Protein AF-A0A812IIJ3-F1 (afdb_monomer_lite)

Structure (mmCIF, N/CA/C/O backbone):
data_AF-A0A812IIJ3-F1
#
_entry.id   AF-A0A812IIJ3-F1
#
loop_
_atom_site.group_PDB
_atom_site.id
_atom_site.type_symbol
_atom_site.label_atom_id
_atom_site.label_alt_id
_atom_site.label_comp_id
_atom_site.label_asym_id
_atom_site.label_entity_id
_atom_site.label_seq_id
_atom_site.pdbx_PDB_ins_code
_atom_site.Cartn_x
_atom_site.Cartn_y
_atom_site.Cartn_z
_atom_site.occupancy
_atom_site.B_iso_or_equiv
_atom_site.auth_seq_id
_atom_site.auth_comp_id
_atom_site.auth_asym_id
_atom_site.auth_atom_id
_atom_site.pdbx_PDB_model_num
ATOM 1 N N . MET A 1 1 ? -26.449 11.293 58.046 1.00 55.56 1 MET A N 1
ATOM 2 C CA . MET A 1 1 ? -27.338 10.400 57.282 1.00 55.56 1 MET A CA 1
ATOM 3 C C . MET A 1 1 ? -28.733 10.752 57.715 1.00 55.56 1 MET A C 1
ATOM 5 O O . MET A 1 1 ? -28.974 10.765 58.915 1.00 55.56 1 MET A O 1
ATOM 9 N N . ASP A 1 2 ? -29.574 11.158 56.777 1.00 73.25 2 ASP A N 1
ATOM 10 C CA . ASP A 1 2 ? -30.956 11.476 57.089 1.00 73.25 2 ASP A CA 1
ATOM 11 C C . ASP A 1 2 ? -31.697 10.158 57.371 1.00 73.25 2 ASP A C 1
ATOM 13 O O . ASP A 1 2 ? -31.849 9.315 56.486 1.00 73.25 2 ASP A O 1
ATOM 17 N N . LEU A 1 3 ? -32.045 9.919 58.638 1.00 84.50 3 LEU A N 1
ATOM 18 C CA . LEU A 1 3 ? -32.708 8.684 59.072 1.00 84.50 3 LEU A CA 1
ATOM 19 C C . LEU A 1 3 ? -34.197 8.674 58.695 1.00 84.50 3 LEU A C 1
ATOM 21 O O . LEU A 1 3 ? -34.842 7.633 58.801 1.00 84.50 3 LEU A O 1
ATOM 25 N N . THR A 1 4 ? -34.725 9.800 58.207 1.00 88.94 4 THR A N 1
ATOM 26 C CA . THR A 1 4 ? -36.156 10.019 57.949 1.00 88.94 4 THR A CA 1
ATOM 27 C C . THR A 1 4 ? -36.730 9.067 56.890 1.00 88.94 4 THR A C 1
ATOM 29 O O . THR A 1 4 ? -37.907 8.702 56.939 1.00 88.94 4 THR A O 1
ATOM 32 N N . CYS A 1 5 ? -35.899 8.603 55.953 1.00 93.62 5 CYS A N 1
ATOM 33 C CA . CYS A 1 5 ? -36.291 7.607 54.953 1.00 93.62 5 CYS A CA 1
ATOM 34 C C . CYS A 1 5 ? -35.908 6.166 55.320 1.00 93.62 5 CYS A C 1
ATOM 36 O O . CYS A 1 5 ? -36.337 5.240 54.638 1.00 93.62 5 CYS A O 1
ATOM 38 N N . MET A 1 6 ? -35.073 5.964 56.343 1.00 95.75 6 MET A N 1
ATOM 39 C CA . MET A 1 6 ? -34.499 4.652 56.652 1.00 95.75 6 MET A CA 1
ATOM 40 C C . MET A 1 6 ? -35.370 3.834 57.601 1.00 95.75 6 MET A C 1
ATOM 42 O O . MET A 1 6 ? -35.453 2.615 57.461 1.00 95.75 6 MET A O 1
ATOM 46 N N . MET A 1 7 ? -36.008 4.489 58.569 1.00 94.62 7 MET A N 1
ATOM 47 C CA . MET A 1 7 ? -36.733 3.820 59.646 1.00 94.62 7 MET A CA 1
ATOM 48 C C . MET A 1 7 ? -38.106 4.444 59.856 1.00 94.62 7 MET A C 1
ATOM 50 O O . MET A 1 7 ? -38.318 5.632 59.613 1.00 94.62 7 MET A O 1
ATOM 54 N N . GLU A 1 8 ? -39.030 3.617 60.316 1.00 94.94 8 GLU A N 1
ATOM 55 C CA . GLU A 1 8 ? -40.367 3.991 60.744 1.00 94.94 8 GLU A CA 1
ATOM 56 C C . GLU A 1 8 ? -40.592 3.422 62.146 1.00 94.94 8 GLU A C 1
ATOM 58 O O . GLU A 1 8 ? -39.950 2.451 62.557 1.00 94.94 8 GLU A O 1
ATOM 63 N N . THR A 1 9 ? -41.443 4.077 62.927 1.00 94.69 9 THR A N 1
ATOM 64 C CA . THR A 1 9 ? -41.630 3.742 64.334 1.00 94.69 9 THR A CA 1
ATOM 65 C C . THR A 1 9 ? -43.101 3.720 64.705 1.00 94.69 9 THR A C 1
ATOM 67 O O . THR A 1 9 ? -43.886 4.519 64.198 1.00 94.69 9 THR A O 1
ATOM 70 N N . THR A 1 10 ? -43.473 2.809 65.605 1.00 95.38 10 THR A N 1
ATOM 71 C CA . THR A 1 10 ? -44.819 2.758 66.189 1.00 95.38 10 THR A CA 1
ATOM 72 C C . THR A 1 10 ? -44.983 3.662 67.413 1.00 95.38 10 THR A C 1
ATOM 74 O O . THR A 1 10 ? -46.077 3.714 67.969 1.00 95.38 10 THR A O 1
ATOM 77 N N . CYS A 1 11 ? -43.939 4.390 67.841 1.00 91.56 11 CYS A N 1
ATOM 78 C CA . CYS A 1 11 ? -44.044 5.332 68.957 1.00 91.56 11 CYS A CA 1
ATOM 79 C C . CYS A 1 11 ? -44.948 6.511 68.553 1.00 91.56 11 CYS A C 1
ATOM 81 O O . CYS A 1 11 ? -44.547 7.389 67.781 1.00 91.56 11 CYS A O 1
ATOM 83 N N . GLU A 1 12 ? -46.179 6.537 69.060 1.00 87.88 12 GLU A N 1
ATOM 84 C CA . GLU A 1 12 ? -47.159 7.573 68.737 1.00 87.88 12 GLU A CA 1
ATOM 85 C C . GLU A 1 12 ? -46.628 8.958 69.154 1.00 87.88 12 GLU A C 1
ATOM 87 O O . GLU A 1 12 ? -46.230 9.186 70.296 1.00 87.88 12 GLU A O 1
ATOM 92 N N . GLY A 1 13 ? -46.530 9.884 68.195 1.00 86.75 13 GLY A N 1
ATOM 93 C CA . GLY A 1 13 ? -45.969 11.219 68.434 1.00 86.75 13 GLY A CA 1
ATOM 94 C C . GLY A 1 13 ? -44.477 11.247 68.798 1.00 86.75 13 GLY A C 1
ATOM 95 O O . GLY A 1 13 ? -43.999 12.274 69.274 1.00 86.75 13 GLY A O 1
ATOM 96 N N . GLY A 1 14 ? -43.738 10.149 68.591 1.00 85.44 14 GLY A N 1
ATOM 97 C CA . GLY A 1 14 ? -42.327 10.039 68.976 1.00 85.44 14 GLY A CA 1
ATOM 98 C C . GLY A 1 14 ? -42.102 9.923 70.487 1.00 85.44 14 GLY A C 1
ATOM 99 O O . GLY A 1 14 ? -40.985 10.146 70.952 1.00 85.44 14 GLY A O 1
ATOM 100 N N . LEU A 1 15 ? -43.146 9.596 71.256 1.00 89.56 15 LEU A N 1
ATOM 101 C CA . LEU A 1 15 ? -43.089 9.463 72.709 1.00 89.56 15 LEU A CA 1
ATOM 102 C C . LEU A 1 15 ? -43.213 7.996 73.127 1.00 89.56 15 LEU A C 1
ATOM 104 O O . LEU A 1 15 ? -43.949 7.215 72.527 1.00 89.56 15 LEU A O 1
ATOM 108 N N . VAL A 1 16 ? -42.494 7.635 74.189 1.00 93.25 16 VAL A N 1
ATOM 109 C CA . VAL A 1 16 ? -42.552 6.314 74.823 1.00 93.25 16 VAL A CA 1
ATOM 110 C C . VAL A 1 16 ? -42.826 6.533 76.302 1.00 93.25 16 VAL A C 1
ATOM 112 O O . VAL A 1 16 ? -42.033 7.185 76.986 1.00 93.25 16 VAL A O 1
ATOM 115 N N . GLU A 1 17 ? -43.955 6.028 76.798 1.00 93.81 17 GLU A N 1
ATOM 116 C CA . GLU A 1 17 ? -44.309 6.174 78.212 1.00 93.81 17 GLU A CA 1
ATOM 117 C C . GLU A 1 17 ? -43.262 5.506 79.122 1.00 93.81 17 GLU A C 1
ATOM 119 O O . GLU A 1 17 ? -42.616 4.542 78.703 1.00 93.81 17 GLU A O 1
ATOM 124 N N . PRO A 1 18 ? -43.071 5.976 80.370 1.00 94.81 18 PRO A N 1
ATOM 125 C CA . PRO A 1 18 ? -42.159 5.338 81.315 1.00 94.81 18 PRO A CA 1
ATOM 126 C C . PRO A 1 18 ? -42.456 3.842 81.481 1.00 94.81 18 PRO A C 1
ATOM 128 O O . PRO A 1 18 ? -43.550 3.449 81.879 1.00 94.81 18 PRO A O 1
ATOM 131 N N . GLY A 1 19 ? -41.468 2.995 81.183 1.00 93.81 19 GLY A N 1
ATOM 132 C CA . GLY A 1 19 ? -41.596 1.533 81.228 1.00 93.81 19 GLY A CA 1
ATOM 133 C C . GLY A 1 19 ? -42.224 0.923 79.975 1.00 93.81 19 GLY A C 1
ATOM 134 O O . GLY A 1 19 ? -42.300 -0.300 79.872 1.00 93.81 19 GLY A O 1
ATOM 135 N N . GLY A 1 20 ? -42.656 1.759 79.033 1.00 95.25 20 GLY A N 1
ATOM 136 C CA . GLY A 1 20 ? -43.154 1.361 77.731 1.00 95.25 20 GLY A CA 1
ATOM 137 C C . GLY A 1 20 ? -42.037 1.028 76.746 1.00 95.25 20 GLY A C 1
ATOM 138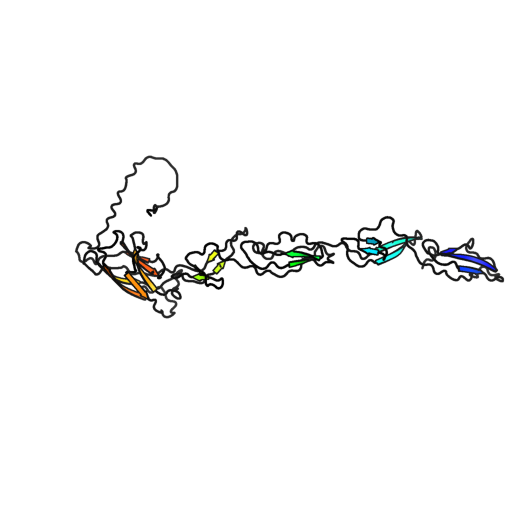 O O . GLY A 1 20 ? -40.860 1.366 76.926 1.00 95.25 20 GLY A O 1
ATOM 139 N N . SER A 1 21 ? -42.448 0.376 75.666 1.00 95.88 21 SER A N 1
ATOM 140 C CA . SER A 1 21 ? -41.615 0.095 74.507 1.00 95.88 21 SER A CA 1
ATOM 141 C C . SER A 1 21 ? -42.420 0.251 73.226 1.00 95.88 21 SER A C 1
ATOM 143 O O . SER A 1 21 ? -43.619 -0.021 73.214 1.00 95.88 21 SER A O 1
ATOM 145 N N . CYS A 1 22 ? -41.754 0.632 72.146 1.00 95.88 22 CYS A N 1
ATOM 146 C CA . CYS A 1 22 ? -42.320 0.663 70.801 1.00 95.88 22 CYS A CA 1
ATOM 147 C C . CYS A 1 22 ? -41.322 0.075 69.809 1.00 95.88 22 CYS A C 1
ATOM 149 O O . CYS A 1 22 ? -40.116 0.043 70.052 1.00 95.88 22 CYS A O 1
ATOM 151 N N . GLU A 1 23 ? -41.849 -0.382 68.684 1.00 96.75 23 GLU A N 1
ATOM 152 C CA . GLU A 1 23 ? -41.069 -1.014 67.632 1.00 96.75 23 GLU A CA 1
ATOM 153 C C . GLU A 1 23 ? -40.516 0.054 66.683 1.00 96.75 23 GLU A C 1
ATOM 155 O O . GLU A 1 23 ? -41.210 0.998 66.282 1.00 96.75 23 GLU A O 1
ATOM 160 N N . VAL A 1 24 ? -39.252 -0.110 66.310 1.00 95.81 24 VAL A N 1
ATOM 161 C CA . VAL A 1 24 ? -38.588 0.623 65.236 1.00 95.81 24 VAL A CA 1
ATOM 162 C C . VAL A 1 24 ? -38.187 -0.392 64.179 1.00 95.81 24 VAL A C 1
ATOM 164 O O . VAL A 1 24 ? -37.446 -1.337 64.446 1.00 95.81 24 VAL A O 1
ATOM 167 N N . TYR A 1 25 ? -38.694 -0.211 62.967 1.00 96.38 25 TYR A N 1
ATOM 168 C CA . TYR A 1 25 ? -38.451 -1.112 61.848 1.00 96.38 25 TYR A CA 1
ATOM 169 C C . TYR A 1 25 ? -37.958 -0.334 60.633 1.00 96.38 25 TYR A C 1
ATOM 171 O O . TYR A 1 25 ? -38.131 0.882 60.517 1.00 96.38 25 TYR A O 1
ATOM 179 N N . CYS A 1 26 ? -37.302 -1.039 59.717 1.00 97.19 26 CYS A N 1
ATOM 180 C CA . CYS A 1 26 ? -36.837 -0.438 58.478 1.00 97.19 26 CYS A CA 1
ATOM 181 C C . CYS A 1 26 ? -38.027 0.004 57.627 1.00 97.19 26 CYS A C 1
ATOM 183 O O . CYS A 1 26 ? -38.927 -0.783 57.330 1.00 97.19 26 CYS A O 1
ATOM 185 N N . ARG A 1 27 ? -38.021 1.271 57.223 1.00 95.56 27 ARG A N 1
ATOM 186 C CA . ARG A 1 27 ? -39.046 1.828 56.348 1.00 95.56 27 ARG A CA 1
ATOM 187 C C . ARG A 1 27 ? -38.776 1.373 54.922 1.00 95.56 27 ARG A C 1
ATOM 189 O O . ARG A 1 27 ? -37.638 1.468 54.462 1.00 95.56 27 ARG A O 1
ATOM 196 N N . SER A 1 28 ? -39.808 0.936 54.197 1.00 94.06 28 SER A N 1
ATOM 197 C CA . SER A 1 28 ? -39.674 0.642 52.764 1.00 94.06 28 SER A CA 1
ATOM 198 C C . SER A 1 28 ? -39.044 1.847 52.054 1.00 94.06 28 SER A C 1
ATOM 200 O O . SER A 1 28 ? -39.542 2.962 52.232 1.00 94.06 28 SER A O 1
ATOM 202 N N . PRO A 1 29 ? -37.970 1.659 51.267 1.00 95.50 29 PRO A N 1
ATOM 203 C CA . PRO A 1 29 ? -37.511 0.404 50.651 1.00 95.50 29 PRO A CA 1
ATOM 204 C C . PRO A 1 29 ? -36.331 -0.288 51.367 1.00 95.50 29 PRO A C 1
ATOM 206 O O . PRO A 1 29 ? -35.663 -1.154 50.797 1.00 95.50 29 PRO A O 1
ATOM 209 N N . TYR A 1 30 ? -36.022 0.099 52.601 1.00 96.44 30 TYR A N 1
ATOM 210 C CA . TYR A 1 30 ? -35.061 -0.626 53.421 1.00 96.44 30 TYR A CA 1
ATOM 211 C C . TYR A 1 30 ? -35.674 -1.913 53.965 1.00 96.44 30 TYR A C 1
ATOM 213 O O . TYR A 1 30 ? -36.834 -1.947 54.369 1.00 96.44 30 TYR A O 1
ATOM 221 N N . VAL A 1 31 ? -34.862 -2.965 54.021 1.00 95.94 31 VAL A N 1
ATOM 222 C CA . VAL A 1 31 ? -35.237 -4.256 54.598 1.00 95.94 31 VAL A CA 1
ATOM 223 C C . VAL A 1 31 ? -34.234 -4.614 55.683 1.00 95.94 31 VAL A C 1
ATOM 225 O O . VAL A 1 31 ? -33.024 -4.442 55.515 1.00 95.94 31 VAL A O 1
ATOM 228 N N . GLY A 1 32 ? -34.741 -5.091 56.812 1.00 95.44 32 GLY A N 1
ATOM 229 C CA . GLY A 1 32 ? -33.942 -5.430 57.980 1.00 95.44 32 GLY A CA 1
ATOM 230 C C . GLY A 1 32 ? -34.809 -5.993 59.098 1.00 95.44 32 GLY A C 1
ATOM 231 O O . GLY A 1 32 ? -35.970 -6.338 58.878 1.00 95.44 32 GLY A O 1
ATOM 232 N N . GLY A 1 33 ? -34.215 -6.114 60.281 1.00 94.69 33 GLY A N 1
ATOM 233 C CA . GLY A 1 33 ? -34.930 -6.515 61.489 1.00 94.69 33 GLY A CA 1
ATOM 234 C C . GLY A 1 33 ? -35.798 -5.397 62.072 1.00 94.69 33 GLY A C 1
ATOM 235 O O . GLY A 1 33 ? -35.802 -4.263 61.587 1.00 94.69 33 GLY A O 1
ATOM 236 N N . THR A 1 34 ? -36.496 -5.743 63.146 1.00 96.00 34 THR A N 1
ATOM 237 C CA . THR A 1 34 ? -37.223 -4.812 64.012 1.00 96.00 34 THR A CA 1
ATOM 238 C C . THR A 1 34 ? -36.521 -4.794 65.360 1.00 96.00 34 THR A C 1
ATOM 240 O O . THR A 1 34 ? -36.203 -5.857 65.890 1.00 96.00 34 THR A O 1
ATOM 243 N N . GLU A 1 35 ? -36.293 -3.606 65.901 1.00 97.12 35 GLU A N 1
ATOM 244 C CA . GLU A 1 35 ? -35.718 -3.400 67.231 1.00 97.12 35 GLU A CA 1
ATOM 245 C C . GLU A 1 35 ? -36.696 -2.608 68.102 1.00 97.12 35 GLU A C 1
ATOM 247 O O . GLU A 1 35 ? -37.655 -2.017 67.602 1.00 97.12 35 GLU A O 1
ATOM 252 N N . ASN A 1 36 ? -36.464 -2.585 69.414 1.00 96.19 36 ASN A N 1
ATOM 253 C CA . ASN A 1 36 ? -37.337 -1.886 70.354 1.00 96.19 36 ASN A CA 1
ATOM 254 C C . ASN A 1 36 ? -36.682 -0.610 70.888 1.00 96.19 36 ASN A C 1
ATOM 256 O O . ASN A 1 36 ? -35.568 -0.640 71.410 1.00 96.19 36 ASN A O 1
ATOM 260 N N . ALA A 1 37 ? -37.420 0.499 70.848 1.00 95.44 37 ALA A N 1
ATOM 261 C CA . ALA A 1 37 ? -37.139 1.663 71.677 1.00 95.44 37 ALA A CA 1
ATOM 262 C C . ALA A 1 37 ? -37.773 1.443 73.056 1.00 95.44 37 ALA A C 1
ATOM 264 O O . ALA A 1 37 ? -38.965 1.150 73.147 1.00 95.44 37 ALA A O 1
ATOM 265 N N . THR A 1 38 ? -37.000 1.592 74.131 1.00 96.50 38 THR A N 1
ATOM 266 C CA . THR A 1 38 ? -37.473 1.379 75.509 1.00 96.50 38 THR A CA 1
ATOM 267 C C . THR A 1 38 ? -37.252 2.614 76.376 1.00 96.50 38 THR A C 1
ATOM 269 O O . THR A 1 38 ? -36.224 3.289 76.284 1.00 96.50 38 THR A O 1
ATOM 272 N N . CYS A 1 39 ? -38.223 2.925 77.237 1.00 96.19 39 CYS A N 1
ATOM 273 C CA . CYS A 1 39 ? -38.121 4.009 78.214 1.00 96.19 39 CYS A CA 1
ATOM 274 C C . CYS A 1 39 ? -38.021 3.427 79.634 1.00 96.19 39 CYS A C 1
ATOM 276 O O . CYS A 1 39 ? -38.829 2.566 79.990 1.00 96.19 39 CYS A O 1
ATOM 278 N N . PRO A 1 40 ? -37.071 3.865 80.482 1.00 96.06 40 PRO A N 1
ATOM 279 C CA . PRO A 1 40 ? -36.970 3.372 81.854 1.00 96.06 40 PRO A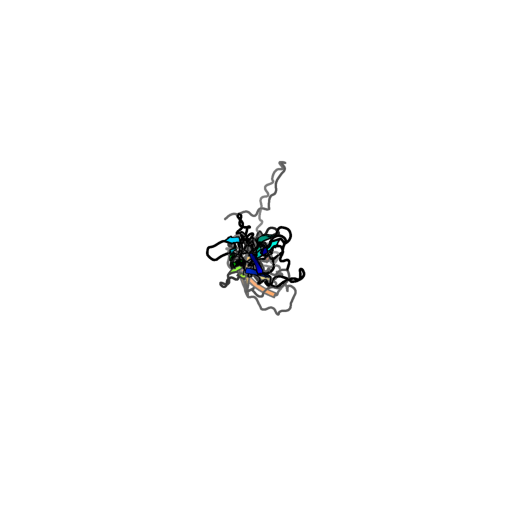 CA 1
ATOM 280 C C . PRO A 1 40 ? -38.268 3.586 82.650 1.00 96.06 40 PRO A C 1
ATOM 282 O O . PRO A 1 40 ? -38.842 4.673 82.638 1.00 96.06 40 PRO A O 1
ATOM 285 N N . SER A 1 41 ? -38.709 2.580 83.412 1.00 95.19 41 SER A N 1
ATOM 286 C CA . SER A 1 41 ? -39.974 2.618 84.175 1.00 95.19 41 SER A CA 1
ATOM 287 C C . SER A 1 41 ? -40.042 3.681 85.276 1.00 95.19 41 SER A C 1
ATOM 289 O O . SER A 1 41 ? -41.126 4.005 85.746 1.00 95.19 41 SER A O 1
ATOM 291 N N . GLY A 1 42 ? -38.897 4.222 85.697 1.00 93.69 42 GLY A N 1
ATOM 292 C CA . GLY A 1 42 ? -38.798 5.298 86.687 1.00 93.69 42 GLY A CA 1
ATOM 293 C C . GLY A 1 42 ? -38.584 6.687 86.084 1.00 93.69 42 GLY A C 1
ATOM 294 O O . GLY A 1 42 ? -38.209 7.599 86.817 1.00 93.69 42 GLY A O 1
ATOM 295 N N . ASN A 1 43 ? -38.738 6.850 84.767 1.00 93.81 43 ASN A N 1
ATOM 296 C CA . ASN A 1 43 ? -38.467 8.126 84.126 1.00 93.81 43 ASN A CA 1
ATOM 297 C C . ASN A 1 43 ? -39.550 9.169 84.461 1.00 93.81 43 ASN A C 1
ATOM 299 O O . ASN A 1 43 ? -40.705 9.019 84.074 1.00 93.81 43 ASN A O 1
ATOM 303 N N . THR A 1 44 ? -39.170 10.246 85.150 1.00 91.69 44 THR A N 1
ATOM 304 C CA . THR A 1 44 ? -40.027 11.419 85.409 1.00 91.69 44 THR A CA 1
ATOM 305 C C . THR A 1 44 ? -39.601 12.652 84.608 1.00 91.69 44 THR A C 1
ATOM 307 O O . THR A 1 44 ? -40.198 13.715 84.767 1.00 91.69 44 THR A O 1
ATOM 310 N N . ASP A 1 45 ? -38.552 12.539 83.791 1.00 92.25 45 ASP A N 1
ATOM 311 C CA . ASP A 1 45 ? -38.003 13.631 82.993 1.00 92.25 45 ASP A CA 1
ATOM 312 C C . ASP A 1 45 ? -38.400 13.465 81.517 1.00 92.25 45 ASP A C 1
ATOM 314 O O . ASP A 1 45 ? -38.048 12.492 80.847 1.00 92.25 45 ASP A O 1
ATOM 318 N N . ALA A 1 46 ? -39.145 14.445 81.003 1.00 88.06 46 ALA A N 1
ATOM 319 C CA . ALA A 1 46 ? -39.609 14.474 79.618 1.00 88.06 46 ALA A CA 1
ATOM 320 C C . ALA A 1 46 ? -38.467 14.652 78.596 1.00 88.06 46 ALA A C 1
ATOM 322 O O . ALA A 1 46 ? -38.681 14.425 77.409 1.00 88.06 46 ALA A O 1
ATOM 323 N N . GLY A 1 47 ? -37.268 15.059 79.034 1.00 91.38 47 GLY A N 1
ATOM 324 C CA . GLY A 1 47 ? -36.084 15.188 78.182 1.00 91.38 47 GLY A CA 1
ATOM 325 C C . GLY A 1 47 ? -35.283 13.894 78.000 1.00 91.38 47 GLY A C 1
ATOM 326 O O . GLY A 1 47 ? -34.348 13.868 77.197 1.00 91.38 47 GLY A O 1
ATOM 327 N N . VAL A 1 48 ? -35.614 12.821 78.726 1.00 92.44 48 VAL A N 1
ATOM 328 C CA . VAL A 1 48 ? -34.883 11.551 78.629 1.00 92.44 48 VAL A CA 1
ATOM 329 C C . VAL A 1 48 ? -35.213 10.862 77.308 1.00 92.44 48 VAL A C 1
ATOM 331 O O . VAL A 1 48 ? -36.359 10.530 77.019 1.00 92.44 48 VAL A O 1
ATOM 334 N N . THR A 1 49 ? -34.179 10.636 76.499 1.00 93.06 49 THR A N 1
ATOM 335 C CA . THR A 1 49 ? -34.292 9.925 75.222 1.00 93.06 49 THR A CA 1
ATOM 336 C C . THR A 1 49 ? -34.474 8.431 75.475 1.00 93.06 49 THR A C 1
ATOM 338 O O . THR A 1 49 ? -33.747 7.844 76.279 1.00 93.06 49 THR A O 1
ATOM 341 N N . ALA A 1 50 ? -35.433 7.810 74.786 1.00 91.81 50 ALA A N 1
ATOM 342 C CA . ALA A 1 50 ? -35.608 6.362 74.829 1.00 91.81 50 ALA A CA 1
ATOM 343 C C . ALA A 1 50 ? -34.317 5.647 74.388 1.00 91.81 50 ALA A C 1
ATOM 345 O O . ALA A 1 50 ? -33.617 6.102 73.481 1.00 91.81 50 ALA A O 1
ATOM 346 N N . THR A 1 51 ? -34.003 4.522 75.029 1.00 95.25 51 THR A N 1
ATOM 347 C CA . THR A 1 51 ? -32.887 3.669 74.609 1.00 95.25 51 THR A CA 1
ATOM 348 C C . THR A 1 51 ? -33.329 2.915 73.364 1.00 95.25 51 THR A C 1
ATOM 350 O O . THR A 1 51 ? -34.282 2.140 73.433 1.00 95.25 51 THR A O 1
ATOM 353 N N . LEU A 1 52 ? -32.676 3.184 72.236 1.00 93.75 52 LEU A N 1
ATOM 354 C CA . LEU A 1 52 ? -32.981 2.588 70.940 1.00 93.75 52 LEU A CA 1
ATOM 355 C C . LEU A 1 52 ? -31.739 1.889 70.390 1.00 93.75 52 LEU A C 1
ATOM 357 O O . LEU A 1 52 ? -30.728 2.544 70.129 1.00 93.75 52 LEU A O 1
ATOM 361 N N . ASP A 1 53 ? -31.863 0.589 70.146 1.00 91.31 53 ASP A N 1
ATOM 362 C CA . ASP A 1 53 ? -30.931 -0.156 69.308 1.00 91.31 53 ASP A CA 1
ATOM 363 C C . ASP A 1 53 ? -31.368 -0.024 67.841 1.00 91.31 53 ASP A C 1
ATOM 365 O O . ASP A 1 53 ? -32.533 -0.224 67.503 1.00 91.31 53 ASP A O 1
ATOM 369 N N . LEU A 1 54 ? -30.457 0.401 66.959 1.00 92.88 54 LEU A N 1
ATOM 370 C CA . LEU A 1 54 ? -30.796 0.660 65.557 1.00 92.88 54 LEU A CA 1
ATOM 371 C C . LEU A 1 54 ? -30.896 -0.654 64.769 1.00 92.88 54 LEU A C 1
ATOM 373 O O . LEU A 1 54 ? -29.912 -1.401 64.733 1.00 92.88 54 LEU A O 1
ATOM 377 N N . PRO A 1 55 ? -32.015 -0.914 64.064 1.00 94.69 55 PRO A N 1
ATOM 378 C CA . PRO A 1 55 ? -32.109 -2.078 63.198 1.00 94.69 55 PRO A CA 1
ATOM 379 C C . PRO A 1 55 ? -31.093 -1.994 62.050 1.00 94.69 55 PRO A C 1
ATOM 381 O O . PRO A 1 55 ? -30.815 -0.929 61.492 1.00 94.69 55 PRO A O 1
ATOM 384 N N . MET A 1 56 ? -30.556 -3.147 61.649 1.00 96.00 56 MET A N 1
ATOM 385 C CA . MET A 1 56 ? -29.667 -3.279 60.488 1.00 96.00 56 MET A CA 1
ATOM 386 C C . MET A 1 56 ? -30.466 -3.148 59.182 1.00 96.00 56 MET A C 1
ATOM 388 O O . MET A 1 56 ? -30.857 -4.144 58.571 1.00 96.00 56 MET A O 1
ATOM 392 N N . CYS A 1 57 ? -30.718 -1.912 58.757 1.00 95.75 57 CYS A N 1
ATOM 393 C CA . CYS A 1 57 ? -31.467 -1.612 57.541 1.00 95.75 57 CYS A CA 1
ATOM 394 C C . CYS A 1 57 ? -30.573 -1.634 56.295 1.00 95.75 57 CYS A C 1
ATOM 396 O O . CYS A 1 57 ? -29.690 -0.793 56.127 1.00 95.75 57 CYS A O 1
ATOM 398 N N . THR A 1 58 ? -30.835 -2.570 55.379 1.00 96.75 58 THR A N 1
ATOM 399 C CA . THR A 1 58 ? -30.174 -2.638 54.068 1.00 96.75 58 THR A CA 1
ATOM 400 C C . THR A 1 58 ? -31.111 -2.107 52.997 1.00 96.75 58 THR A C 1
ATOM 402 O O . THR A 1 58 ? -32.244 -2.566 52.870 1.00 96.75 58 THR A O 1
ATOM 405 N N . LEU A 1 59 ? -30.643 -1.137 52.215 1.00 96.06 59 LEU A N 1
ATOM 406 C CA . LEU A 1 59 ? -31.431 -0.579 51.124 1.00 96.06 59 LEU A CA 1
ATOM 407 C C . LEU A 1 59 ? -31.655 -1.651 50.048 1.00 96.06 59 LEU A C 1
ATOM 409 O O . LEU A 1 59 ? -30.685 -2.166 49.486 1.00 96.06 59 LEU A O 1
ATOM 413 N N . GLN A 1 60 ? -32.915 -1.967 49.749 1.00 96.31 60 GLN A N 1
ATOM 414 C CA . GLN A 1 60 ? -33.270 -2.825 48.625 1.00 96.31 60 GLN A CA 1
ATOM 415 C C . GLN A 1 60 ? -33.837 -1.991 47.477 1.00 96.31 60 GLN A C 1
ATOM 417 O O . GLN A 1 60 ? -34.507 -0.976 47.666 1.00 96.31 60 GLN A O 1
ATOM 422 N N . CYS A 1 61 ? -33.529 -2.421 46.261 1.00 96.38 61 CYS A N 1
ATOM 423 C CA . CYS A 1 61 ? -34.072 -1.842 45.045 1.00 96.38 61 CYS A CA 1
ATOM 424 C C . CYS A 1 61 ? -34.872 -2.907 44.315 1.00 96.38 61 CYS A C 1
ATOM 426 O O . CYS A 1 61 ? -34.390 -4.026 44.128 1.00 96.38 61 CYS A O 1
ATOM 428 N N . GLU A 1 62 ? -36.062 -2.533 43.862 1.00 95.50 62 GLU A N 1
ATOM 429 C CA . GLU A 1 62 ? -36.826 -3.361 42.942 1.00 95.50 62 GLU A CA 1
ATOM 430 C C . GLU A 1 62 ? -36.116 -3.429 41.584 1.00 95.50 62 GLU A C 1
ATOM 432 O O . GLU A 1 62 ? -35.454 -2.481 41.145 1.00 95.50 62 GLU A O 1
ATOM 437 N N . VAL A 1 63 ? -36.243 -4.574 40.913 1.00 96.44 63 VAL A N 1
ATOM 438 C CA . VAL A 1 63 ? -35.791 -4.712 39.527 1.00 96.44 63 VAL A CA 1
ATOM 439 C C . VAL A 1 63 ? -36.729 -3.875 38.653 1.00 96.44 63 VAL A C 1
ATOM 441 O O . VAL A 1 63 ? -37.941 -4.089 38.716 1.00 96.44 63 VAL A O 1
ATOM 444 N N . PRO A 1 64 ? -36.209 -2.942 37.833 1.00 95.12 64 PRO A N 1
ATOM 445 C CA . PRO A 1 64 ? -37.045 -2.159 36.932 1.00 95.12 64 PRO A CA 1
ATOM 446 C C . PRO A 1 64 ? -37.892 -3.062 36.030 1.00 95.12 64 PRO A C 1
ATOM 448 O O . PRO A 1 64 ? -37.386 -4.046 35.487 1.00 95.12 64 PRO A O 1
ATOM 451 N N . SER A 1 65 ? -39.166 -2.712 35.831 1.00 95.56 65 SER A N 1
ATOM 452 C CA . SER A 1 65 ? -40.064 -3.453 34.930 1.00 95.56 65 SER A CA 1
ATOM 453 C C . SER A 1 65 ? -39.577 -3.439 33.480 1.00 95.56 65 SER A C 1
ATOM 455 O O . SER A 1 65 ? -39.805 -4.389 32.735 1.00 95.56 65 SER A O 1
ATOM 457 N N . GLU A 1 66 ? -38.881 -2.370 33.093 1.00 96.88 66 GLU A N 1
ATOM 458 C CA . GLU A 1 66 ? -38.191 -2.236 31.816 1.00 96.88 66 GLU A CA 1
ATOM 459 C C . GLU A 1 66 ? -36.685 -2.171 32.071 1.00 96.88 66 GLU A C 1
ATOM 461 O O . GLU A 1 66 ? -36.180 -1.236 32.694 1.00 96.88 66 GLU A O 1
ATOM 466 N N . ILE A 1 67 ? -35.957 -3.184 31.600 1.00 97.25 67 ILE A N 1
ATOM 467 C CA . ILE A 1 67 ? -34.501 -3.224 31.741 1.00 97.25 67 ILE A CA 1
ATOM 468 C C . ILE A 1 67 ? -33.883 -2.169 30.806 1.00 97.25 67 ILE A C 1
ATOM 470 O O . ILE A 1 67 ? -34.155 -2.203 29.602 1.00 97.25 67 ILE A O 1
ATOM 474 N N . PRO A 1 68 ? -33.026 -1.259 31.314 1.00 97.50 68 PRO A N 1
ATOM 475 C CA . PRO A 1 68 ? -32.383 -0.253 30.479 1.00 97.50 68 PRO A CA 1
ATOM 476 C C . PRO A 1 68 ? -31.553 -0.874 29.339 1.00 97.50 68 PRO A C 1
ATOM 478 O O . PRO A 1 68 ? -30.910 -1.912 29.540 1.00 97.50 68 PRO A O 1
ATOM 481 N N . PRO A 1 69 ? -31.492 -0.238 28.153 1.00 97.81 69 PRO A N 1
ATOM 482 C CA . PRO A 1 69 ? -30.687 -0.729 27.040 1.00 97.81 69 PRO A CA 1
ATOM 483 C C . PRO A 1 69 ? -29.224 -0.950 27.430 1.00 97.81 69 PRO A C 1
ATOM 485 O O . PRO A 1 69 ? -28.596 -0.096 28.053 1.00 97.81 69 PRO A O 1
ATOM 488 N N . GLY A 1 70 ? -28.670 -2.085 27.011 1.00 97.50 70 GLY A N 1
ATOM 489 C CA . GLY A 1 70 ? -27.280 -2.449 27.287 1.00 97.50 70 GLY A CA 1
ATOM 490 C C . GLY A 1 70 ? -27.074 -3.342 28.500 1.00 97.50 70 GLY A C 1
ATOM 491 O O . GLY A 1 70 ? -25.963 -3.833 28.690 1.00 97.50 70 GLY A O 1
ATOM 492 N N . TYR A 1 71 ? -28.131 -3.630 29.255 1.00 98.50 71 TYR A N 1
ATOM 493 C CA . TYR A 1 71 ? -28.095 -4.529 30.400 1.00 98.50 71 TYR A CA 1
ATOM 494 C C . TYR A 1 71 ? -29.047 -5.704 30.196 1.00 98.50 71 TYR A C 1
ATOM 496 O O . TYR A 1 71 ? -30.047 -5.608 29.489 1.00 98.50 71 TYR A O 1
ATOM 504 N N . GLN A 1 72 ? -28.728 -6.828 30.823 1.00 98.38 72 GLN A N 1
ATOM 505 C CA . GLN A 1 72 ? -29.610 -7.984 30.916 1.00 98.38 72 GLN A CA 1
ATOM 506 C C . GLN A 1 72 ? -29.427 -8.643 32.285 1.00 98.38 72 GLN A C 1
ATOM 508 O O . GLN A 1 72 ? -28.301 -8.783 32.775 1.00 98.38 72 GLN A O 1
ATOM 513 N N . LEU A 1 73 ? -30.537 -9.034 32.905 1.00 97.81 73 LEU A N 1
ATOM 514 C CA . LEU A 1 73 ? -30.534 -9.785 34.154 1.00 97.81 73 LEU A CA 1
ATOM 515 C C . LEU A 1 73 ? -30.508 -11.284 33.835 1.00 97.81 73 LEU A C 1
ATOM 517 O O . LEU A 1 73 ? -31.306 -11.765 33.035 1.00 97.81 73 LEU A O 1
ATOM 521 N N . THR A 1 74 ? -29.584 -12.015 34.448 1.00 97.62 74 THR A N 1
ATOM 522 C CA . THR A 1 74 ? -29.471 -13.479 34.343 1.00 97.62 74 THR A CA 1
ATOM 523 C C . THR A 1 74 ? -29.617 -14.130 35.713 1.00 97.62 74 THR A C 1
ATOM 525 O O . THR A 1 74 ? -29.657 -13.433 36.725 1.00 97.62 74 THR A O 1
ATOM 528 N N . GLU A 1 75 ? -29.627 -15.464 35.769 1.00 97.31 75 GLU A N 1
ATOM 529 C CA . GLU A 1 75 ? -29.593 -16.209 37.038 1.00 97.31 75 GLU A CA 1
ATOM 530 C C . GLU A 1 75 ? -28.356 -15.887 37.900 1.00 97.31 75 GLU A C 1
ATOM 532 O O . GLU A 1 75 ? -28.408 -15.998 39.121 1.00 97.31 75 GLU A O 1
ATOM 537 N N . TYR A 1 76 ? -27.267 -15.423 37.277 1.00 97.31 76 TYR A N 1
ATOM 538 C CA . TYR A 1 76 ? -26.017 -15.045 37.945 1.00 97.31 76 TYR A CA 1
ATOM 539 C C . TYR A 1 76 ? -25.901 -13.537 38.224 1.00 97.31 76 TYR A C 1
ATOM 541 O O . TYR A 1 76 ? -24.836 -13.058 38.609 1.00 97.31 76 TYR A O 1
ATOM 549 N N . GLY A 1 77 ? -26.979 -12.776 38.019 1.00 96.81 77 GLY A N 1
ATOM 550 C CA . GLY A 1 77 ? -27.009 -11.326 38.198 1.00 96.81 77 GLY A CA 1
ATOM 551 C C . GLY A 1 77 ? -26.913 -10.543 36.888 1.00 96.81 77 GLY A C 1
ATOM 552 O O . GLY A 1 77 ? -27.209 -11.053 35.801 1.00 96.81 77 GLY A O 1
ATOM 553 N N . TRP A 1 78 ? -26.561 -9.262 37.002 1.00 98.06 78 TRP A N 1
ATOM 554 C CA . TRP A 1 78 ? -26.534 -8.329 35.877 1.00 98.06 78 TRP A CA 1
ATOM 555 C C . TRP A 1 78 ? -25.292 -8.513 35.000 1.00 98.06 78 TRP A C 1
ATOM 557 O O . TRP A 1 78 ? -24.167 -8.545 35.496 1.00 98.06 78 TRP A O 1
ATOM 567 N N . ARG A 1 79 ? -25.487 -8.550 33.678 1.00 98.44 79 ARG A N 1
ATOM 568 C CA . ARG A 1 79 ? -24.409 -8.511 32.675 1.00 98.44 79 ARG A CA 1
ATOM 569 C C . ARG A 1 79 ? -24.758 -7.549 31.538 1.00 98.44 79 ARG A C 1
ATOM 571 O O . ARG A 1 79 ? -25.912 -7.142 31.398 1.00 98.44 79 ARG A O 1
ATOM 578 N N . CYS A 1 80 ? -23.776 -7.207 30.708 1.00 98.56 80 CYS A N 1
ATOM 579 C CA . CYS A 1 80 ? -24.041 -6.422 29.506 1.00 98.56 80 CYS A CA 1
ATOM 580 C C . CYS A 1 80 ? -24.880 -7.219 28.505 1.00 98.56 80 CYS A C 1
ATOM 582 O O . CYS A 1 80 ? -24.676 -8.424 28.343 1.00 98.56 80 CYS A O 1
ATOM 584 N N . ALA A 1 81 ? -25.837 -6.552 27.864 1.00 98.50 81 ALA A N 1
ATOM 585 C CA . ALA A 1 81 ? -26.638 -7.107 26.777 1.00 98.50 81 ALA A CA 1
ATOM 586 C C . ALA A 1 81 ? -25.791 -7.340 25.513 1.00 98.50 81 ALA A C 1
ATOM 588 O O . ALA A 1 81 ? -24.686 -6.808 25.381 1.00 98.50 81 ALA A O 1
ATOM 589 N N . ASP A 1 82 ? -26.321 -8.105 24.560 1.00 97.44 82 ASP A N 1
ATOM 590 C CA . ASP A 1 82 ? -25.652 -8.330 23.277 1.00 97.44 82 ASP A CA 1
ATOM 591 C C . ASP A 1 82 ? -25.417 -6.998 22.543 1.00 97.44 82 ASP A C 1
ATOM 593 O O . ASP A 1 82 ? -26.283 -6.123 22.490 1.00 97.44 82 ASP A O 1
ATOM 597 N N . GLY A 1 83 ? -24.212 -6.821 21.994 1.00 97.56 83 GLY A N 1
ATOM 598 C CA . GLY A 1 83 ? -23.785 -5.545 21.409 1.00 97.56 83 GLY A CA 1
ATOM 599 C C . GLY A 1 83 ? -23.249 -4.528 22.425 1.00 97.56 83 GLY A C 1
ATOM 600 O O . GLY A 1 83 ? -22.978 -3.389 22.047 1.00 97.56 83 GLY A O 1
ATOM 601 N N . TYR A 1 84 ? -23.069 -4.917 23.689 1.00 98.50 84 TYR A N 1
ATOM 602 C CA . TYR A 1 84 ? -22.439 -4.111 24.734 1.00 98.50 84 TYR A CA 1
ATOM 603 C C . TYR A 1 84 ? -21.299 -4.892 25.396 1.00 98.50 84 TYR A C 1
ATOM 605 O O . TYR A 1 84 ? -21.279 -6.120 25.400 1.00 98.50 84 TYR A O 1
ATOM 613 N N . THR A 1 85 ? -20.332 -4.176 25.959 1.00 98.31 85 THR A N 1
ATOM 614 C CA . THR A 1 85 ? -19.198 -4.751 26.692 1.00 98.31 85 THR A CA 1
ATOM 615 C C . THR A 1 85 ? -18.886 -3.912 27.927 1.00 98.31 85 THR A C 1
ATOM 617 O O . THR A 1 85 ? -19.264 -2.742 27.997 1.00 98.31 85 THR A O 1
ATOM 620 N N . GLY A 1 86 ? -18.177 -4.495 28.890 1.00 97.56 86 GLY A N 1
ATOM 621 C CA . GLY A 1 86 ? -17.793 -3.843 30.140 1.00 97.56 86 GLY A CA 1
ATOM 622 C C . GLY A 1 86 ? -18.145 -4.680 31.365 1.00 97.56 86 GLY A C 1
ATOM 623 O O . GLY A 1 86 ? -18.548 -5.838 31.251 1.00 97.56 86 GLY A O 1
ATOM 624 N N . GLY A 1 87 ? -17.959 -4.091 32.544 1.00 97.56 87 GLY A N 1
ATOM 625 C CA . GLY A 1 87 ? -18.411 -4.663 33.810 1.00 97.56 87 GLY A CA 1
ATOM 626 C C . GLY A 1 87 ? -19.665 -3.939 34.274 1.00 97.56 87 GLY A C 1
ATOM 627 O O . GLY A 1 87 ? -19.673 -2.711 34.285 1.00 97.56 87 GLY A O 1
ATOM 628 N N . VAL A 1 88 ? -20.709 -4.678 34.658 1.00 98.31 88 VAL A N 1
ATOM 629 C CA . VAL A 1 88 ? -21.906 -4.053 35.230 1.00 98.31 88 VAL A CA 1
ATOM 630 C C . VAL A 1 88 ? -21.637 -3.656 36.669 1.00 98.31 88 VAL A C 1
ATOM 632 O O . VAL A 1 88 ? -21.241 -4.481 37.491 1.00 98.31 88 VAL A O 1
ATOM 635 N N . LEU A 1 89 ? -21.929 -2.402 36.979 1.00 98.00 89 LEU A N 1
ATOM 636 C CA . LEU A 1 89 ? -21.993 -1.890 38.332 1.00 98.00 89 LEU A CA 1
ATOM 637 C C . LEU A 1 89 ? -23.449 -1.573 38.662 1.00 98.00 89 LEU A C 1
ATOM 639 O O . LEU A 1 89 ? -24.018 -0.625 38.130 1.00 98.00 89 LEU A O 1
ATOM 643 N N . ALA A 1 90 ? -24.047 -2.386 39.530 1.00 97.38 90 ALA A N 1
ATOM 644 C CA . ALA A 1 90 ? -25.399 -2.179 40.028 1.00 97.38 90 ALA A CA 1
ATOM 645 C C . ALA A 1 90 ? -25.342 -1.518 41.407 1.00 97.38 90 ALA A C 1
ATOM 647 O O . ALA A 1 90 ? -24.732 -2.054 42.335 1.00 97.38 90 ALA A O 1
ATOM 648 N N . ARG A 1 91 ? -25.960 -0.344 41.543 1.00 97.00 91 ARG A N 1
ATOM 649 C CA . ARG A 1 91 ? -26.031 0.411 42.798 1.00 97.00 91 ARG A CA 1
ATOM 650 C C . ARG A 1 91 ? -27.471 0.776 43.097 1.00 97.00 91 ARG A C 1
ATOM 652 O O . ARG A 1 91 ? -28.195 1.227 42.219 1.00 97.00 91 ARG A O 1
ATOM 659 N N . CYS A 1 92 ? -27.871 0.601 44.346 1.00 97.31 92 CYS A N 1
ATOM 660 C CA . CYS A 1 92 ? -29.168 1.061 44.805 1.00 97.31 92 CYS A CA 1
ATOM 661 C C . CYS A 1 92 ? -29.031 2.502 45.304 1.00 97.31 92 CYS A C 1
ATOM 663 O O . CYS A 1 92 ? -28.194 2.778 46.165 1.00 97.31 92 CYS A O 1
ATOM 665 N N . VAL A 1 93 ? -29.800 3.419 44.723 1.00 96.88 93 VAL A N 1
ATOM 666 C CA . VAL A 1 93 ? -29.762 4.849 45.046 1.00 96.88 93 VAL A CA 1
ATOM 667 C C . VAL A 1 93 ? -31.102 5.245 45.647 1.00 96.88 93 VAL A C 1
ATOM 669 O O . VAL A 1 93 ? -32.149 4.898 45.104 1.00 96.88 93 VAL A O 1
ATOM 672 N N . LEU A 1 94 ? -31.067 5.954 46.773 1.00 96.25 94 LEU A N 1
ATOM 673 C CA . LEU A 1 94 ? -32.255 6.482 47.437 1.00 96.25 94 LEU A CA 1
ATOM 674 C C . LEU A 1 94 ? -32.443 7.955 47.071 1.00 96.25 94 LEU A C 1
ATOM 676 O O . LEU A 1 94 ? -31.538 8.764 47.284 1.00 96.25 94 LEU A O 1
ATOM 680 N N . ASP A 1 95 ? -33.629 8.296 46.581 1.00 95.50 95 ASP A N 1
ATOM 681 C CA . ASP A 1 95 ? -34.095 9.675 46.499 1.00 95.50 95 ASP A CA 1
ATOM 682 C C . ASP A 1 95 ? -34.506 10.150 47.902 1.00 95.50 95 ASP A C 1
ATOM 684 O O . ASP A 1 95 ? -35.444 9.620 48.501 1.00 95.50 95 ASP A O 1
ATOM 688 N N . GLN A 1 96 ? -33.772 11.129 48.436 1.00 93.81 96 GLN A N 1
ATOM 689 C CA . GLN A 1 96 ? -33.963 11.656 49.792 1.00 93.81 96 GLN A CA 1
ATOM 690 C C . GLN A 1 96 ? -35.274 12.439 49.946 1.00 93.81 96 GLN A C 1
ATOM 692 O O . GLN A 1 96 ? -35.777 12.555 51.057 1.00 93.81 96 GLN A O 1
ATOM 697 N N . GLU A 1 97 ? -35.841 12.967 48.859 1.00 93.88 97 GLU A N 1
ATOM 698 C CA . GLU A 1 97 ? -37.069 13.765 48.928 1.00 93.88 97 GLU A CA 1
ATOM 699 C C . GLU A 1 97 ? -38.314 12.875 48.935 1.00 93.88 97 GLU A C 1
ATOM 701 O O . GLU A 1 97 ? -39.280 13.140 49.651 1.00 93.88 97 GLU A O 1
ATOM 706 N N . THR A 1 98 ? -38.293 11.797 48.148 1.00 94.81 98 THR A N 1
ATOM 707 C CA . THR A 1 98 ? -39.444 10.892 47.998 1.00 94.81 98 THR A CA 1
ATOM 708 C C . THR A 1 98 ? -39.324 9.609 48.817 1.00 94.81 98 THR A C 1
ATOM 710 O O . THR A 1 98 ? -40.278 8.828 48.872 1.00 94.81 98 THR A O 1
ATOM 713 N N . CYS A 1 99 ? -38.164 9.378 49.438 1.00 94.75 99 CYS A N 1
ATOM 714 C CA . CYS A 1 99 ? -37.785 8.122 50.080 1.00 94.75 99 CYS A CA 1
ATOM 715 C C . CYS A 1 99 ? -37.972 6.896 49.166 1.00 94.75 99 CYS A C 1
ATOM 717 O O . CYS A 1 99 ? -38.235 5.797 49.649 1.00 94.75 99 CYS A O 1
ATOM 719 N N . ARG A 1 100 ? -37.860 7.059 47.841 1.00 96.06 100 ARG A N 1
ATOM 720 C CA . ARG A 1 100 ? -37.955 5.954 46.875 1.00 96.06 100 ARG A CA 1
ATOM 721 C C . ARG A 1 100 ? -36.568 5.488 46.470 1.00 96.06 100 ARG A C 1
ATOM 723 O O . ARG A 1 100 ? -35.679 6.302 46.227 1.00 96.06 100 ARG A O 1
ATOM 730 N N . SER A 1 101 ? -36.378 4.176 46.379 1.00 96.12 101 SER A N 1
ATOM 731 C CA . SER A 1 101 ? -35.143 3.606 45.851 1.00 96.12 101 SER A CA 1
ATOM 732 C C . SER A 1 101 ? -35.252 3.369 44.351 1.00 96.12 101 SER A C 1
ATOM 734 O O . SER A 1 101 ? -36.329 3.123 43.808 1.00 96.12 101 SER A O 1
ATOM 736 N N . SER A 1 102 ? -34.117 3.460 43.669 1.00 96.75 102 SER A N 1
ATOM 737 C CA . SER A 1 102 ? -33.989 3.152 42.250 1.00 96.75 102 SER A CA 1
ATOM 738 C C . SER A 1 102 ? -32.680 2.418 41.984 1.00 96.75 102 SER A C 1
ATOM 740 O O . SER A 1 102 ? -31.636 2.722 42.573 1.00 96.75 102 SER A O 1
ATOM 742 N N . LEU A 1 103 ? -32.743 1.411 41.113 1.00 97.44 103 LEU A N 1
ATOM 743 C CA . LEU A 1 103 ? -31.568 0.659 40.697 1.00 97.44 103 LEU A CA 1
ATOM 744 C C . LEU A 1 103 ? -30.831 1.426 39.595 1.00 97.44 103 LEU A C 1
ATOM 746 O O . LEU A 1 103 ? -31.332 1.557 38.480 1.00 97.44 103 LEU A O 1
ATOM 750 N N . LEU A 1 104 ? -29.622 1.892 39.897 1.00 97.56 104 LEU A N 1
ATOM 751 C CA . LEU A 1 104 ? -28.716 2.512 38.939 1.00 97.56 104 LEU A CA 1
ATOM 752 C C . LEU A 1 104 ? -27.757 1.455 38.379 1.00 97.56 104 LEU A C 1
ATOM 754 O O . LEU A 1 104 ? -27.041 0.793 39.134 1.00 97.56 104 LEU A O 1
ATOM 758 N N . LEU A 1 105 ? -27.743 1.308 37.054 1.00 98.06 105 LEU A N 1
ATOM 759 C CA . LEU A 1 105 ? -26.849 0.405 36.331 1.00 98.06 105 LEU A CA 1
ATOM 760 C C . LEU A 1 105 ? -25.835 1.212 35.517 1.00 98.06 105 LEU A C 1
ATOM 762 O O . LEU A 1 105 ? -26.211 2.059 34.706 1.00 98.06 105 LEU A O 1
ATOM 766 N N . GLU A 1 106 ? -24.552 0.919 35.711 1.00 98.19 106 GLU A N 1
ATOM 767 C CA . GLU A 1 106 ? -23.439 1.572 35.019 1.00 98.19 106 GLU A CA 1
ATOM 768 C C . GLU A 1 106 ? -22.463 0.544 34.426 1.00 98.19 106 GLU A C 1
ATOM 770 O O . GLU A 1 106 ? -22.448 -0.629 34.804 1.00 98.19 106 GLU A O 1
ATOM 775 N N . GLY A 1 107 ? -21.612 0.999 33.504 1.00 97.62 107 GLY A N 1
ATOM 776 C CA . GLY A 1 107 ? -20.431 0.261 33.045 1.00 97.62 107 GLY A CA 1
ATOM 777 C C . GLY A 1 107 ? -20.589 -0.567 31.766 1.00 97.62 107 GLY A C 1
ATOM 778 O O . GLY A 1 107 ? -19.572 -0.955 31.189 1.00 97.62 107 GLY A O 1
ATOM 779 N N . CYS A 1 108 ? -21.807 -0.769 31.252 1.00 98.50 108 CYS A N 1
ATOM 780 C CA . CYS A 1 108 ? -21.995 -1.359 29.924 1.00 98.50 108 CYS A CA 1
ATOM 781 C C . CYS A 1 108 ? -21.962 -0.297 28.831 1.00 98.50 108 CYS A C 1
ATOM 783 O O . CYS A 1 108 ? -22.807 0.593 28.763 1.00 98.50 108 CYS A O 1
ATOM 785 N N . LEU A 1 109 ? -20.991 -0.428 27.936 1.00 98.44 109 LEU A N 1
ATOM 786 C CA . LEU A 1 109 ? -20.781 0.473 26.814 1.00 98.44 109 LEU A CA 1
ATOM 787 C C . LEU A 1 109 ? -21.124 -0.242 25.511 1.00 98.44 109 LEU A C 1
ATOM 789 O O . LEU A 1 109 ? -20.749 -1.397 25.303 1.00 98.44 109 LEU A O 1
ATOM 793 N N . ARG A 1 110 ? -21.830 0.455 24.619 1.00 98.44 110 ARG A N 1
ATOM 794 C CA . ARG A 1 110 ? -22.206 -0.086 23.311 1.00 98.44 110 ARG A CA 1
ATOM 795 C C . ARG A 1 110 ? -20.953 -0.348 22.476 1.00 98.44 110 ARG A C 1
ATOM 797 O O . ARG A 1 110 ? -20.118 0.541 22.314 1.00 98.44 110 ARG A O 1
ATOM 804 N N . LEU A 1 111 ? -20.856 -1.548 21.920 1.00 98.44 111 LEU A N 1
ATOM 805 C CA . LEU A 1 111 ? -19.834 -1.929 20.957 1.00 98.44 111 LEU A CA 1
ATOM 806 C C . LEU A 1 111 ? -19.978 -1.084 19.682 1.00 98.44 111 LEU A C 1
ATOM 808 O O . LEU A 1 111 ? -21.079 -0.917 19.154 1.00 98.44 111 LEU A O 1
ATOM 812 N N . GLN A 1 112 ? -18.865 -0.536 19.200 1.00 98.38 112 GLN A N 1
ATOM 813 C CA . GLN A 1 112 ? -18.806 0.339 18.031 1.00 98.38 112 GLN A CA 1
ATOM 814 C C . GLN A 1 112 ? -17.968 -0.304 16.923 1.00 98.38 112 GLN A C 1
ATOM 816 O O . GLN A 1 112 ? -16.884 -0.819 17.208 1.00 98.38 112 GLN A O 1
ATOM 821 N N . PRO A 1 113 ? -18.414 -0.265 15.655 1.00 98.19 113 PRO A N 1
ATOM 822 C CA . PRO A 1 113 ? -17.593 -0.727 14.544 1.00 98.19 113 PRO A CA 1
ATOM 823 C C . PRO A 1 113 ? -16.325 0.127 14.418 1.00 98.19 113 PRO A C 1
ATOM 825 O O . PRO A 1 113 ? -16.329 1.313 14.744 1.00 98.19 113 PRO A O 1
ATOM 828 N N . CYS A 1 114 ? -15.242 -0.475 13.934 1.00 98.38 114 CYS A N 1
ATOM 829 C CA . CYS A 1 114 ? -14.002 0.251 13.681 1.00 98.38 114 CYS A CA 1
ATOM 830 C C . CYS A 1 114 ? -14.036 0.969 12.326 1.00 98.38 114 CYS A C 1
ATOM 832 O O . CYS A 1 114 ? -14.650 0.486 11.370 1.00 98.38 114 CYS A O 1
ATOM 834 N N . LYS A 1 115 ? -13.313 2.089 12.234 1.00 96.94 115 LYS A N 1
ATOM 835 C CA . LYS A 1 115 ? -13.075 2.816 10.983 1.00 96.94 115 LYS A CA 1
ATOM 836 C C . LYS A 1 115 ? -11.903 2.202 10.206 1.00 96.94 115 LYS A C 1
ATOM 838 O O . LYS A 1 115 ? -10.927 1.756 10.827 1.00 96.94 115 LYS A O 1
ATOM 843 N N . PRO A 1 116 ? -11.955 2.192 8.863 1.00 95.25 116 PRO A N 1
ATOM 844 C CA . PRO A 1 116 ? -10.787 1.868 8.056 1.00 95.25 116 PRO A CA 1
ATOM 845 C C . PRO A 1 116 ? -9.688 2.931 8.237 1.00 95.25 116 PRO A C 1
ATOM 847 O O . PRO A 1 116 ? -9.994 4.088 8.548 1.00 95.25 116 PRO A O 1
ATOM 850 N N . PRO A 1 117 ? -8.407 2.563 8.071 1.00 92.94 117 PRO A N 1
ATOM 851 C CA . PRO A 1 117 ? -7.325 3.540 8.027 1.00 92.94 117 PRO A CA 1
ATOM 852 C C . PRO A 1 117 ? -7.461 4.457 6.800 1.00 92.94 117 PRO A C 1
ATOM 854 O O . PRO A 1 117 ? -8.032 4.036 5.791 1.00 92.94 117 PRO A O 1
ATOM 857 N N . PRO A 1 118 ? -6.918 5.690 6.849 1.00 92.56 118 PRO A N 1
ATOM 858 C CA . PRO A 1 118 ? -6.743 6.500 5.647 1.00 92.56 118 PRO A CA 1
ATOM 859 C C . PRO A 1 118 ? -5.954 5.697 4.612 1.00 92.56 118 PRO A C 1
ATOM 861 O O . PRO A 1 118 ? -4.942 5.090 4.963 1.00 92.56 118 PRO A O 1
ATOM 864 N N . ASN A 1 119 ? -6.417 5.665 3.362 1.00 86.69 119 ASN A N 1
ATOM 865 C CA . ASN A 1 119 ? -5.734 4.911 2.319 1.00 86.69 119 ASN A CA 1
ATOM 866 C C . ASN A 1 119 ? -4.438 5.644 1.929 1.00 86.69 119 ASN A C 1
ATOM 868 O O . ASN A 1 119 ? -4.528 6.754 1.404 1.00 86.69 119 ASN A O 1
ATOM 872 N N . PRO A 1 120 ? -3.241 5.081 2.183 1.00 81.38 120 PRO A N 1
ATOM 873 C CA . PRO A 1 120 ? -1.994 5.762 1.842 1.00 81.38 120 PRO A CA 1
ATOM 874 C C . PRO A 1 120 ? -1.764 5.843 0.325 1.00 81.38 120 PRO A C 1
ATOM 876 O O . PRO A 1 120 ? -1.039 6.723 -0.127 1.00 81.38 120 PRO A O 1
ATOM 879 N N . ASP A 1 121 ? -2.372 4.939 -0.453 1.00 90.12 121 ASP A N 1
ATOM 880 C CA . ASP A 1 121 ? -2.273 4.891 -1.913 1.00 90.12 121 ASP A CA 1
ATOM 881 C C . ASP A 1 121 ? -3.562 4.265 -2.480 1.00 90.12 121 ASP A C 1
ATOM 883 O O . ASP A 1 121 ? -3.688 3.042 -2.599 1.00 90.12 121 ASP A O 1
ATOM 887 N N . GLU A 1 122 ? -4.537 5.119 -2.817 1.00 90.88 122 GLU A N 1
ATOM 888 C CA . GLU A 1 122 ? -5.848 4.722 -3.364 1.00 90.88 122 GLU A CA 1
ATOM 889 C C . GLU A 1 122 ? -5.766 3.919 -4.668 1.00 90.88 122 GLU A C 1
ATOM 891 O O . GLU A 1 122 ? -6.703 3.193 -5.027 1.00 90.88 122 GLU A O 1
ATOM 896 N N . CYS A 1 123 ? -4.644 4.027 -5.379 1.00 91.12 123 CYS A N 1
ATOM 897 C CA . CYS A 1 123 ? -4.420 3.286 -6.606 1.00 91.12 123 CYS A CA 1
ATOM 898 C C . CYS A 1 123 ? -3.772 1.923 -6.355 1.00 91.12 123 CYS A C 1
ATOM 900 O O . CYS A 1 123 ? -3.968 1.014 -7.159 1.00 91.12 123 CYS A O 1
ATOM 902 N N . ARG A 1 124 ? -3.051 1.742 -5.247 1.00 92.50 124 ARG A N 1
ATOM 903 C CA . ARG A 1 124 ? -2.377 0.477 -4.920 1.00 92.50 124 ARG A CA 1
ATOM 904 C C . ARG A 1 124 ? -3.192 -0.438 -4.027 1.00 92.50 124 ARG A C 1
ATOM 906 O O . ARG A 1 124 ? -3.086 -1.657 -4.155 1.00 92.50 124 ARG A O 1
ATOM 913 N N . HIS A 1 125 ? -3.998 0.123 -3.134 1.00 93.56 125 HIS A N 1
ATOM 914 C CA . HIS A 1 125 ? -4.707 -0.647 -2.123 1.00 93.56 125 HIS A CA 1
ATOM 915 C C . HIS A 1 125 ? -6.219 -0.560 -2.283 1.00 93.56 125 HIS A C 1
ATOM 917 O O . HIS A 1 125 ? -6.790 0.515 -2.463 1.00 93.56 125 HIS A O 1
ATOM 923 N N . ASP A 1 126 ? -6.863 -1.713 -2.146 1.00 93.88 126 ASP A N 1
ATOM 924 C CA . ASP A 1 126 ? -8.306 -1.865 -2.124 1.00 93.88 126 ASP A CA 1
ATOM 925 C C . ASP A 1 126 ? -8.784 -2.182 -0.697 1.00 93.88 126 ASP A C 1
ATOM 927 O O . ASP A 1 126 ? -8.427 -3.206 -0.099 1.00 93.88 126 ASP A O 1
ATOM 931 N N . LEU A 1 127 ? -9.591 -1.264 -0.161 1.00 94.25 127 LEU A N 1
ATOM 932 C CA . LEU A 1 127 ? -10.231 -1.332 1.155 1.00 94.25 127 LEU A CA 1
ATOM 933 C C . LEU A 1 127 ? -11.700 -1.784 1.066 1.00 94.25 127 LEU A C 1
ATOM 935 O O . LEU A 1 127 ? -12.445 -1.646 2.038 1.00 94.25 127 LEU A O 1
ATOM 939 N N . PHE A 1 128 ? -12.143 -2.313 -0.078 1.00 93.44 128 PHE A N 1
ATOM 940 C CA . PHE A 1 128 ? -13.530 -2.718 -0.268 1.00 93.44 128 PHE A CA 1
ATOM 941 C C . PHE A 1 128 ? -14.001 -3.705 0.813 1.00 93.44 128 PHE A C 1
ATOM 943 O O . PHE A 1 128 ? -13.393 -4.751 1.058 1.00 93.44 128 PHE A O 1
ATOM 950 N N . GLY A 1 129 ? -15.117 -3.368 1.467 1.00 92.81 129 GLY A N 1
ATOM 951 C CA . GLY A 1 129 ? -15.702 -4.166 2.548 1.00 92.81 129 GLY A CA 1
ATOM 952 C C . GLY A 1 129 ? -15.126 -3.894 3.944 1.00 92.81 129 GLY A C 1
ATOM 953 O O . GLY A 1 129 ? -15.436 -4.636 4.875 1.00 92.81 129 GLY A O 1
ATOM 954 N N . CYS A 1 130 ? -14.317 -2.844 4.117 1.00 95.81 130 CYS A N 1
ATOM 955 C CA . CYS A 1 130 ? -13.711 -2.475 5.403 1.00 95.81 130 CYS A CA 1
ATOM 956 C C . CYS A 1 130 ? -14.349 -1.262 6.097 1.00 95.81 130 CYS A C 1
ATOM 958 O O . CYS A 1 130 ? -13.853 -0.822 7.132 1.00 95.81 130 CYS A O 1
ATOM 960 N N . ASP A 1 131 ? -15.464 -0.746 5.579 1.00 94.75 131 ASP A N 1
ATOM 961 C CA . ASP A 1 131 ? -16.060 0.512 6.050 1.00 94.75 131 ASP A CA 1
ATOM 962 C C . ASP A 1 131 ? -16.735 0.403 7.428 1.00 94.75 131 ASP A C 1
ATOM 964 O O . ASP A 1 131 ? -16.917 1.411 8.111 1.00 94.75 131 ASP A O 1
ATOM 968 N N . ARG A 1 132 ? -17.146 -0.810 7.838 1.00 93.25 132 ARG A N 1
ATOM 969 C CA . ARG A 1 132 ? -17.880 -1.071 9.096 1.00 93.25 132 ARG A CA 1
ATOM 970 C C . ARG A 1 132 ? -17.566 -2.444 9.693 1.00 93.25 132 ARG A C 1
ATOM 972 O O . ARG A 1 132 ? -18.446 -3.298 9.825 1.00 93.25 132 ARG A O 1
ATOM 979 N N . VAL A 1 133 ? -16.308 -2.671 10.056 1.00 97.56 133 VAL A N 1
ATOM 980 C CA . VAL A 1 133 ? -15.889 -3.941 10.670 1.00 97.56 133 VAL A CA 1
ATOM 981 C C . VAL A 1 133 ? -16.377 -4.008 12.118 1.00 97.56 133 VAL A C 1
ATOM 983 O O . VAL A 1 133 ? -16.061 -3.135 12.926 1.00 97.56 133 VAL A O 1
ATOM 986 N N . GLN A 1 134 ? -17.156 -5.044 12.442 1.00 98.12 134 GLN A N 1
ATOM 987 C CA . GLN A 1 134 ? -17.692 -5.254 13.790 1.00 98.12 134 GLN A CA 1
ATOM 988 C C . GLN A 1 134 ? -16.575 -5.565 14.802 1.00 98.12 134 GLN A C 1
ATOM 990 O O . GLN A 1 134 ? -15.558 -6.159 14.427 1.00 98.12 134 GLN A O 1
ATOM 995 N N . PRO A 1 135 ? -16.751 -5.229 16.090 1.00 98.06 135 PRO A N 1
ATOM 996 C CA . PRO A 1 135 ? -15.797 -5.590 17.136 1.00 98.06 135 PRO A CA 1
ATOM 997 C C . PRO A 1 135 ? -15.467 -7.081 17.151 1.00 98.06 135 PRO A C 1
ATOM 999 O O . PRO A 1 135 ? -16.342 -7.936 17.035 1.00 98.06 135 PRO A O 1
ATOM 1002 N N . GLY A 1 136 ? -14.174 -7.394 17.237 1.00 97.56 136 GLY A N 1
ATOM 1003 C CA . GLY A 1 136 ? -13.651 -8.764 17.238 1.00 97.56 136 GLY A CA 1
ATOM 1004 C C . GLY A 1 136 ? -13.547 -9.386 15.847 1.00 97.56 136 GLY A C 1
ATOM 1005 O O . GLY A 1 136 ? -12.984 -10.470 15.699 1.00 97.56 136 GLY A O 1
ATOM 1006 N N . SER A 1 137 ? -14.051 -8.700 14.822 1.00 97.81 137 SER A N 1
ATOM 1007 C CA . SER A 1 137 ? -13.934 -9.117 13.429 1.00 97.81 137 SER A CA 1
ATOM 1008 C C . SER A 1 137 ? -12.692 -8.518 12.766 1.00 97.81 137 SER A C 1
ATOM 1010 O O . SER A 1 137 ? -11.964 -7.694 13.328 1.00 97.81 137 SER A O 1
ATOM 1012 N N . PHE A 1 138 ? -12.440 -8.948 11.534 1.00 97.44 138 PHE A N 1
ATOM 1013 C CA . PHE A 1 138 ? -11.388 -8.401 10.691 1.00 97.44 138 PHE A CA 1
ATOM 1014 C C . PHE A 1 138 ? -11.883 -8.277 9.252 1.00 97.44 138 PHE A C 1
ATOM 1016 O O . PHE A 1 138 ? -12.777 -9.010 8.830 1.00 97.44 138 PHE A O 1
ATOM 1023 N N . CYS A 1 139 ? -11.252 -7.400 8.483 1.00 96.94 139 CYS A N 1
ATOM 1024 C CA . CYS A 1 139 ? -11.335 -7.421 7.026 1.00 96.94 139 CYS A CA 1
ATOM 1025 C C . CYS A 1 139 ? -9.927 -7.607 6.435 1.00 96.94 139 CYS A C 1
ATOM 1027 O O . CYS A 1 139 ? -8.939 -7.688 7.171 1.00 96.94 139 CYS A O 1
ATOM 1029 N N . ARG A 1 140 ? -9.816 -7.763 5.114 1.00 95.62 140 ARG A N 1
ATOM 1030 C CA . ARG A 1 140 ? -8.524 -7.958 4.441 1.00 95.62 140 ARG A CA 1
ATOM 1031 C C . ARG A 1 140 ? -8.242 -6.773 3.541 1.00 95.62 140 ARG A C 1
ATOM 1033 O O . ARG A 1 140 ? -9.058 -6.473 2.680 1.00 95.62 140 ARG A O 1
ATOM 1040 N N . LEU A 1 141 ? -7.072 -6.177 3.720 1.00 95.25 141 LEU A N 1
ATOM 1041 C CA . LEU A 1 141 ? -6.531 -5.229 2.761 1.00 95.25 141 LEU A CA 1
ATOM 1042 C C . LEU A 1 141 ? -6.052 -6.006 1.538 1.00 95.25 141 LEU A C 1
ATOM 1044 O O . LEU A 1 141 ? -5.356 -7.010 1.699 1.00 95.25 141 LEU A O 1
ATOM 1048 N N . ARG A 1 142 ? -6.445 -5.583 0.340 1.00 94.62 142 ARG A N 1
ATOM 1049 C CA . ARG A 1 142 ? -6.034 -6.224 -0.912 1.00 94.62 142 ARG A CA 1
ATOM 1050 C C . ARG A 1 142 ? -5.196 -5.259 -1.734 1.00 94.62 142 ARG A C 1
ATOM 1052 O O . ARG A 1 142 ? -5.371 -4.048 -1.644 1.00 94.62 142 ARG A O 1
ATOM 1059 N N . CYS A 1 143 ? -4.307 -5.801 -2.554 1.00 94.88 143 CYS A N 1
ATOM 1060 C CA . CYS A 1 143 ? -3.710 -5.026 -3.630 1.00 94.88 143 CYS A CA 1
ATOM 1061 C C . CYS A 1 143 ? -4.777 -4.798 -4.706 1.00 94.88 143 CYS A C 1
ATOM 1063 O O . CYS A 1 143 ? -5.517 -5.720 -5.060 1.00 94.88 143 CYS A O 1
ATOM 1065 N N . ARG A 1 144 ? -4.887 -3.565 -5.190 1.00 92.88 144 ARG A N 1
ATOM 1066 C CA . ARG A 1 144 ? -5.781 -3.219 -6.291 1.00 92.88 144 ARG A CA 1
ATOM 1067 C C . ARG A 1 144 ? -5.165 -3.730 -7.599 1.00 92.88 144 ARG A C 1
ATOM 1069 O O . ARG A 1 144 ? -3.965 -3.536 -7.792 1.00 92.88 144 ARG A O 1
ATOM 1076 N N . PRO A 1 145 ? -5.935 -4.353 -8.509 1.00 91.19 145 PRO A N 1
ATOM 1077 C CA . PRO A 1 145 ? -5.405 -4.752 -9.809 1.00 91.19 145 PRO A CA 1
ATOM 1078 C C . PRO A 1 145 ? -4.747 -3.565 -10.536 1.00 91.19 145 PRO A C 1
ATOM 1080 O O . PRO A 1 145 ? -5.279 -2.454 -10.466 1.00 91.19 145 PRO A O 1
ATOM 1083 N N . PRO A 1 146 ? -3.609 -3.774 -11.219 1.00 91.69 146 PRO A N 1
ATOM 1084 C CA . PRO A 1 146 ? -2.964 -5.050 -11.520 1.00 91.69 146 PRO A CA 1
ATOM 1085 C C . PRO A 1 146 ? -2.016 -5.530 -10.416 1.00 91.69 146 PRO A C 1
ATOM 1087 O O . PRO A 1 146 ? -1.453 -6.607 -10.553 1.00 91.69 146 PRO A O 1
ATOM 1090 N N . PHE A 1 147 ? -1.810 -4.770 -9.337 1.00 93.50 147 PHE A N 1
ATOM 1091 C CA . PHE A 1 147 ? -0.868 -5.164 -8.296 1.00 93.50 147 PHE A CA 1
ATOM 1092 C C . PHE A 1 147 ? -1.246 -6.508 -7.673 1.00 93.50 147 PHE A C 1
ATOM 1094 O O . PHE A 1 147 ? -2.405 -6.779 -7.350 1.00 93.50 147 PHE A O 1
ATOM 1101 N N . THR A 1 148 ? -0.230 -7.324 -7.432 1.00 93.31 148 THR A N 1
ATOM 1102 C CA . THR A 1 148 ? -0.342 -8.613 -6.753 1.00 93.31 148 THR A CA 1
ATOM 1103 C C . THR A 1 148 ? 0.459 -8.581 -5.464 1.00 93.31 148 THR A C 1
ATOM 1105 O O . THR A 1 148 ? 1.446 -7.856 -5.359 1.00 93.31 148 THR A O 1
ATOM 1108 N N . GLY A 1 149 ? 0.046 -9.338 -4.450 1.00 94.31 149 GLY A N 1
ATOM 1109 C CA . GLY A 1 149 ? 0.736 -9.275 -3.171 1.00 94.31 149 GLY A CA 1
ATOM 1110 C C . GLY A 1 149 ? 0.009 -9.918 -2.005 1.00 94.31 149 GLY A C 1
ATOM 1111 O O . GLY A 1 149 ? -0.964 -10.659 -2.162 1.00 94.31 149 GLY A O 1
ATOM 1112 N N . GLY A 1 150 ? 0.513 -9.621 -0.809 1.00 93.56 150 GLY A N 1
ATOM 1113 C CA . GLY A 1 150 ? -0.083 -10.081 0.440 1.00 93.56 150 GLY A CA 1
ATOM 1114 C C . GLY A 1 150 ? -1.466 -9.472 0.691 1.00 93.56 150 GLY A C 1
ATOM 1115 O O . GLY A 1 150 ? -1.792 -8.391 0.211 1.00 93.56 150 GLY A O 1
ATOM 1116 N N . SER A 1 151 ? -2.287 -10.160 1.489 1.00 94.19 151 SER A N 1
ATOM 1117 C CA . SER A 1 151 ? -3.590 -9.647 1.945 1.00 94.19 151 SER A CA 1
ATOM 1118 C C . SER A 1 151 ? -3.692 -9.665 3.476 1.00 94.19 151 SER A C 1
ATOM 1120 O O . SER A 1 151 ? -4.351 -10.560 4.039 1.00 94.19 151 SER A O 1
ATOM 1122 N N . PRO A 1 152 ? -2.987 -8.745 4.168 1.00 95.31 152 PRO A N 1
ATOM 1123 C CA . PRO A 1 152 ? -2.939 -8.691 5.620 1.00 95.31 152 PRO A CA 1
ATOM 1124 C C . PRO A 1 152 ? -4.325 -8.399 6.199 1.00 95.31 152 PRO A C 1
ATOM 1126 O O . PRO A 1 152 ? -5.194 -7.789 5.569 1.00 95.31 152 PRO A O 1
ATOM 1129 N N . LYS A 1 153 ? -4.542 -8.879 7.424 1.00 96.56 153 LYS A N 1
ATOM 1130 C CA . LYS A 1 153 ? -5.786 -8.643 8.156 1.00 96.56 153 LYS A CA 1
ATOM 1131 C C . LYS A 1 153 ? -5.744 -7.268 8.815 1.00 96.56 153 LYS A C 1
ATOM 1133 O O . LYS A 1 153 ? -4.763 -6.932 9.472 1.00 96.56 153 LYS A O 1
ATOM 1138 N N . MET A 1 154 ? -6.839 -6.531 8.696 1.00 96.19 154 MET A N 1
ATOM 1139 C CA . MET A 1 154 ? -7.115 -5.330 9.479 1.00 96.19 154 MET A CA 1
ATOM 1140 C C . MET A 1 154 ? -8.077 -5.708 10.594 1.00 96.19 154 MET A C 1
ATOM 1142 O O . MET A 1 154 ? -9.153 -6.241 10.320 1.00 96.19 154 MET A O 1
ATOM 1146 N N . ILE A 1 155 ? -7.661 -5.517 11.842 1.00 97.69 155 ILE A N 1
ATOM 1147 C CA . ILE A 1 155 ? -8.324 -6.122 13.002 1.00 97.69 155 ILE A CA 1
ATOM 1148 C C . ILE A 1 155 ? -9.033 -5.042 13.820 1.00 97.69 155 ILE A C 1
ATOM 1150 O O . ILE A 1 155 ? -8.428 -4.030 14.185 1.00 97.69 155 ILE A O 1
ATOM 1154 N N . CYS A 1 156 ? -10.302 -5.299 14.150 1.00 98.38 156 CYS A N 1
ATOM 1155 C CA . CYS A 1 156 ? -11.081 -4.507 15.094 1.00 98.38 156 CYS A CA 1
ATOM 1156 C C . CYS A 1 156 ? -11.107 -5.213 16.464 1.00 98.38 156 CYS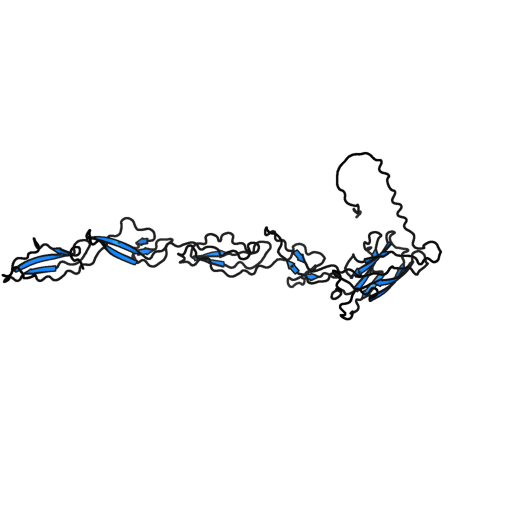 A C 1
ATOM 1158 O O . CYS A 1 156 ? -11.515 -6.375 16.536 1.00 98.38 156 CYS A O 1
ATOM 1160 N N . PRO A 1 157 ? -10.683 -4.572 17.568 1.00 98.19 157 PRO A N 1
ATOM 1161 C CA . PRO A 1 157 ? -10.712 -5.193 18.894 1.00 98.19 157 PRO A CA 1
ATOM 1162 C C . PRO A 1 157 ? -12.123 -5.634 19.313 1.00 98.19 157 PRO A C 1
ATOM 1164 O O . PRO A 1 157 ? -13.091 -4.922 19.061 1.00 98.19 157 PRO A O 1
ATOM 1167 N N . ALA A 1 158 ? -12.242 -6.776 20.002 1.00 97.94 158 ALA A N 1
ATOM 1168 C CA . ALA A 1 158 ? -13.529 -7.322 20.467 1.00 97.94 158 ALA A CA 1
ATOM 1169 C C . ALA A 1 158 ? -14.300 -6.385 21.408 1.00 97.94 158 ALA A C 1
ATOM 1171 O O . ALA A 1 158 ? -15.523 -6.355 21.377 1.00 97.94 158 ALA A O 1
ATOM 1172 N N . GLY A 1 159 ? -13.585 -5.595 22.209 1.00 97.25 159 GLY A N 1
ATOM 1173 C CA . GLY A 1 159 ? -14.169 -4.638 23.147 1.00 97.25 159 GLY A CA 1
ATOM 1174 C C . GLY A 1 159 ? -14.205 -3.199 22.639 1.00 97.25 159 GLY A C 1
ATOM 1175 O O . GLY A 1 159 ? -14.164 -2.291 23.464 1.00 97.25 159 GLY A O 1
ATOM 1176 N N . ASN A 1 160 ? -14.186 -2.954 21.322 1.00 98.38 160 ASN A N 1
ATOM 1177 C CA . ASN A 1 160 ? -14.172 -1.578 20.829 1.00 98.38 160 ASN A CA 1
ATOM 1178 C C . ASN A 1 160 ? -15.488 -0.857 21.154 1.00 98.38 160 ASN A C 1
ATOM 1180 O O . ASN A 1 160 ? -16.544 -1.219 20.643 1.00 98.38 160 ASN A O 1
ATOM 1184 N N . THR A 1 161 ? -15.406 0.191 21.968 1.00 98.31 161 THR A N 1
ATOM 1185 C CA . THR A 1 161 ? -16.518 1.091 22.319 1.00 98.31 161 THR A CA 1
ATOM 1186 C C . THR A 1 161 ? -16.301 2.506 21.779 1.00 98.31 161 THR A C 1
ATOM 1188 O O . THR A 1 161 ? -17.175 3.359 21.914 1.00 98.31 161 THR A O 1
ATOM 1191 N N . ASN A 1 162 ? -15.148 2.765 21.150 1.00 98.25 162 ASN A N 1
ATOM 1192 C CA . ASN A 1 162 ? -14.805 4.055 20.567 1.00 98.25 162 ASN A CA 1
ATOM 1193 C C . ASN A 1 162 ? -15.219 4.089 19.078 1.00 98.25 162 ASN A C 1
ATOM 1195 O O . ASN A 1 162 ? -14.669 3.316 18.286 1.00 98.25 162 ASN A O 1
ATOM 1199 N N . PRO A 1 163 ? -16.141 4.982 18.667 1.00 97.25 163 PRO A N 1
ATOM 1200 C CA . PRO A 1 163 ? -16.576 5.094 17.271 1.00 97.25 163 PRO A CA 1
ATOM 1201 C C . PRO A 1 163 ? -15.485 5.618 16.323 1.00 97.25 163 PRO A C 1
ATOM 1203 O O . PRO A 1 163 ? -15.607 5.475 15.108 1.00 97.25 163 PRO A O 1
ATOM 1206 N N . ASP A 1 164 ? -14.414 6.209 16.856 1.00 97.62 164 ASP A N 1
ATOM 1207 C CA . ASP A 1 164 ? -13.291 6.751 16.088 1.00 97.62 164 ASP A CA 1
ATOM 1208 C C . ASP A 1 164 ? -12.075 5.819 16.050 1.00 97.62 164 ASP A C 1
ATOM 1210 O O . ASP A 1 164 ? -11.021 6.190 15.533 1.00 97.62 164 ASP A O 1
ATOM 1214 N N . TYR A 1 165 ? -12.194 4.597 16.579 1.00 97.81 165 TYR A N 1
ATOM 1215 C CA . TYR A 1 165 ? -11.090 3.646 16.552 1.00 97.81 165 TYR A CA 1
ATOM 1216 C C . TYR A 1 165 ? -10.748 3.241 15.114 1.00 97.81 165 TYR A C 1
ATOM 1218 O O . TYR A 1 165 ? -11.542 2.597 14.424 1.00 97.81 165 TYR A O 1
ATOM 1226 N N . VAL A 1 166 ? -9.534 3.578 14.681 1.00 97.38 166 VAL A N 1
ATOM 1227 C CA . VAL A 1 166 ? -8.976 3.151 13.395 1.00 97.38 166 VAL A CA 1
ATOM 1228 C C . VAL A 1 166 ? -8.377 1.755 13.544 1.00 97.38 166 VAL A C 1
ATOM 1230 O O . VAL A 1 166 ? -7.586 1.505 14.455 1.00 97.38 166 VAL A O 1
ATOM 1233 N N . MET A 1 167 ? -8.750 0.836 12.651 1.00 96.56 167 MET A N 1
ATOM 1234 C CA . MET A 1 167 ? -8.245 -0.539 12.680 1.00 96.56 167 MET A CA 1
ATOM 1235 C C . MET A 1 167 ? -6.718 -0.599 12.635 1.00 96.56 167 MET A C 1
ATOM 1237 O O . MET A 1 167 ? -6.064 0.131 11.889 1.00 96.56 167 MET A O 1
ATOM 1241 N N . LYS A 1 168 ? -6.149 -1.541 13.393 1.00 95.44 168 LYS A N 1
ATOM 1242 C CA . LYS A 1 168 ? -4.721 -1.860 13.307 1.00 95.44 168 LYS A CA 1
ATOM 1243 C C . LYS A 1 168 ? -4.470 -2.769 12.114 1.00 95.44 168 LYS A C 1
ATOM 1245 O O . LYS A 1 168 ? -5.214 -3.728 11.891 1.00 95.44 168 LYS A O 1
ATOM 1250 N N . TRP A 1 169 ? -3.404 -2.480 11.381 1.00 94.69 169 TRP A N 1
ATOM 1251 C CA . TRP A 1 169 ? -3.025 -3.199 10.173 1.00 94.69 169 TRP A CA 1
ATOM 1252 C C . TRP A 1 169 ? -1.511 -3.139 9.959 1.00 94.69 169 TRP A C 1
ATOM 1254 O O . TRP A 1 169 ? -0.815 -2.359 10.608 1.00 94.69 169 TRP A O 1
ATOM 1264 N N . ALA A 1 170 ? -1.019 -3.996 9.070 1.00 92.75 170 ALA A N 1
ATOM 1265 C CA . ALA A 1 170 ? 0.350 -3.972 8.575 1.00 92.75 170 ALA A CA 1
ATOM 1266 C C . ALA A 1 170 ? 0.310 -3.713 7.070 1.00 92.75 170 ALA A C 1
ATOM 1268 O O . ALA A 1 170 ? -0.571 -4.248 6.388 1.00 92.75 170 ALA A O 1
ATOM 1269 N N . GLU A 1 171 ? 1.245 -2.909 6.572 1.00 89.19 171 GLU A N 1
ATOM 1270 C CA . GLU A 1 171 ? 1.300 -2.565 5.155 1.00 89.19 171 GLU A CA 1
ATOM 1271 C C . GLU A 1 171 ? 1.514 -3.816 4.290 1.00 89.19 171 GLU A C 1
ATOM 1273 O O . GLU A 1 171 ? 2.414 -4.612 4.579 1.00 89.19 171 GLU A O 1
ATOM 1278 N N . PRO A 1 172 ? 0.665 -4.059 3.272 1.00 89.94 172 PRO A N 1
ATOM 1279 C CA . PRO A 1 172 ? 0.838 -5.185 2.383 1.00 89.94 172 PRO A CA 1
ATOM 1280 C C . PRO A 1 172 ? 2.013 -4.910 1.458 1.00 89.94 172 PRO A C 1
ATOM 1282 O O . PRO A 1 172 ? 2.194 -3.812 0.940 1.00 89.94 172 PRO A O 1
ATOM 1285 N N . TYR A 1 173 ? 2.767 -5.960 1.169 1.00 92.75 173 TYR A N 1
ATOM 1286 C CA . TYR A 1 173 ? 3.695 -5.919 0.058 1.00 92.75 173 TYR A CA 1
ATOM 1287 C C . TYR A 1 173 ? 2.912 -6.131 -1.243 1.00 92.75 173 TYR A C 1
ATOM 1289 O O . TYR A 1 173 ? 2.508 -7.261 -1.529 1.00 92.75 173 TYR A O 1
ATOM 1297 N N . CYS A 1 174 ? 2.654 -5.046 -1.978 1.00 93.75 174 CYS A N 1
ATOM 1298 C CA . CYS A 1 174 ? 2.046 -5.058 -3.309 1.00 93.75 174 CYS A CA 1
ATOM 1299 C C . CYS A 1 174 ? 3.120 -4.783 -4.366 1.00 93.75 174 CYS A C 1
ATOM 1301 O O . CYS A 1 174 ? 3.773 -3.740 -4.326 1.00 93.75 174 CYS A O 1
ATOM 1303 N N . PHE A 1 175 ? 3.286 -5.702 -5.314 1.00 92.56 175 PHE A N 1
ATOM 1304 C CA . PHE A 1 175 ? 4.230 -5.591 -6.422 1.00 92.56 175 PHE A CA 1
ATOM 1305 C C . PHE A 1 175 ? 3.501 -5.589 -7.767 1.00 92.56 175 PHE A C 1
ATOM 1307 O O . PHE A 1 175 ? 2.388 -6.101 -7.905 1.00 92.56 175 PHE A O 1
ATOM 1314 N N . CYS A 1 176 ? 4.128 -4.955 -8.751 1.00 92.12 176 CYS A N 1
ATOM 1315 C CA . CYS A 1 176 ? 3.643 -4.905 -10.122 1.00 92.12 176 CYS A CA 1
ATOM 1316 C C . CYS A 1 176 ? 3.919 -6.260 -10.791 1.00 92.12 176 CYS A C 1
ATOM 1318 O O . CYS A 1 176 ? 5.074 -6.690 -10.765 1.00 92.12 176 CYS A O 1
ATOM 1320 N N . PRO A 1 177 ? 2.918 -6.963 -11.346 1.00 93.69 177 PRO A N 1
ATOM 1321 C CA . PRO A 1 177 ? 3.184 -8.166 -12.120 1.00 93.69 177 PRO A CA 1
ATOM 1322 C C . PRO A 1 177 ? 3.837 -7.811 -13.461 1.00 93.69 177 PRO A C 1
ATOM 1324 O O . PRO A 1 177 ? 3.726 -6.683 -13.947 1.00 93.69 177 PRO A O 1
ATOM 1327 N N . ALA A 1 178 ? 4.480 -8.800 -14.079 1.00 92.06 178 ALA A N 1
ATOM 1328 C CA . ALA A 1 178 ? 4.918 -8.710 -15.467 1.00 92.06 178 ALA A CA 1
ATOM 1329 C C . ALA A 1 178 ? 3.732 -8.374 -16.397 1.00 92.06 178 ALA A C 1
ATOM 1331 O O . ALA A 1 178 ? 2.623 -8.867 -16.154 1.00 92.06 178 ALA A O 1
ATOM 1332 N N . PRO A 1 179 ? 3.934 -7.565 -17.454 1.00 92.69 179 PRO A N 1
ATOM 1333 C CA . PRO A 1 179 ? 2.917 -7.394 -18.483 1.00 92.69 179 PRO A CA 1
ATOM 1334 C C . PRO A 1 179 ? 2.627 -8.729 -19.178 1.00 92.69 179 PRO A C 1
ATOM 1336 O O . PRO A 1 179 ? 3.510 -9.576 -19.301 1.00 92.69 179 PRO A O 1
ATOM 1339 N N . GLU A 1 180 ? 1.380 -8.911 -19.623 1.00 91.94 180 GLU A N 1
ATOM 1340 C CA . GLU A 1 180 ? 0.952 -10.120 -20.344 1.00 91.94 180 GLU A CA 1
ATOM 1341 C C . GLU A 1 180 ? 1.746 -10.303 -21.643 1.00 91.94 180 GLU A C 1
ATOM 1343 O O . GLU A 1 180 ? 2.190 -11.406 -21.956 1.00 91.94 180 GLU A O 1
ATOM 1348 N N . GLU A 1 181 ? 2.001 -9.197 -22.344 1.00 93.88 181 GLU A N 1
ATOM 1349 C CA . GLU A 1 181 ? 2.889 -9.138 -23.498 1.00 93.88 181 GLU A CA 1
ATOM 1350 C C . GLU A 1 181 ? 4.174 -8.401 -23.114 1.00 93.88 181 GLU A C 1
ATOM 1352 O O . GLU A 1 181 ? 4.166 -7.208 -22.797 1.00 93.88 181 GLU A O 1
ATOM 1357 N N . VAL A 1 182 ? 5.298 -9.118 -23.135 1.00 94.94 182 VAL A N 1
ATOM 1358 C CA . VAL A 1 182 ? 6.622 -8.524 -22.927 1.00 94.94 182 VAL A CA 1
ATOM 1359 C C . VAL A 1 182 ? 7.060 -7.868 -24.242 1.00 94.94 182 VAL A C 1
ATOM 1361 O O . VAL A 1 182 ? 7.155 -8.569 -25.253 1.00 94.94 182 VAL A O 1
ATOM 1364 N N . PRO A 1 183 ? 7.324 -6.546 -24.281 1.00 95.81 183 PRO A N 1
ATOM 1365 C CA . PRO A 1 183 ? 7.777 -5.892 -25.503 1.00 95.81 183 PRO A CA 1
ATOM 1366 C C . PRO A 1 183 ? 9.119 -6.465 -25.974 1.00 95.81 183 PRO A C 1
ATOM 1368 O O . PRO A 1 183 ? 9.963 -6.815 -25.153 1.00 95.81 183 PRO A O 1
ATOM 1371 N N . ALA A 1 184 ? 9.358 -6.475 -27.289 1.00 95.25 184 ALA A N 1
ATOM 1372 C CA . ALA A 1 184 ? 10.549 -7.082 -27.903 1.00 95.25 184 ALA A CA 1
ATOM 1373 C C . ALA A 1 184 ? 11.900 -6.529 -27.398 1.00 95.25 184 ALA A C 1
ATOM 1375 O O . ALA A 1 184 ? 12.922 -7.188 -27.544 1.00 95.25 184 ALA A O 1
ATOM 1376 N N . ALA A 1 185 ? 11.904 -5.338 -26.790 1.00 96.12 185 ALA A N 1
ATOM 1377 C CA . ALA A 1 185 ? 13.082 -4.716 -26.185 1.00 96.12 185 ALA A CA 1
ATOM 1378 C C . ALA A 1 185 ? 13.526 -5.352 -24.853 1.00 96.12 185 ALA A C 1
ATOM 1380 O O . ALA A 1 185 ? 14.545 -4.942 -24.297 1.00 96.12 185 ALA A O 1
ATOM 1381 N N . TYR A 1 186 ? 12.769 -6.316 -24.323 1.00 97.12 186 TYR A N 1
ATOM 1382 C CA . TYR A 1 186 ? 12.975 -6.906 -23.003 1.00 97.12 186 TYR A CA 1
ATOM 1383 C C . TYR A 1 186 ? 13.004 -8.430 -23.068 1.00 97.12 186 TYR A C 1
ATOM 1385 O O . TYR A 1 186 ? 12.288 -9.051 -23.851 1.00 97.12 186 TYR A O 1
ATOM 1393 N N . VAL A 1 187 ? 13.783 -9.033 -22.176 1.00 96.12 187 VAL A N 1
ATOM 1394 C CA . VAL A 1 187 ? 13.810 -10.478 -21.926 1.00 96.12 187 VAL A CA 1
ATOM 1395 C C . VAL A 1 187 ? 13.688 -10.731 -20.425 1.00 96.12 187 VAL A C 1
ATOM 1397 O O . VAL A 1 187 ? 14.176 -9.947 -19.619 1.00 96.12 187 VAL A O 1
ATOM 1400 N N . ALA A 1 188 ? 12.990 -11.793 -20.025 1.00 95.19 188 ALA A N 1
ATOM 1401 C CA . ALA A 1 188 ? 12.864 -12.146 -18.610 1.00 95.19 188 ALA A CA 1
ATOM 1402 C C . ALA A 1 188 ? 14.168 -12.775 -18.092 1.00 95.19 188 ALA A C 1
ATOM 1404 O O . ALA A 1 188 ? 14.719 -13.665 -18.741 1.00 95.19 188 ALA A O 1
ATOM 1405 N N . ASP A 1 189 ? 14.613 -12.374 -16.901 1.00 94.69 189 ASP A N 1
ATOM 1406 C CA . ASP A 1 189 ? 15.863 -12.857 -16.281 1.00 94.69 189 ASP A CA 1
ATOM 1407 C C . ASP A 1 189 ? 15.716 -14.218 -15.555 1.00 94.69 189 ASP A C 1
ATOM 1409 O O . ASP A 1 189 ? 16.684 -14.800 -15.063 1.00 94.69 189 ASP A O 1
ATOM 1413 N N . GLY A 1 190 ? 14.485 -14.734 -15.454 1.00 90.81 190 GLY A N 1
ATOM 1414 C CA . GLY A 1 190 ? 14.145 -15.962 -14.725 1.00 90.81 190 GLY A CA 1
ATOM 1415 C C . GLY A 1 190 ? 14.021 -15.811 -13.199 1.00 90.81 190 GLY A C 1
ATOM 1416 O O . GLY A 1 190 ? 13.609 -16.761 -12.534 1.00 90.81 190 GLY A O 1
ATOM 1417 N N . GLN A 1 191 ? 14.320 -14.639 -12.637 1.00 91.69 191 GLN A N 1
ATOM 1418 C CA . GLN A 1 191 ? 14.178 -14.288 -11.214 1.00 91.69 191 GLN A CA 1
ATOM 1419 C C . GLN A 1 191 ? 12.992 -13.347 -10.945 1.00 91.69 191 GLN A C 1
ATOM 1421 O O . GLN A 1 191 ? 12.748 -12.959 -9.802 1.00 91.69 191 GLN A O 1
ATOM 1426 N N . GLY A 1 192 ? 12.223 -13.018 -11.985 1.00 86.50 192 GLY A N 1
ATOM 1427 C CA . GLY A 1 192 ? 11.082 -12.105 -11.914 1.00 86.50 192 GLY A CA 1
ATOM 1428 C C . GLY A 1 192 ? 11.441 -10.656 -12.246 1.00 86.50 192 GLY A C 1
ATOM 1429 O O . GLY A 1 192 ? 10.579 -9.785 -12.127 1.00 86.50 192 GLY A O 1
ATOM 1430 N N . GLY A 1 193 ? 12.683 -10.403 -12.661 1.00 93.62 193 GLY A N 1
ATOM 1431 C CA . GLY A 1 193 ? 13.113 -9.164 -13.283 1.00 93.62 193 GLY A CA 1
ATOM 1432 C C . GLY A 1 193 ? 13.130 -9.264 -14.809 1.00 93.62 193 GLY A C 1
ATOM 1433 O O . GLY A 1 193 ? 12.656 -10.227 -15.423 1.00 93.62 193 GLY A O 1
ATOM 1434 N N . PHE A 1 194 ? 13.665 -8.217 -15.421 1.00 96.44 194 PHE A N 1
ATOM 1435 C CA . PHE A 1 194 ? 13.820 -8.099 -16.862 1.00 96.44 194 PHE A CA 1
ATOM 1436 C C . PHE A 1 194 ? 15.226 -7.604 -17.152 1.00 96.44 194 PHE A C 1
ATOM 1438 O O . PHE A 1 194 ? 15.735 -6.784 -16.396 1.00 96.44 194 PHE A O 1
ATOM 1445 N N . ASP A 1 195 ? 15.787 -8.056 -18.265 1.00 95.75 195 ASP A N 1
ATOM 1446 C CA . ASP A 1 195 ? 16.986 -7.521 -18.897 1.00 95.75 195 ASP A CA 1
ATOM 1447 C C . ASP A 1 195 ? 16.604 -6.901 -20.249 1.00 95.75 195 ASP A C 1
ATOM 1449 O O . ASP A 1 195 ? 15.539 -7.190 -20.811 1.00 95.75 195 ASP A O 1
ATOM 1453 N N . CYS A 1 196 ? 17.461 -6.035 -20.790 1.00 95.56 196 CYS A N 1
ATOM 1454 C CA . CYS A 1 196 ? 17.280 -5.572 -22.162 1.00 95.56 196 CYS A CA 1
ATOM 1455 C C . CYS A 1 196 ? 17.565 -6.716 -23.140 1.00 95.56 196 CYS A C 1
ATOM 1457 O O . CYS A 1 196 ? 18.535 -7.457 -22.981 1.00 95.56 196 CYS A O 1
ATOM 1459 N N . ALA A 1 197 ? 16.705 -6.863 -24.148 1.00 94.88 197 ALA A N 1
ATOM 1460 C CA . ALA A 1 197 ? 16.897 -7.844 -25.208 1.00 94.88 197 ALA A CA 1
ATOM 1461 C C . ALA A 1 197 ? 18.199 -7.567 -25.988 1.00 94.88 197 ALA A C 1
ATOM 1463 O O . ALA A 1 197 ? 18.664 -6.423 -26.000 1.00 94.88 197 ALA A O 1
ATOM 1464 N N . PRO A 1 198 ? 18.780 -8.572 -26.672 1.00 91.75 198 PRO A N 1
ATOM 1465 C CA . PRO A 1 198 ? 19.966 -8.372 -27.500 1.00 91.75 198 PRO A CA 1
ATOM 1466 C C . PRO A 1 198 ? 19.814 -7.179 -28.453 1.00 91.75 198 PRO A C 1
ATOM 1468 O O . PRO A 1 198 ? 18.799 -7.037 -29.133 1.00 91.75 198 PRO A O 1
ATOM 1471 N N . GLY A 1 199 ? 20.817 -6.303 -28.452 1.00 89.69 199 GLY A N 1
ATOM 1472 C CA . GLY A 1 199 ? 20.836 -5.069 -29.236 1.00 89.69 199 GLY A CA 1
ATOM 1473 C C . GLY A 1 199 ? 20.194 -3.853 -28.560 1.00 89.69 199 GLY A C 1
ATOM 1474 O O . GLY A 1 199 ? 20.452 -2.728 -28.977 1.00 89.69 199 GLY A O 1
ATOM 1475 N N . TYR A 1 200 ? 19.426 -4.029 -27.484 1.00 94.50 200 TYR A N 1
ATOM 1476 C CA . TYR A 1 200 ? 18.902 -2.928 -26.673 1.00 94.50 200 TYR A CA 1
ATOM 1477 C C . TYR A 1 200 ? 19.846 -2.602 -25.515 1.00 94.50 200 TYR A C 1
ATOM 1479 O O . TYR A 1 200 ? 20.567 -3.457 -25.004 1.00 94.50 200 TYR A O 1
ATOM 1487 N N . VAL A 1 201 ? 19.826 -1.349 -25.065 1.00 92.25 201 VAL A N 1
ATOM 1488 C CA . VAL A 1 201 ? 20.656 -0.879 -23.950 1.00 92.25 201 VAL A CA 1
ATOM 1489 C C . VAL A 1 201 ? 19.807 -0.140 -22.921 1.00 92.25 201 VAL A C 1
ATOM 1491 O O . VAL A 1 201 ? 18.754 0.402 -23.250 1.00 92.25 201 VAL A O 1
ATOM 1494 N N . GLY A 1 202 ? 20.277 -0.090 -21.674 1.00 92.31 202 GLY A N 1
ATOM 1495 C CA . GLY A 1 202 ? 19.660 0.692 -20.603 1.00 92.31 202 GLY A CA 1
ATOM 1496 C C . GLY A 1 202 ? 19.471 -0.102 -19.316 1.00 92.31 202 GLY A C 1
ATOM 1497 O O . GLY A 1 202 ? 20.111 -1.132 -19.117 1.00 92.31 202 GLY A O 1
ATOM 1498 N N . LEU A 1 203 ? 18.622 0.418 -18.428 1.00 93.62 203 LEU A N 1
ATOM 1499 C CA . LEU A 1 203 ? 18.235 -0.246 -17.184 1.00 93.62 203 LEU A CA 1
ATOM 1500 C C . LEU A 1 203 ? 16.726 -0.497 -17.222 1.00 93.62 203 LEU A C 1
ATOM 1502 O O . LEU A 1 203 ? 15.960 0.467 -17.126 1.00 93.62 203 LEU A O 1
ATOM 1506 N N . PRO A 1 204 ? 16.283 -1.751 -17.388 1.00 95.69 204 PRO A N 1
ATOM 1507 C CA . PRO A 1 204 ? 14.867 -2.072 -17.434 1.00 95.69 204 PRO A CA 1
ATOM 1508 C C . PRO A 1 204 ? 14.189 -1.720 -16.110 1.00 95.69 204 PRO A C 1
ATOM 1510 O O . PRO A 1 204 ? 14.686 -2.020 -15.025 1.00 95.69 204 PRO A O 1
ATOM 1513 N N . ALA A 1 205 ? 13.021 -1.097 -16.206 1.00 94.12 205 ALA A N 1
ATOM 1514 C CA . ALA A 1 205 ? 12.194 -0.754 -15.062 1.00 94.12 205 ALA A CA 1
ATOM 1515 C C . ALA A 1 205 ? 10.741 -1.142 -15.336 1.00 94.12 205 ALA A C 1
ATOM 1517 O O . ALA A 1 205 ? 10.133 -0.679 -16.306 1.00 94.12 205 ALA A O 1
ATOM 1518 N N . LEU A 1 206 ? 10.189 -1.981 -14.459 1.00 92.56 206 LEU A N 1
ATOM 1519 C CA . LEU A 1 206 ? 8.773 -2.323 -14.442 1.00 92.56 206 LEU A CA 1
ATOM 1520 C C . LEU A 1 206 ? 8.006 -1.271 -13.642 1.00 92.56 206 LEU A C 1
ATOM 1522 O O . LEU A 1 206 ? 8.280 -1.034 -12.464 1.00 92.56 206 LEU A O 1
ATOM 1526 N N . PHE A 1 207 ? 7.025 -0.654 -14.283 1.00 89.19 207 PHE A N 1
ATOM 1527 C CA . PHE A 1 207 ? 6.216 0.402 -13.707 1.00 89.19 207 PHE A CA 1
ATOM 1528 C C . PHE A 1 207 ? 4.736 0.025 -13.754 1.00 89.19 207 PHE A C 1
ATOM 1530 O O . PHE A 1 207 ? 4.189 -0.272 -14.810 1.00 89.19 207 PHE A O 1
ATOM 1537 N N . CYS A 1 208 ? 4.078 0.077 -12.596 1.00 86.62 208 CYS A N 1
ATOM 1538 C CA . CYS A 1 208 ? 2.622 0.054 -12.482 1.00 86.62 208 CYS A CA 1
ATOM 1539 C C . CYS A 1 208 ? 2.189 1.430 -11.983 1.00 86.62 208 CYS A C 1
ATOM 1541 O O . CYS A 1 208 ? 2.089 1.669 -10.780 1.00 86.62 208 CYS A O 1
ATOM 1543 N N . GLY A 1 209 ? 1.984 2.363 -12.903 1.00 75.06 209 GLY A N 1
ATOM 1544 C CA . GLY A 1 209 ? 1.577 3.721 -12.579 1.00 75.06 209 GLY A CA 1
ATOM 1545 C C . GLY A 1 209 ? 1.117 4.453 -13.830 1.00 75.06 209 GLY A C 1
ATOM 1546 O O . GLY A 1 209 ? 1.485 4.083 -14.938 1.00 75.06 209 GLY A O 1
ATOM 1547 N N . GLY A 1 210 ? 0.324 5.506 -13.657 1.00 59.81 210 GLY A N 1
ATOM 1548 C CA . GLY A 1 210 ? 0.061 6.445 -14.748 1.00 59.81 210 GLY A CA 1
ATOM 1549 C C . GLY A 1 210 ? -1.405 6.634 -15.096 1.00 59.81 210 GLY A C 1
ATOM 1550 O O . GLY A 1 210 ? -1.820 6.312 -16.196 1.00 59.81 210 GLY A O 1
ATOM 1551 N N . ALA A 1 211 ? -2.170 7.233 -14.184 1.00 56.22 211 ALA A N 1
ATOM 1552 C CA . ALA A 1 211 ? -3.236 8.180 -14.518 1.00 56.22 211 ALA A CA 1
ATOM 1553 C C . ALA A 1 211 ? -3.827 8.766 -13.224 1.00 56.22 211 ALA A C 1
ATOM 1555 O O . ALA A 1 211 ? -3.869 8.063 -12.213 1.00 56.22 211 ALA A O 1
ATOM 1556 N N . PRO A 1 212 ? -4.417 9.976 -13.260 1.00 70.56 212 PRO A N 1
ATOM 1557 C CA . PRO A 1 212 ? -5.276 10.493 -12.185 1.00 70.56 212 PRO A CA 1
ATOM 1558 C C . PRO A 1 212 ? -6.524 9.624 -11.894 1.00 70.56 212 PRO A C 1
ATOM 1560 O O . PRO A 1 212 ? -7.343 9.997 -11.065 1.00 70.56 212 PRO A O 1
ATOM 1563 N N . GLN A 1 213 ? -6.690 8.478 -12.569 1.00 74.94 213 GLN A N 1
ATOM 1564 C CA . GLN A 1 213 ? -7.847 7.582 -12.457 1.00 74.94 213 GLN A CA 1
ATOM 1565 C C . GLN A 1 213 ? -7.494 6.138 -12.056 1.00 74.94 213 GLN A C 1
ATOM 1567 O O . GLN A 1 213 ? -8.318 5.243 -12.230 1.00 74.94 213 GLN A O 1
ATOM 1572 N N . CYS A 1 214 ? -6.280 5.877 -11.553 1.00 81.06 214 CYS A N 1
ATOM 1573 C CA . CYS A 1 214 ? -5.830 4.526 -11.185 1.00 81.06 214 CYS A CA 1
ATOM 1574 C C . CYS A 1 214 ? -6.012 3.474 -12.304 1.00 81.06 214 CYS A C 1
ATOM 1576 O O . CYS A 1 214 ? -6.219 2.293 -12.025 1.00 81.06 214 CYS A O 1
ATOM 1578 N N . GLN A 1 215 ? -5.951 3.890 -13.575 1.00 80.06 215 GLN A N 1
ATOM 1579 C CA . GLN A 1 215 ? -5.836 2.970 -14.704 1.00 80.06 215 GLN A CA 1
ATOM 1580 C C . GLN A 1 215 ? -4.384 2.532 -14.782 1.00 80.06 215 GLN A C 1
ATOM 1582 O O . GLN A 1 215 ? -3.525 3.226 -15.314 1.00 80.06 215 GLN A O 1
ATOM 1587 N N . LEU A 1 216 ? -4.109 1.414 -14.131 1.00 79.62 216 LEU A N 1
ATOM 1588 C CA . LEU A 1 216 ? -2.771 0.892 -13.973 1.00 79.62 216 LEU A CA 1
ATOM 1589 C C . LEU A 1 216 ? -2.618 -0.274 -14.940 1.00 79.62 216 LEU A C 1
ATOM 1591 O O . LEU A 1 216 ? -3.273 -1.303 -14.791 1.00 79.62 216 LEU A O 1
ATOM 1595 N N . GLN A 1 217 ? -1.767 -0.101 -15.941 1.00 87.06 217 GLN A N 1
ATOM 1596 C CA . GLN A 1 217 ? -1.269 -1.202 -16.751 1.00 87.06 217 GLN A CA 1
ATOM 1597 C C . GLN A 1 217 ? 0.218 -1.372 -16.438 1.00 87.06 217 GLN A C 1
ATOM 1599 O O . GLN A 1 217 ? 0.922 -0.364 -16.329 1.00 87.06 217 GLN A O 1
ATOM 1604 N N . PRO A 1 218 ? 0.697 -2.610 -16.235 1.00 90.69 218 PRO A N 1
ATOM 1605 C CA . PRO A 1 218 ? 2.124 -2.857 -16.115 1.00 90.69 218 PRO A CA 1
ATOM 1606 C C . PRO A 1 218 ? 2.803 -2.442 -17.422 1.00 90.69 218 PRO A C 1
ATOM 1608 O O . PRO A 1 218 ? 2.405 -2.871 -18.503 1.00 90.69 218 PRO A O 1
ATOM 1611 N N . ALA A 1 219 ? 3.818 -1.594 -17.321 1.00 92.00 219 ALA A N 1
ATOM 1612 C CA . ALA A 1 219 ? 4.600 -1.124 -18.450 1.00 92.00 219 ALA A CA 1
ATOM 1613 C C . ALA A 1 219 ? 6.088 -1.296 -18.151 1.00 92.00 219 ALA A C 1
ATOM 1615 O O . ALA A 1 219 ? 6.556 -0.995 -17.051 1.00 92.00 219 ALA A O 1
ATOM 1616 N N . LEU A 1 220 ? 6.833 -1.771 -19.144 1.00 94.62 220 LEU A N 1
ATOM 1617 C CA . LEU A 1 220 ? 8.287 -1.829 -19.088 1.00 94.62 220 LEU A CA 1
ATOM 1618 C C . LEU A 1 220 ? 8.869 -0.572 -19.732 1.00 94.62 220 LEU A C 1
ATOM 1620 O O . LEU A 1 220 ? 8.411 -0.116 -20.778 1.00 94.62 220 LEU A O 1
ATOM 1624 N N . THR A 1 221 ? 9.866 0.001 -19.070 1.00 94.56 221 THR A N 1
ATOM 1625 C CA . THR A 1 221 ? 10.576 1.212 -19.502 1.00 94.56 221 THR A CA 1
ATOM 1626 C C . THR A 1 221 ? 12.082 1.022 -19.349 1.00 94.56 221 THR A C 1
ATOM 1628 O O . THR A 1 221 ? 12.526 0.002 -18.825 1.00 94.56 221 THR A O 1
ATOM 1631 N N . GLY A 1 222 ? 12.884 1.930 -19.901 1.00 94.25 222 GLY A N 1
ATOM 1632 C CA . GLY A 1 222 ? 14.332 1.963 -19.677 1.00 94.25 222 GLY A CA 1
ATOM 1633 C C . GLY A 1 222 ? 15.211 1.170 -20.649 1.00 94.25 222 GLY A C 1
ATOM 1634 O O . GLY A 1 222 ? 16.379 1.523 -20.761 1.00 94.25 222 GLY A O 1
ATOM 1635 N N . CYS A 1 223 ? 14.686 0.193 -21.399 1.00 96.06 223 CYS A N 1
ATOM 1636 C CA . CYS A 1 223 ? 15.418 -0.403 -22.520 1.00 96.06 223 CYS A CA 1
ATOM 1637 C C . CYS A 1 223 ? 15.116 0.378 -23.792 1.00 96.06 223 CYS A C 1
ATOM 1639 O O . CYS A 1 223 ? 13.960 0.583 -24.164 1.00 96.06 223 CYS A O 1
ATOM 1641 N N . VAL A 1 224 ? 16.172 0.833 -24.447 1.00 95.44 224 VAL A N 1
ATOM 1642 C CA . VAL A 1 224 ? 16.102 1.676 -25.633 1.00 95.44 224 VAL A CA 1
ATOM 1643 C C . VAL A 1 224 ? 16.978 1.088 -26.720 1.00 95.44 224 VAL A C 1
ATOM 1645 O O . VAL A 1 224 ? 18.011 0.478 -26.447 1.00 95.44 224 VAL A O 1
ATOM 1648 N N . SER A 1 225 ? 16.548 1.264 -27.964 1.00 94.75 225 SER A N 1
ATOM 1649 C CA . SER A 1 225 ? 17.405 0.965 -29.100 1.00 94.75 225 SER A CA 1
ATOM 1650 C C . SER A 1 225 ? 18.485 2.037 -29.177 1.00 94.75 225 SER A C 1
ATOM 1652 O O . SER A 1 225 ? 18.132 3.201 -29.396 1.00 94.75 225 SER A O 1
ATOM 1654 N N . PRO A 1 226 ? 19.769 1.692 -29.030 1.00 94.38 226 PRO A N 1
ATOM 1655 C CA . PRO A 1 226 ? 20.824 2.621 -29.380 1.00 94.38 226 PRO A CA 1
ATOM 1656 C C . PRO A 1 226 ? 20.859 2.817 -30.905 1.00 94.38 226 PRO A C 1
ATOM 1658 O O . PRO A 1 226 ? 20.415 1.951 -31.662 1.00 94.38 226 PRO A O 1
ATOM 1661 N N . ASP A 1 227 ? 21.380 3.952 -31.353 1.00 94.69 227 ASP A N 1
ATOM 1662 C CA . ASP A 1 227 ? 21.655 4.233 -32.767 1.00 94.69 227 ASP A CA 1
ATOM 1663 C C . ASP A 1 227 ? 23.139 4.572 -32.921 1.00 94.69 227 ASP A C 1
ATOM 1665 O O . ASP A 1 227 ? 23.755 5.049 -31.972 1.00 94.69 227 ASP A O 1
ATOM 1669 N N . VAL A 1 228 ? 23.751 4.338 -34.081 1.00 95.12 228 VAL A N 1
ATOM 1670 C CA . VAL A 1 228 ? 25.143 4.777 -34.275 1.00 95.12 228 VAL A CA 1
ATOM 1671 C C . VAL A 1 228 ? 25.171 6.294 -34.440 1.00 95.12 228 VAL A C 1
ATOM 1673 O O . VAL A 1 228 ? 24.413 6.871 -35.221 1.00 95.12 228 VAL A O 1
ATOM 1676 N N . CYS A 1 229 ? 26.034 6.964 -33.682 1.00 94.12 229 CYS A N 1
ATOM 1677 C CA . CYS A 1 229 ? 25.976 8.420 -33.551 1.00 94.12 229 CYS A CA 1
ATOM 1678 C C . CYS A 1 229 ? 26.352 9.166 -34.847 1.00 94.12 229 CYS A C 1
ATOM 1680 O O . CYS A 1 229 ? 25.889 10.279 -35.105 1.00 94.12 229 CYS A O 1
ATOM 1682 N N . HIS A 1 230 ? 27.169 8.544 -35.700 1.00 95.19 230 HIS A N 1
ATOM 1683 C CA . HIS A 1 230 ? 27.556 9.079 -37.000 1.00 95.19 230 HIS A CA 1
ATOM 1684 C C . HIS A 1 230 ? 27.919 7.959 -37.968 1.00 95.19 230 HIS A C 1
ATOM 1686 O O . HIS A 1 230 ? 28.455 6.933 -37.554 1.00 95.19 230 HIS A O 1
ATOM 1692 N N . VAL A 1 231 ? 27.691 8.192 -39.259 1.00 95.50 231 VAL A N 1
ATOM 1693 C CA . VAL A 1 231 ? 28.158 7.316 -40.333 1.00 95.50 231 VAL A CA 1
ATOM 1694 C C . VAL A 1 231 ? 28.668 8.164 -41.488 1.00 95.50 231 VAL A C 1
ATOM 1696 O O . VAL A 1 231 ? 28.019 9.138 -41.876 1.00 95.50 231 VAL A O 1
ATOM 1699 N N . GLU A 1 232 ? 29.834 7.805 -42.018 1.00 95.62 232 GLU A N 1
ATOM 1700 C CA . GLU A 1 232 ? 30.394 8.473 -43.190 1.00 95.62 232 GLU A CA 1
ATOM 1701 C C . GLU A 1 232 ? 29.730 7.974 -44.485 1.00 95.62 232 GLU A C 1
ATOM 1703 O O . GLU A 1 232 ? 29.269 6.831 -44.541 1.00 95.62 232 GLU A O 1
ATOM 1708 N N . PRO A 1 233 ? 29.680 8.802 -45.547 1.00 94.69 233 PRO A N 1
ATOM 1709 C CA . PRO A 1 233 ? 29.229 8.353 -46.860 1.00 94.69 233 PRO A CA 1
ATOM 1710 C C . PRO A 1 233 ? 30.009 7.122 -47.335 1.00 94.69 233 PRO A C 1
ATOM 1712 O O . PRO A 1 233 ? 31.228 7.061 -47.181 1.00 94.69 233 PRO A O 1
ATOM 1715 N N . PHE A 1 234 ? 29.299 6.162 -47.928 1.00 94.56 234 PHE A N 1
ATOM 1716 C CA . PHE A 1 234 ? 29.891 4.948 -48.475 1.00 94.56 234 PHE A CA 1
ATOM 1717 C C . PHE A 1 234 ? 30.108 5.104 -49.980 1.00 94.56 234 PHE A C 1
ATOM 1719 O O . PHE A 1 234 ? 29.181 5.426 -50.734 1.00 94.56 234 PHE A O 1
ATOM 1726 N N . THR A 1 235 ? 31.341 4.845 -50.398 1.00 94.44 235 THR A N 1
ATOM 1727 C CA . THR A 1 235 ? 31.766 4.931 -51.789 1.00 94.44 235 THR A CA 1
ATOM 1728 C C . THR A 1 235 ? 32.209 3.552 -52.269 1.00 94.44 235 THR A C 1
ATOM 1730 O O . THR A 1 235 ? 33.045 2.921 -51.624 1.00 94.44 235 THR A O 1
ATOM 1733 N N . ASP A 1 236 ? 31.636 3.094 -53.378 1.00 92.81 236 ASP A N 1
ATOM 1734 C CA . ASP A 1 236 ? 31.973 1.843 -54.047 1.00 92.81 236 ASP A CA 1
ATOM 1735 C C . ASP A 1 236 ? 33.250 2.014 -54.873 1.00 92.81 236 ASP A C 1
ATOM 1737 O O . ASP A 1 236 ? 33.277 2.731 -55.869 1.00 92.81 236 ASP A O 1
ATOM 1741 N N . GLU A 1 237 ? 34.324 1.395 -54.403 1.00 94.25 237 GLU A N 1
ATOM 1742 C CA . GLU A 1 237 ? 35.655 1.394 -55.000 1.00 94.25 237 GLU A CA 1
ATOM 1743 C C . GLU A 1 237 ? 35.810 0.324 -56.097 1.00 94.25 237 GLU A C 1
ATOM 1745 O O . GLU A 1 237 ? 36.864 0.273 -56.737 1.00 94.25 237 GLU A O 1
ATOM 1750 N N . ASP A 1 238 ? 34.809 -0.543 -56.304 1.00 90.00 238 ASP A N 1
ATOM 1751 C CA . ASP A 1 238 ? 34.806 -1.543 -57.374 1.00 90.00 238 ASP A CA 1
ATOM 1752 C C . ASP A 1 238 ? 34.069 -1.021 -58.611 1.00 90.00 238 ASP A C 1
ATOM 1754 O O . ASP A 1 238 ? 32.920 -0.605 -58.542 1.00 90.00 238 ASP A O 1
ATOM 1758 N N . ASP A 1 239 ? 34.717 -1.069 -59.773 1.00 88.94 239 ASP A N 1
ATOM 1759 C CA . ASP A 1 239 ? 34.125 -0.643 -61.044 1.00 88.94 239 ASP A CA 1
ATOM 1760 C C . ASP A 1 239 ? 33.379 -1.781 -61.768 1.00 88.94 239 ASP A C 1
ATOM 1762 O O . ASP A 1 239 ? 32.826 -1.592 -62.859 1.00 88.94 239 ASP A O 1
ATOM 1766 N N . ARG A 1 240 ? 33.366 -2.995 -61.202 1.00 87.38 240 ARG A N 1
ATOM 1767 C CA . ARG A 1 240 ? 32.716 -4.152 -61.824 1.00 87.38 240 ARG A CA 1
ATOM 1768 C C . ARG A 1 240 ? 31.204 -4.117 -61.572 1.00 87.38 240 ARG A C 1
ATOM 1770 O O . ARG A 1 240 ? 30.768 -4.086 -60.424 1.00 87.38 240 ARG A O 1
ATOM 1777 N N . PRO A 1 241 ? 30.364 -4.233 -62.621 1.00 84.25 241 PRO A N 1
ATOM 1778 C CA . PRO A 1 241 ? 28.915 -4.213 -62.459 1.00 84.25 241 PRO A CA 1
ATOM 1779 C C . PRO A 1 241 ? 28.412 -5.306 -61.515 1.00 84.25 241 PRO A C 1
ATOM 178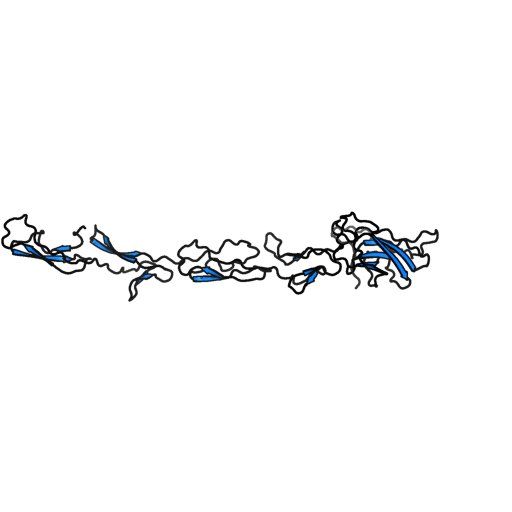1 O O . PRO A 1 241 ? 28.637 -6.493 -61.753 1.00 84.25 241 PRO A O 1
ATOM 1784 N N . GLY A 1 242 ? 27.657 -4.894 -60.499 1.00 83.44 242 GLY A N 1
ATOM 1785 C CA . GLY A 1 242 ? 27.041 -5.812 -59.548 1.00 83.44 242 GLY A CA 1
ATOM 1786 C C . GLY A 1 242 ? 27.972 -6.288 -58.441 1.00 83.44 242 GLY A C 1
ATOM 1787 O O . GLY A 1 242 ? 27.520 -7.080 -57.635 1.00 83.44 242 GLY A O 1
ATOM 1788 N N . LEU A 1 243 ? 29.213 -5.813 -58.347 1.00 89.75 243 LEU A N 1
ATOM 1789 C CA . LEU A 1 243 ? 30.019 -5.976 -57.141 1.00 89.75 243 LEU A CA 1
ATOM 1790 C C . LEU A 1 243 ? 30.068 -4.642 -56.414 1.00 89.75 243 LEU A C 1
ATOM 1792 O O . LEU A 1 243 ? 30.139 -3.607 -57.058 1.00 89.75 243 LEU A O 1
ATOM 1796 N N . VAL A 1 244 ? 30.013 -4.686 -55.086 1.00 90.94 244 VAL A N 1
ATOM 1797 C CA . VAL A 1 244 ? 30.224 -3.505 -54.251 1.00 90.94 244 VAL A CA 1
ATOM 1798 C C . VAL A 1 244 ? 31.370 -3.782 -53.301 1.00 90.94 244 VAL A C 1
ATOM 1800 O O . VAL A 1 244 ? 31.335 -4.759 -52.544 1.00 90.94 244 VAL A O 1
ATOM 1803 N N . ARG A 1 245 ? 32.373 -2.906 -53.313 1.00 95.06 245 ARG A N 1
ATOM 1804 C CA . ARG A 1 245 ? 33.514 -2.967 -52.403 1.00 95.06 245 ARG A CA 1
ATOM 1805 C C . ARG A 1 245 ? 33.827 -1.589 -51.856 1.00 95.06 245 ARG A C 1
ATOM 1807 O O . ARG A 1 245 ? 34.000 -0.645 -52.604 1.00 95.06 245 ARG A O 1
ATOM 1814 N N . GLY A 1 246 ? 33.985 -1.471 -50.547 1.00 95.44 246 GLY A N 1
ATOM 1815 C CA . GLY A 1 246 ? 34.392 -0.201 -49.956 1.00 95.44 246 GLY A CA 1
ATOM 1816 C C . GLY A 1 246 ? 34.608 -0.302 -48.459 1.00 95.44 246 GLY A C 1
ATOM 1817 O O . GLY A 1 246 ? 34.500 -1.379 -47.866 1.00 95.44 246 GLY A O 1
ATOM 1818 N N . VAL A 1 247 ? 34.909 0.831 -47.832 1.00 96.62 247 VAL A N 1
ATOM 1819 C CA . VAL A 1 247 ? 35.092 0.921 -46.380 1.00 96.62 247 VAL A CA 1
ATOM 1820 C C . VAL A 1 247 ? 33.895 1.622 -45.754 1.00 96.62 247 VAL A C 1
ATOM 1822 O O . VAL A 1 247 ? 33.597 2.769 -46.074 1.00 96.62 247 VAL A O 1
ATOM 1825 N N . VAL A 1 248 ? 33.230 0.946 -44.819 1.00 96.56 248 VAL A N 1
ATOM 1826 C CA . VAL A 1 248 ? 32.180 1.542 -43.987 1.00 96.56 248 VAL A CA 1
ATOM 1827 C C . VAL A 1 248 ? 32.828 2.088 -42.716 1.00 96.56 248 VAL A C 1
ATOM 1829 O O . VAL A 1 248 ? 33.423 1.321 -41.956 1.00 96.56 248 VAL A O 1
ATOM 1832 N N . SER A 1 249 ? 32.708 3.400 -42.490 1.00 96.19 249 SER A N 1
ATOM 1833 C CA . SER A 1 249 ? 33.206 4.093 -41.292 1.00 96.19 249 SER A CA 1
ATOM 1834 C C . SER A 1 249 ? 32.047 4.665 -40.479 1.00 96.19 249 SER A C 1
ATOM 1836 O O . SER A 1 249 ? 31.199 5.374 -41.022 1.00 96.19 249 SER A O 1
ATOM 1838 N N . PHE A 1 250 ? 32.012 4.378 -39.178 1.00 96.19 250 PHE A N 1
ATOM 1839 C CA . PHE A 1 250 ? 30.943 4.838 -38.291 1.00 96.19 250 PHE A CA 1
ATOM 1840 C C . PHE A 1 250 ? 31.423 5.073 -36.854 1.00 96.19 250 PHE A C 1
ATOM 1842 O O . PHE A 1 250 ? 32.485 4.602 -36.430 1.00 96.19 250 PHE A O 1
ATOM 1849 N N . GLY A 1 251 ? 30.633 5.852 -36.117 1.00 94.94 251 GLY A N 1
ATOM 1850 C CA . GLY A 1 251 ? 30.823 6.140 -34.700 1.00 94.94 251 GLY A CA 1
ATOM 1851 C C . GLY A 1 251 ? 30.130 5.126 -33.782 1.00 94.94 251 GLY A C 1
ATOM 1852 O O . GLY A 1 251 ? 29.355 4.291 -34.245 1.00 94.94 251 GLY A O 1
ATOM 1853 N N . PRO A 1 252 ? 30.402 5.180 -32.472 1.00 94.75 252 PRO A N 1
ATOM 1854 C CA . PRO A 1 252 ? 29.825 4.261 -31.497 1.00 94.75 252 PRO A CA 1
ATOM 1855 C C . PRO A 1 252 ? 28.308 4.419 -31.335 1.00 94.75 252 PRO A C 1
ATOM 1857 O O . PRO A 1 252 ? 27.708 5.416 -31.746 1.00 94.75 252 PRO A O 1
ATOM 1860 N N . ALA A 1 253 ? 27.691 3.425 -30.698 1.00 94.56 253 ALA A N 1
ATOM 1861 C CA . ALA A 1 253 ? 26.278 3.444 -30.360 1.00 94.56 253 ALA A CA 1
ATOM 1862 C C . ALA A 1 253 ? 25.975 4.511 -29.291 1.00 94.56 253 ALA A C 1
ATOM 1864 O O . ALA A 1 253 ? 26.628 4.574 -28.244 1.00 94.56 253 ALA A O 1
ATOM 1865 N N . GLU A 1 254 ? 24.956 5.328 -29.534 1.00 93.50 254 GLU A N 1
ATOM 1866 C CA . GLU A 1 254 ? 24.475 6.373 -28.643 1.00 93.50 254 GLU A CA 1
ATOM 1867 C C . GLU A 1 254 ? 22.997 6.214 -28.291 1.00 93.50 254 GLU A C 1
ATOM 1869 O O . GLU A 1 254 ? 22.183 5.667 -29.037 1.00 93.50 254 GLU A O 1
ATOM 1874 N N . VAL A 1 255 ? 22.649 6.766 -27.135 1.00 92.62 255 VAL A N 1
ATOM 1875 C CA . VAL A 1 255 ? 21.281 6.973 -26.679 1.00 92.62 255 VAL A CA 1
ATOM 1876 C C . VAL A 1 255 ? 21.169 8.427 -26.257 1.00 92.62 255 VAL A C 1
ATOM 1878 O O . VAL A 1 255 ? 21.850 8.860 -25.331 1.00 92.62 255 VAL A O 1
ATOM 1881 N N . GLN A 1 256 ? 20.299 9.187 -26.927 1.00 91.19 256 GLN A N 1
ATOM 1882 C CA . GLN A 1 256 ? 20.029 10.592 -26.589 1.00 91.19 256 GLN A CA 1
ATOM 1883 C C . GLN A 1 256 ? 21.308 11.456 -26.505 1.00 91.19 256 GLN A C 1
ATOM 1885 O O . GLN A 1 256 ? 21.438 12.306 -25.626 1.00 91.19 256 GLN A O 1
ATOM 1890 N N . GLY A 1 257 ? 22.258 11.230 -27.421 1.00 89.19 257 GLY A N 1
ATOM 1891 C CA . GLY A 1 257 ? 23.526 11.966 -27.495 1.00 89.19 257 GLY A CA 1
ATOM 1892 C C . GLY A 1 257 ? 24.598 11.523 -26.494 1.00 89.19 257 GLY A C 1
ATOM 1893 O O . GLY A 1 257 ? 25.623 12.191 -26.365 1.00 89.19 257 GLY A O 1
ATOM 1894 N N . VAL A 1 258 ? 24.375 10.426 -25.765 1.00 89.88 258 VAL A N 1
ATOM 1895 C CA . VAL A 1 258 ? 25.352 9.834 -24.842 1.00 89.88 258 VAL A CA 1
ATOM 1896 C C . VAL A 1 258 ? 25.779 8.472 -25.370 1.00 89.88 258 VAL A C 1
ATOM 1898 O O . VAL A 1 258 ? 24.935 7.623 -25.653 1.00 89.88 258 VAL A O 1
ATOM 1901 N N . ILE A 1 259 ? 27.090 8.243 -25.472 1.00 90.88 259 ILE A N 1
ATOM 1902 C CA . ILE A 1 259 ? 27.638 6.953 -25.903 1.00 90.88 259 ILE A CA 1
ATOM 1903 C C . ILE A 1 259 ? 27.267 5.866 -24.887 1.00 90.88 259 ILE A C 1
ATOM 1905 O O . ILE A 1 259 ? 27.581 5.975 -23.701 1.00 90.88 259 ILE A O 1
ATOM 1909 N N . ALA A 1 260 ? 26.593 4.818 -25.359 1.00 90.88 260 ALA A N 1
ATOM 1910 C CA . ALA A 1 260 ? 25.954 3.796 -24.532 1.00 90.88 260 ALA A CA 1
ATOM 1911 C C . ALA A 1 260 ? 26.276 2.379 -25.036 1.00 90.88 260 ALA A C 1
ATOM 1913 O O . ALA A 1 260 ? 25.395 1.553 -25.245 1.00 90.88 260 ALA A O 1
ATOM 1914 N N . GLU A 1 261 ? 27.562 2.074 -25.213 1.00 89.94 261 GLU A N 1
ATOM 1915 C CA . GLU A 1 261 ? 28.009 0.799 -25.792 1.00 89.94 261 GLU A CA 1
ATOM 1916 C C . GLU A 1 261 ? 28.170 -0.348 -24.786 1.00 89.94 261 GLU A C 1
ATOM 1918 O O . GLU A 1 261 ? 28.578 -1.438 -25.178 1.00 89.94 261 GLU A O 1
ATOM 1923 N N . LEU A 1 262 ? 27.894 -0.148 -23.491 1.00 88.12 262 LEU A N 1
ATOM 1924 C CA . LEU A 1 262 ? 28.210 -1.139 -22.447 1.00 88.12 262 LEU A CA 1
ATOM 1925 C C . LEU A 1 262 ? 27.609 -2.529 -22.727 1.00 88.12 262 LEU A C 1
ATOM 1927 O O . LEU A 1 262 ? 28.271 -3.535 -22.470 1.00 88.12 262 LEU A O 1
ATOM 1931 N N . HIS A 1 263 ? 26.410 -2.568 -23.309 1.00 88.12 263 HIS A N 1
ATOM 1932 C CA . HIS A 1 263 ? 25.690 -3.798 -23.659 1.00 88.12 263 HIS A CA 1
ATOM 1933 C C . HIS A 1 263 ? 25.693 -4.095 -25.169 1.00 88.12 263 HIS A C 1
ATOM 1935 O O . HIS A 1 263 ? 25.002 -4.998 -25.623 1.00 88.12 263 HIS A O 1
ATOM 1941 N N . VAL A 1 264 ? 26.465 -3.340 -25.956 1.00 92.12 264 VAL A N 1
ATOM 1942 C CA . VAL A 1 264 ? 26.656 -3.606 -27.385 1.00 92.12 264 VAL A CA 1
ATOM 1943 C C . VAL A 1 264 ? 27.770 -4.637 -27.547 1.00 92.12 264 VAL A C 1
ATOM 1945 O O . VAL A 1 264 ? 28.898 -4.409 -27.114 1.00 92.12 264 VAL A O 1
ATOM 1948 N N . GLU A 1 265 ? 27.469 -5.776 -28.164 1.00 93.62 265 GLU A N 1
ATOM 1949 C CA . GLU A 1 265 ? 28.467 -6.819 -28.445 1.00 93.62 265 GLU A CA 1
ATOM 1950 C C . GLU A 1 265 ? 29.156 -6.581 -29.794 1.00 93.62 265 GLU A C 1
ATOM 1952 O O . GLU A 1 265 ? 30.387 -6.564 -29.889 1.00 93.62 265 GLU A O 1
ATOM 1957 N N . SER A 1 266 ? 28.360 -6.327 -30.831 1.00 96.50 266 SER A N 1
ATOM 1958 C CA . SER A 1 266 ? 28.822 -6.086 -32.195 1.00 96.50 266 SER A CA 1
ATOM 1959 C C . SER A 1 266 ? 27.843 -5.224 -32.990 1.00 96.50 266 SER A C 1
ATOM 1961 O O . SER A 1 266 ? 26.722 -4.951 -32.557 1.00 96.50 266 SER A O 1
ATOM 1963 N N . TYR A 1 267 ? 28.283 -4.816 -34.175 1.00 97.75 267 TYR A N 1
ATOM 1964 C CA . TYR A 1 267 ? 27.493 -4.129 -35.186 1.00 97.75 267 TYR A CA 1
ATOM 1965 C C . TYR A 1 267 ? 27.362 -5.007 -36.422 1.00 97.75 267 TYR A C 1
ATOM 1967 O O . TYR A 1 267 ? 28.352 -5.598 -36.859 1.00 97.75 267 TYR A O 1
ATOM 1975 N N . ASP A 1 268 ? 26.170 -5.029 -37.001 1.00 97.88 268 ASP A N 1
ATOM 1976 C CA . ASP A 1 268 ? 25.884 -5.724 -38.247 1.00 97.88 268 ASP A CA 1
ATOM 1977 C C . ASP A 1 268 ? 25.828 -4.702 -39.386 1.00 97.88 268 ASP A C 1
ATOM 1979 O O . ASP A 1 268 ? 25.109 -3.700 -39.318 1.00 97.88 268 ASP A O 1
ATOM 1983 N N . ILE A 1 269 ? 26.610 -4.954 -40.437 1.00 97.69 269 ILE A N 1
ATOM 1984 C CA . ILE A 1 269 ? 26.553 -4.188 -41.682 1.00 97.69 269 ILE A CA 1
ATOM 1985 C C . ILE A 1 269 ? 25.634 -4.941 -42.631 1.00 97.69 269 ILE A C 1
ATOM 1987 O O . ILE A 1 269 ? 25.987 -6.004 -43.139 1.00 97.69 269 ILE A O 1
ATOM 1991 N N . LEU A 1 270 ? 24.437 -4.413 -42.831 1.00 96.44 270 LEU A N 1
ATOM 1992 C CA . LEU A 1 270 ? 23.359 -5.059 -43.568 1.00 96.44 270 LEU A CA 1
ATOM 1993 C C . LEU A 1 270 ? 23.132 -4.345 -44.901 1.00 96.44 270 LEU A C 1
ATOM 1995 O O . LEU A 1 270 ? 23.409 -3.155 -45.046 1.00 96.44 270 LEU A O 1
ATOM 1999 N N . LEU A 1 271 ? 22.570 -5.061 -45.870 1.00 95.06 271 LEU A N 1
ATOM 2000 C CA . LEU A 1 271 ? 21.952 -4.423 -47.028 1.00 95.06 271 LEU A CA 1
ATOM 2001 C C . LEU A 1 271 ? 20.527 -4.020 -46.673 1.00 95.06 271 LEU A C 1
ATOM 2003 O O . LEU A 1 271 ? 19.799 -4.797 -46.051 1.00 95.06 271 LEU A O 1
ATOM 2007 N N . ALA A 1 272 ? 20.126 -2.834 -47.107 1.00 95.12 272 ALA A N 1
ATOM 2008 C CA . ALA A 1 272 ? 18.781 -2.330 -46.916 1.00 95.12 272 ALA A CA 1
ATOM 2009 C C . ALA A 1 272 ? 18.161 -1.867 -48.235 1.00 95.12 272 ALA A C 1
ATOM 2011 O O . ALA A 1 272 ? 18.846 -1.603 -49.236 1.00 95.12 272 ALA A O 1
ATOM 2012 N N . ASP A 1 273 ? 16.834 -1.826 -48.244 1.00 93.50 273 ASP A N 1
ATOM 2013 C CA . ASP A 1 273 ? 16.091 -1.293 -49.372 1.00 93.50 273 ASP A CA 1
ATOM 2014 C C . ASP A 1 273 ? 16.137 0.242 -49.446 1.00 93.50 273 ASP A C 1
ATOM 2016 O O . ASP A 1 273 ? 16.819 0.921 -48.672 1.00 93.50 273 ASP A O 1
ATOM 2020 N N . ASP A 1 274 ? 15.437 0.809 -50.425 1.00 90.75 274 ASP A N 1
ATOM 2021 C CA . ASP A 1 274 ? 15.292 2.256 -50.601 1.00 90.75 274 ASP A CA 1
ATOM 2022 C C . ASP A 1 274 ? 14.471 2.923 -49.483 1.00 90.75 274 ASP A C 1
ATOM 2024 O O . ASP A 1 274 ? 14.503 4.146 -49.336 1.00 90.75 274 ASP A O 1
ATOM 2028 N N . CYS A 1 275 ? 13.781 2.128 -48.660 1.00 93.00 275 CYS A N 1
ATOM 2029 C CA . CYS A 1 275 ? 13.071 2.566 -47.464 1.00 93.00 275 CYS A CA 1
ATOM 2030 C C . CYS A 1 275 ? 13.926 2.444 -46.188 1.00 93.00 275 CYS A C 1
ATOM 2032 O O . CYS A 1 275 ? 13.448 2.787 -45.104 1.00 93.00 275 CYS A O 1
ATOM 2034 N N . GLY A 1 276 ? 15.173 1.967 -46.294 1.00 93.50 276 GLY A N 1
ATOM 2035 C CA . GLY A 1 276 ? 16.062 1.746 -45.155 1.00 93.50 276 GLY A CA 1
ATOM 2036 C C . GLY A 1 276 ? 15.717 0.508 -44.325 1.00 93.50 276 GLY A C 1
ATOM 2037 O O . GLY A 1 276 ? 16.185 0.392 -43.193 1.00 93.50 276 GLY A O 1
ATOM 2038 N N . GLN A 1 277 ? 14.894 -0.406 -44.848 1.00 94.94 277 GLN A N 1
ATOM 2039 C CA . GLN A 1 277 ? 14.577 -1.662 -44.173 1.00 94.94 277 GLN A CA 1
ATOM 2040 C C . GLN A 1 277 ? 15.637 -2.711 -44.490 1.00 94.94 277 GLN A C 1
ATOM 2042 O O . GLN A 1 277 ? 15.964 -2.937 -45.656 1.00 94.94 277 GLN A O 1
ATOM 2047 N N . ALA A 1 278 ? 16.153 -3.373 -43.453 1.00 94.94 278 ALA A N 1
ATOM 2048 C CA . ALA A 1 278 ? 17.099 -4.469 -43.610 1.00 94.94 278 ALA A CA 1
ATOM 2049 C C . ALA A 1 278 ? 16.506 -5.580 -44.494 1.00 94.94 278 ALA A C 1
ATOM 2051 O O . ALA A 1 278 ? 15.399 -6.068 -44.252 1.00 94.94 278 ALA A O 1
ATOM 2052 N N . LEU A 1 279 ? 17.255 -6.006 -45.509 1.00 93.56 279 LEU A N 1
ATOM 2053 C CA . LEU A 1 279 ? 16.894 -7.166 -46.315 1.00 93.56 279 LEU A CA 1
ATOM 2054 C C . LEU A 1 279 ? 17.108 -8.456 -45.500 1.00 93.56 279 LEU A C 1
ATOM 2056 O O . LEU A 1 279 ? 18.015 -8.503 -44.669 1.00 93.56 279 LEU A O 1
ATOM 2060 N N . PRO A 1 280 ? 16.326 -9.528 -45.741 1.00 93.31 280 PRO A N 1
ATOM 2061 C CA . PRO A 1 280 ? 16.443 -10.801 -45.023 1.00 93.31 280 PRO A CA 1
ATOM 2062 C C . PRO A 1 280 ? 17.649 -11.621 -45.520 1.00 93.31 280 PRO A C 1
ATOM 2064 O O . PRO A 1 280 ? 17.507 -12.738 -46.016 1.00 93.31 280 PRO A O 1
ATOM 2067 N N . LEU A 1 281 ? 18.840 -11.033 -45.438 1.00 91.69 281 LEU A N 1
ATOM 2068 C CA . LEU A 1 281 ? 20.116 -11.580 -45.887 1.00 91.69 281 LEU A CA 1
ATOM 2069 C C . LEU A 1 281 ? 21.119 -11.577 -44.724 1.00 91.69 281 LEU A C 1
ATOM 2071 O O . LEU A 1 281 ? 20.974 -10.772 -43.802 1.00 91.69 281 LEU A O 1
ATOM 2075 N N . PRO A 1 282 ? 22.140 -12.452 -44.744 1.00 94.12 282 PRO A N 1
ATOM 2076 C CA . PRO A 1 282 ? 23.221 -12.393 -43.767 1.00 94.12 282 PRO A CA 1
ATOM 2077 C C . PRO A 1 282 ? 23.940 -11.031 -43.789 1.00 94.12 282 PRO A C 1
ATOM 2079 O O . PRO A 1 282 ? 24.012 -10.408 -44.853 1.00 94.12 282 PRO A O 1
ATOM 2082 N N . PRO A 1 283 ? 24.519 -10.582 -42.659 1.00 96.25 283 PRO A N 1
ATOM 2083 C CA . PRO A 1 283 ? 25.338 -9.376 -42.640 1.00 96.25 283 PRO A CA 1
ATOM 2084 C C . PRO A 1 283 ? 26.512 -9.462 -43.614 1.00 96.25 283 PRO A C 1
ATOM 2086 O O . PRO A 1 283 ? 27.192 -10.486 -43.686 1.00 96.25 283 PRO A O 1
ATOM 2089 N N . LEU A 1 284 ? 26.778 -8.360 -44.318 1.00 95.69 284 LEU A N 1
ATOM 2090 C CA . LEU A 1 284 ? 27.971 -8.185 -45.150 1.00 95.69 284 LEU A CA 1
ATOM 2091 C C . LEU A 1 284 ? 29.242 -8.267 -44.306 1.00 95.69 284 LEU A C 1
ATOM 2093 O O . LEU A 1 284 ? 30.261 -8.799 -44.738 1.00 95.69 284 LEU A O 1
ATOM 2097 N N . ALA A 1 285 ? 29.175 -7.723 -43.092 1.00 97.31 285 ALA A N 1
ATOM 2098 C CA . ALA A 1 285 ? 30.233 -7.799 -42.105 1.00 97.31 285 ALA A CA 1
ATOM 2099 C C . ALA A 1 285 ? 29.661 -7.685 -40.689 1.00 97.31 285 ALA A C 1
ATOM 2101 O O . ALA A 1 285 ? 28.623 -7.058 -40.477 1.00 97.31 285 ALA A O 1
ATOM 2102 N N . ILE A 1 286 ? 30.382 -8.258 -39.724 1.00 97.44 286 ILE A N 1
ATOM 2103 C CA . ILE A 1 286 ? 30.107 -8.121 -38.291 1.00 97.44 286 ILE A CA 1
ATOM 2104 C C . ILE A 1 286 ? 31.313 -7.438 -37.649 1.00 97.44 286 ILE A C 1
ATOM 2106 O O . ILE A 1 286 ? 32.433 -7.952 -37.704 1.00 97.44 286 ILE A O 1
ATOM 2110 N N . VAL A 1 287 ? 31.094 -6.281 -37.029 1.00 97.25 287 VAL A N 1
ATOM 2111 C CA . VAL A 1 287 ? 32.142 -5.490 -36.375 1.00 97.25 287 VAL A CA 1
ATOM 2112 C C . VAL A 1 287 ? 32.026 -5.654 -34.867 1.00 97.25 287 VAL A C 1
ATOM 2114 O O . VAL A 1 287 ? 31.090 -5.158 -34.251 1.00 97.25 287 VAL A O 1
ATOM 2117 N N . GLN A 1 288 ? 32.984 -6.350 -34.256 1.00 97.25 288 GLN A N 1
ATOM 2118 C CA . GLN A 1 288 ? 33.025 -6.531 -32.801 1.00 97.25 288 GLN A CA 1
ATOM 2119 C C . GLN A 1 288 ? 33.267 -5.192 -32.092 1.00 97.25 288 GLN A C 1
ATOM 2121 O O . GLN A 1 288 ? 34.163 -4.436 -32.493 1.00 97.25 288 GLN A O 1
ATOM 2126 N N . ARG A 1 289 ? 32.509 -4.911 -31.021 1.00 94.31 289 ARG A N 1
ATOM 2127 C CA . ARG A 1 289 ? 32.710 -3.707 -30.204 1.00 94.31 289 ARG A CA 1
ATOM 2128 C C . ARG A 1 289 ? 34.138 -3.692 -29.667 1.00 94.31 289 ARG A C 1
ATOM 2130 O O . ARG A 1 289 ? 34.623 -4.678 -29.106 1.00 94.31 289 ARG A O 1
ATOM 2137 N N . ARG A 1 290 ? 34.805 -2.544 -29.769 1.00 91.88 290 ARG A N 1
ATOM 2138 C CA . ARG A 1 290 ? 36.105 -2.321 -29.131 1.00 91.88 290 ARG A CA 1
ATOM 2139 C C . ARG A 1 290 ? 35.884 -1.537 -27.841 1.00 91.88 290 ARG A C 1
ATOM 2141 O O . ARG A 1 290 ? 35.105 -0.592 -27.859 1.00 91.88 290 ARG A O 1
ATOM 2148 N N . PRO A 1 291 ? 36.543 -1.890 -26.723 1.00 85.19 291 PRO A N 1
ATOM 2149 C CA . PRO A 1 291 ? 36.478 -1.074 -25.520 1.00 85.19 291 PRO A CA 1
ATOM 2150 C C . PRO A 1 291 ? 37.057 0.310 -25.832 1.00 85.19 291 PRO A C 1
ATOM 2152 O O . PRO A 1 291 ? 38.274 0.463 -25.954 1.00 85.19 291 PRO A O 1
ATOM 2155 N N . LEU A 1 292 ? 36.196 1.311 -26.005 1.00 81.12 292 LEU A N 1
ATOM 2156 C CA . LEU A 1 292 ? 36.632 2.697 -26.074 1.00 81.12 292 LEU A CA 1
ATOM 2157 C C . LEU A 1 292 ? 37.064 3.119 -24.668 1.00 81.12 292 LEU A C 1
ATOM 2159 O O . LEU A 1 292 ? 36.438 2.747 -23.669 1.00 81.12 292 LEU A O 1
ATOM 2163 N N . ALA A 1 293 ? 38.169 3.860 -24.568 1.00 76.69 293 ALA A N 1
ATOM 2164 C CA . ALA A 1 293 ? 38.536 4.471 -23.299 1.00 76.69 293 ALA A CA 1
ATOM 2165 C C . ALA A 1 293 ? 37.350 5.325 -22.830 1.00 76.69 293 ALA A C 1
ATOM 2167 O O . ALA A 1 293 ? 36.734 6.008 -23.644 1.00 76.69 293 ALA A O 1
ATOM 2168 N N . ALA A 1 294 ? 37.028 5.289 -21.534 1.00 63.00 294 ALA A N 1
ATOM 2169 C CA . ALA A 1 294 ? 35.922 6.038 -20.931 1.00 63.00 294 ALA A CA 1
ATOM 2170 C C . ALA A 1 294 ? 36.160 7.566 -20.919 1.00 63.00 294 ALA A C 1
ATOM 2172 O O . ALA A 1 294 ? 35.863 8.254 -19.944 1.00 63.00 294 ALA A O 1
ATOM 2173 N N . SER A 1 295 ? 36.739 8.124 -21.981 1.00 58.03 295 SER A N 1
ATOM 2174 C CA . SER A 1 295 ? 36.601 9.532 -22.293 1.00 58.03 295 SER A CA 1
ATOM 2175 C C . SER A 1 295 ? 35.124 9.757 -22.577 1.00 58.03 295 SER A C 1
ATOM 2177 O O . SER A 1 295 ? 34.606 9.174 -23.524 1.00 58.03 295 SER A O 1
ATOM 2179 N N . GLY A 1 296 ? 34.446 10.553 -21.745 1.00 61.78 296 GLY A N 1
ATOM 2180 C CA . GLY A 1 296 ? 33.069 11.021 -21.957 1.00 61.78 296 GLY A CA 1
ATOM 2181 C C . GLY A 1 296 ? 32.968 11.905 -23.202 1.00 61.78 296 GLY A C 1
ATOM 2182 O O . GLY A 1 296 ? 32.709 13.100 -23.105 1.00 61.78 296 GLY A O 1
ATOM 2183 N N . GLY A 1 297 ? 33.306 11.320 -24.345 1.00 61.19 297 GLY A N 1
ATOM 2184 C CA . GLY A 1 297 ? 33.642 11.978 -25.585 1.00 61.19 297 GLY A CA 1
ATOM 2185 C C . GLY A 1 297 ? 32.419 12.169 -26.455 1.00 61.19 297 GLY A C 1
ATOM 2186 O O . GLY A 1 297 ? 31.491 11.361 -26.461 1.00 61.19 297 GLY A O 1
ATOM 2187 N N . CYS A 1 298 ? 32.452 13.268 -27.198 1.00 79.12 298 CYS A N 1
ATOM 2188 C CA . CYS A 1 298 ? 31.600 13.497 -28.350 1.00 79.12 298 CYS A CA 1
ATOM 2189 C C . CYS A 1 298 ? 31.639 12.288 -29.296 1.00 79.12 298 CYS A C 1
ATOM 2191 O O . CYS A 1 298 ? 32.633 11.567 -29.334 1.00 79.12 298 CYS A O 1
ATOM 2193 N N . CYS A 1 299 ? 30.587 12.115 -30.095 1.00 84.81 299 CYS A N 1
ATOM 2194 C CA . CYS A 1 299 ? 30.564 11.133 -31.172 1.00 84.81 299 CYS A CA 1
ATOM 2195 C C . CYS A 1 299 ? 31.806 11.276 -32.070 1.00 84.81 299 CYS A C 1
ATOM 2197 O O . CYS A 1 299 ? 31.907 12.214 -32.867 1.00 84.81 299 CYS A O 1
ATOM 2199 N N . GLU A 1 300 ? 32.768 10.365 -31.928 1.00 81.75 300 GLU A N 1
ATOM 2200 C CA . GLU A 1 300 ? 33.898 10.275 -32.842 1.00 81.75 300 GLU A CA 1
ATOM 2201 C C . GLU A 1 300 ? 33.431 9.568 -34.114 1.00 81.75 300 GLU A C 1
ATOM 2203 O O . GLU A 1 300 ? 32.929 8.448 -34.090 1.00 81.75 300 GLU A O 1
ATOM 2208 N N . THR A 1 301 ? 33.586 10.235 -35.254 1.00 71.56 301 THR A N 1
ATOM 2209 C CA . THR A 1 301 ? 32.972 9.834 -36.526 1.00 71.56 301 THR A CA 1
ATOM 2210 C C . THR A 1 301 ? 33.594 8.588 -37.174 1.00 71.56 301 THR A C 1
ATOM 2212 O O . THR A 1 301 ? 33.069 8.103 -38.172 1.00 71.56 301 THR A O 1
ATOM 2215 N N . ARG A 1 302 ? 34.702 8.058 -36.629 1.00 82.00 302 ARG A N 1
ATOM 2216 C CA . ARG A 1 302 ? 35.493 6.950 -37.208 1.00 82.00 302 ARG A CA 1
ATOM 2217 C C . ARG A 1 302 ? 35.982 5.928 -36.180 1.00 82.00 302 ARG A C 1
ATOM 2219 O O . ARG A 1 302 ? 37.059 5.354 -36.339 1.00 82.00 302 ARG A O 1
ATOM 2226 N N . SER A 1 303 ? 35.232 5.708 -35.107 1.00 83.44 303 SER A N 1
ATOM 2227 C CA . SER A 1 303 ? 35.628 4.724 -34.090 1.00 83.44 303 SER A CA 1
ATOM 2228 C C . SER A 1 303 ? 35.663 3.292 -34.637 1.00 83.44 303 SER A C 1
ATOM 2230 O O . SER A 1 303 ? 36.464 2.475 -34.177 1.00 83.44 303 SER A O 1
ATOM 2232 N N . TYR A 1 304 ? 34.847 3.004 -35.654 1.00 94.88 304 TYR A N 1
ATOM 2233 C CA . TYR A 1 304 ? 34.760 1.706 -36.309 1.00 94.88 304 TYR A CA 1
ATOM 2234 C C . TYR A 1 304 ? 34.956 1.830 -37.818 1.00 94.88 304 TYR A C 1
ATOM 2236 O O . TYR A 1 304 ? 34.454 2.760 -38.448 1.00 94.88 304 TYR A O 1
ATOM 2244 N N . GLN A 1 305 ? 35.694 0.874 -38.389 1.00 96.06 305 GLN A N 1
ATOM 2245 C CA . GLN A 1 305 ? 35.926 0.751 -39.826 1.00 96.06 305 GLN A CA 1
ATOM 2246 C C . GLN A 1 305 ? 35.938 -0.718 -40.229 1.00 96.06 305 GLN A C 1
ATOM 2248 O O . GLN A 1 305 ? 36.568 -1.542 -39.558 1.00 96.06 305 GLN A O 1
ATOM 2253 N N . VAL A 1 306 ? 35.273 -1.036 -41.335 1.00 97.25 306 VAL A N 1
ATOM 2254 C CA . VAL A 1 306 ? 35.274 -2.381 -41.908 1.00 97.25 306 VAL A CA 1
ATOM 2255 C C . VAL A 1 306 ? 35.211 -2.317 -43.427 1.00 97.25 306 VAL A C 1
ATOM 2257 O O . VAL A 1 306 ? 34.456 -1.531 -43.995 1.00 97.25 306 VAL A O 1
ATOM 2260 N N . THR A 1 307 ? 36.028 -3.136 -44.085 1.00 97.25 307 THR A N 1
ATOM 2261 C CA . THR A 1 307 ? 35.936 -3.336 -45.531 1.00 97.25 307 THR A CA 1
ATOM 2262 C C . THR A 1 307 ? 34.820 -4.330 -45.806 1.00 97.25 307 THR A C 1
ATOM 2264 O O . THR A 1 307 ? 34.847 -5.443 -45.281 1.00 97.25 307 THR A O 1
ATOM 2267 N N . VAL A 1 308 ? 33.855 -3.922 -46.621 1.00 96.62 308 VAL A N 1
ATOM 2268 C CA . VAL A 1 308 ? 32.790 -4.790 -47.119 1.00 96.62 308 VAL A CA 1
ATOM 2269 C C . VAL A 1 308 ? 33.070 -5.136 -48.573 1.00 96.62 308 VAL A C 1
ATOM 2271 O O . VAL A 1 308 ? 33.541 -4.294 -49.337 1.00 96.62 308 VAL A O 1
ATOM 2274 N N . GLU A 1 309 ? 32.797 -6.381 -48.937 1.00 94.38 309 GLU A N 1
ATOM 2275 C CA . GLU A 1 309 ? 32.830 -6.870 -50.311 1.00 94.38 309 GLU A CA 1
ATOM 2276 C C . GLU A 1 309 ? 31.606 -7.762 -50.493 1.00 94.38 309 GLU A C 1
ATOM 2278 O O . GLU A 1 309 ? 31.415 -8.723 -49.744 1.00 94.38 309 GLU A O 1
ATOM 2283 N N . ALA A 1 310 ? 30.741 -7.399 -51.434 1.00 90.62 310 ALA A N 1
ATOM 2284 C CA . ALA A 1 310 ? 29.475 -8.074 -51.657 1.00 90.62 310 ALA A CA 1
ATOM 2285 C C . ALA A 1 310 ? 29.233 -8.262 -53.151 1.00 90.62 310 ALA A C 1
ATOM 2287 O O . ALA A 1 310 ? 29.325 -7.314 -53.932 1.00 90.62 310 ALA A O 1
ATOM 2288 N N . ASP A 1 311 ? 28.891 -9.490 -53.531 1.00 90.06 311 ASP A N 1
ATOM 2289 C CA . ASP A 1 311 ? 28.411 -9.790 -54.871 1.00 90.06 311 ASP A CA 1
ATOM 2290 C C . ASP A 1 311 ? 26.896 -9.554 -54.922 1.00 90.06 311 ASP A C 1
ATOM 2292 O O . ASP A 1 311 ? 26.100 -10.292 -54.335 1.00 90.06 311 ASP A O 1
ATOM 2296 N N . LEU A 1 312 ? 26.507 -8.465 -55.578 1.00 83.12 312 LEU A N 1
ATOM 2297 C CA . LEU A 1 312 ? 25.126 -8.058 -55.774 1.00 83.12 312 LEU A CA 1
ATOM 2298 C C . LEU A 1 312 ? 24.488 -8.684 -57.025 1.00 83.12 312 LEU A C 1
ATOM 2300 O O . LEU A 1 312 ? 23.322 -8.384 -57.298 1.00 83.12 312 LEU A O 1
ATOM 2304 N N . THR A 1 313 ? 25.184 -9.536 -57.797 1.00 82.62 313 THR A N 1
ATOM 2305 C CA . THR A 1 313 ? 24.611 -10.091 -59.041 1.00 82.62 313 THR A CA 1
ATOM 2306 C C . THR A 1 313 ? 23.374 -10.950 -58.796 1.00 82.62 313 THR A C 1
ATOM 2308 O O . THR A 1 313 ? 22.484 -10.986 -59.648 1.00 82.62 313 THR A O 1
ATOM 2311 N N . ASP A 1 314 ? 23.283 -11.567 -57.615 1.00 78.19 314 ASP A N 1
ATOM 2312 C CA . ASP A 1 314 ? 22.164 -12.419 -57.196 1.00 78.19 314 ASP A CA 1
ATOM 2313 C C . ASP A 1 314 ? 21.196 -11.729 -56.218 1.00 78.19 314 ASP A C 1
ATOM 2315 O O . ASP A 1 314 ? 20.285 -12.361 -55.674 1.00 78.19 314 ASP A O 1
ATOM 2319 N N . LEU A 1 315 ? 21.363 -10.426 -55.973 1.00 72.44 315 LEU A N 1
ATOM 2320 C CA . LEU A 1 315 ? 20.536 -9.731 -54.997 1.00 72.44 315 LEU A CA 1
ATOM 2321 C C . LEU A 1 315 ? 19.160 -9.338 -55.538 1.00 72.44 315 LEU A C 1
ATOM 2323 O O . LEU A 1 315 ? 18.997 -8.997 -56.715 1.00 72.44 315 LEU A O 1
ATOM 2327 N N . PRO A 1 316 ? 18.139 -9.306 -54.661 1.00 73.19 316 PRO A N 1
ATOM 2328 C CA . PRO A 1 316 ? 16.846 -8.749 -55.016 1.00 73.19 316 PRO A CA 1
ATOM 2329 C C . PRO A 1 316 ? 17.025 -7.301 -55.485 1.00 73.19 316 PRO A C 1
ATOM 2331 O O . PRO A 1 316 ? 17.774 -6.536 -54.880 1.00 73.19 316 PRO A O 1
ATOM 2334 N N . HIS A 1 317 ? 16.278 -6.901 -56.521 1.00 77.12 317 HIS A N 1
ATOM 2335 C CA . HIS A 1 317 ? 16.308 -5.569 -57.161 1.00 77.12 317 HIS A CA 1
ATOM 2336 C C . HIS A 1 317 ? 16.035 -4.365 -56.234 1.00 77.12 317 HIS A C 1
ATOM 2338 O O . HIS A 1 317 ? 15.848 -3.250 -56.714 1.00 77.12 317 HIS A O 1
ATOM 2344 N N . ARG A 1 318 ? 15.947 -4.597 -54.926 1.00 80.38 318 ARG A N 1
ATOM 2345 C CA . ARG A 1 318 ? 15.636 -3.627 -53.889 1.00 80.38 318 ARG A CA 1
ATOM 2346 C C . ARG A 1 318 ? 16.852 -3.197 -53.076 1.00 80.38 318 ARG A C 1
ATOM 2348 O O . ARG A 1 318 ? 16.722 -2.202 -52.391 1.00 80.38 318 ARG A O 1
ATOM 2355 N N . ALA A 1 319 ? 17.998 -3.884 -53.141 1.00 85.06 319 ALA A N 1
ATOM 2356 C CA . ALA A 1 319 ? 19.197 -3.459 -52.413 1.00 85.06 319 ALA A CA 1
ATOM 2357 C C . ALA A 1 319 ? 19.692 -2.102 -52.945 1.00 85.06 319 ALA A C 1
ATOM 2359 O O . ALA A 1 319 ? 20.194 -2.022 -54.065 1.00 85.06 319 ALA A O 1
ATOM 2360 N N . ALA A 1 320 ? 19.502 -1.042 -52.159 1.00 86.62 320 ALA A N 1
ATOM 2361 C CA . ALA A 1 320 ? 19.798 0.334 -52.563 1.00 86.62 320 ALA A CA 1
ATOM 2362 C C . ALA A 1 320 ? 20.736 1.049 -51.583 1.00 86.62 320 ALA A C 1
ATOM 2364 O O . ALA A 1 320 ? 21.397 2.020 -51.953 1.00 86.62 320 ALA A O 1
ATOM 2365 N N . THR A 1 321 ? 20.791 0.582 -50.335 1.00 94.12 321 THR A N 1
ATOM 2366 C CA . THR A 1 321 ? 21.515 1.243 -49.252 1.00 94.12 321 THR A CA 1
ATOM 2367 C C . THR A 1 321 ? 22.262 0.236 -48.376 1.00 94.12 321 THR A C 1
ATOM 2369 O O . THR A 1 321 ? 21.971 -0.964 -48.380 1.00 94.12 321 THR A O 1
ATOM 2372 N N . VAL A 1 322 ? 23.247 0.729 -47.627 1.00 95.50 322 VAL A N 1
ATOM 2373 C CA . VAL A 1 322 ? 23.932 -0.006 -46.556 1.00 95.50 322 VAL A CA 1
ATOM 2374 C C . VAL A 1 322 ? 23.365 0.468 -45.222 1.00 95.50 322 VAL A C 1
ATOM 2376 O O . VAL A 1 322 ? 23.238 1.667 -44.996 1.00 95.50 322 VAL A O 1
ATOM 2379 N N . LEU A 1 323 ? 23.029 -0.455 -44.330 1.00 96.81 323 LEU A N 1
ATOM 2380 C CA . LEU A 1 323 ? 22.506 -0.177 -42.997 1.00 96.81 323 LEU A CA 1
ATOM 2381 C C . LEU A 1 323 ? 23.539 -0.592 -41.949 1.00 96.81 323 LEU A C 1
ATOM 2383 O O . LEU A 1 323 ? 23.977 -1.740 -41.928 1.00 96.81 323 LEU A O 1
ATOM 2387 N N . VAL A 1 324 ? 23.900 0.334 -41.062 1.00 97.38 324 VAL A N 1
ATOM 2388 C CA . VAL A 1 324 ? 24.722 0.051 -39.880 1.00 97.38 324 VAL A CA 1
ATOM 2389 C C . VAL A 1 324 ? 23.798 -0.049 -38.676 1.00 97.38 324 VAL A C 1
ATOM 2391 O O . VAL A 1 324 ? 23.226 0.958 -38.250 1.00 97.38 324 VAL A O 1
ATOM 2394 N N . ALA A 1 325 ? 23.650 -1.255 -38.135 1.00 96.88 325 ALA A N 1
ATOM 2395 C CA . ALA A 1 325 ? 22.801 -1.528 -36.982 1.00 96.88 325 ALA A CA 1
ATOM 2396 C C . ALA A 1 325 ? 23.610 -2.159 -35.845 1.00 96.88 325 ALA A C 1
ATOM 2398 O O . ALA A 1 325 ? 24.595 -2.864 -36.069 1.00 96.88 325 ALA A O 1
ATOM 2399 N N . VAL A 1 326 ? 23.187 -1.923 -34.605 1.00 96.69 326 VAL A N 1
ATOM 2400 C CA . VAL A 1 326 ? 23.658 -2.730 -33.474 1.00 96.69 326 VAL A CA 1
ATOM 2401 C C . VAL A 1 326 ? 23.123 -4.148 -33.646 1.00 96.69 326 VAL A C 1
ATOM 2403 O O . VAL A 1 326 ? 21.958 -4.333 -33.996 1.00 96.69 326 VAL A O 1
ATOM 2406 N N . SER A 1 327 ? 23.976 -5.146 -33.417 1.00 96.19 327 SER A N 1
ATOM 2407 C CA . SER A 1 327 ? 23.616 -6.535 -33.678 1.00 96.19 327 SER A CA 1
ATOM 2408 C C . SER A 1 327 ? 22.393 -6.968 -32.869 1.00 96.19 327 SER A C 1
ATOM 2410 O O . SER A 1 327 ? 22.250 -6.630 -31.692 1.00 96.19 327 SER A O 1
ATOM 2412 N N . GLY A 1 328 ? 21.482 -7.678 -33.537 1.00 90.69 328 GLY A N 1
ATOM 2413 C CA . GLY A 1 328 ? 20.160 -8.035 -33.015 1.00 90.69 328 GLY A CA 1
ATOM 2414 C C . GLY A 1 328 ? 19.046 -7.032 -33.344 1.00 90.69 328 GLY A C 1
ATOM 2415 O O . GLY A 1 328 ? 17.874 -7.368 -33.176 1.00 90.69 328 GLY A O 1
ATOM 2416 N N . LEU A 1 329 ? 19.372 -5.843 -33.865 1.00 92.56 329 LEU A N 1
ATOM 2417 C CA . LEU A 1 329 ? 18.392 -4.858 -34.332 1.00 92.56 329 LEU A CA 1
ATOM 2418 C C . LEU A 1 329 ? 18.260 -4.876 -35.860 1.00 92.56 329 LEU A C 1
ATOM 2420 O O . LEU A 1 329 ? 19.219 -5.129 -36.584 1.00 92.56 329 LEU A O 1
ATOM 2424 N N . LEU A 1 330 ? 17.059 -4.563 -36.356 1.00 91.44 330 LEU A N 1
ATOM 2425 C CA . LEU A 1 330 ? 16.759 -4.463 -37.795 1.00 91.44 330 LEU A CA 1
ATOM 2426 C C . LEU A 1 330 ? 16.669 -3.009 -38.286 1.00 91.44 330 LEU A C 1
ATOM 2428 O O . LEU A 1 330 ? 16.225 -2.745 -39.403 1.00 91.44 330 LEU A O 1
ATOM 2432 N N . HIS A 1 331 ? 17.074 -2.061 -37.445 1.00 92.81 331 HIS A N 1
ATOM 2433 C CA . HIS A 1 331 ? 17.051 -0.625 -37.698 1.00 92.81 331 HIS A CA 1
ATOM 2434 C C . HIS A 1 331 ? 18.354 0.014 -37.206 1.00 92.81 331 HIS A C 1
ATOM 2436 O O . HIS A 1 331 ? 19.013 -0.502 -36.305 1.00 92.81 331 HIS A O 1
ATOM 2442 N N . GLY A 1 332 ? 18.726 1.137 -37.816 1.00 94.50 332 GLY A N 1
ATOM 2443 C CA . GLY A 1 332 ? 20.008 1.810 -37.604 1.00 94.50 332 GLY A CA 1
ATOM 2444 C C . GLY A 1 332 ? 20.215 2.951 -38.602 1.00 94.50 332 GLY A C 1
ATOM 2445 O O . GLY A 1 332 ? 19.251 3.442 -39.199 1.00 94.50 332 GLY A O 1
ATOM 2446 N N . LYS A 1 333 ? 21.467 3.364 -38.822 1.00 96.25 333 LYS A N 1
ATOM 2447 C CA . LYS A 1 333 ? 21.797 4.426 -39.785 1.00 96.25 333 LYS A CA 1
ATOM 2448 C C . LYS A 1 333 ? 21.964 3.876 -41.195 1.00 96.25 333 LYS A C 1
ATOM 2450 O O . LYS A 1 333 ? 22.751 2.964 -41.436 1.00 96.25 333 LYS A O 1
ATOM 2455 N N . VAL A 1 334 ? 21.256 4.500 -42.127 1.00 96.31 334 VAL A N 1
ATOM 2456 C CA . VAL A 1 334 ? 21.271 4.160 -43.550 1.00 96.31 334 VAL A CA 1
ATOM 2457 C C . VAL A 1 334 ? 22.290 5.028 -44.287 1.00 96.31 334 VAL A C 1
ATOM 2459 O O . VAL A 1 334 ? 22.338 6.244 -44.094 1.00 96.31 334 VAL A O 1
ATOM 2462 N N . ILE A 1 335 ? 23.070 4.403 -45.162 1.00 95.56 335 ILE A N 1
ATOM 2463 C CA . ILE A 1 335 ? 24.066 5.023 -46.031 1.00 95.56 335 ILE A CA 1
ATOM 2464 C C . ILE A 1 335 ? 23.693 4.734 -47.480 1.00 95.56 335 ILE A C 1
ATOM 2466 O O . ILE A 1 335 ? 23.493 3.581 -47.867 1.00 95.56 335 ILE A O 1
ATOM 2470 N N . ASN A 1 336 ? 23.646 5.773 -48.307 1.00 93.94 336 ASN A N 1
ATOM 2471 C CA . ASN A 1 336 ? 23.502 5.585 -49.745 1.00 93.94 336 ASN A CA 1
ATOM 2472 C C . ASN A 1 336 ? 24.807 5.052 -50.335 1.00 93.94 336 ASN A C 1
ATOM 2474 O O . ASN A 1 336 ? 25.885 5.540 -49.995 1.00 93.94 336 ASN A O 1
ATOM 2478 N N . ILE A 1 337 ? 24.690 4.095 -51.252 1.00 90.81 337 ILE A N 1
ATOM 2479 C CA . ILE A 1 337 ? 25.826 3.609 -52.030 1.00 90.81 337 ILE A CA 1
ATOM 2480 C C . ILE A 1 337 ? 26.095 4.621 -53.144 1.00 90.81 337 ILE A C 1
ATOM 2482 O O . ILE A 1 337 ? 25.222 4.879 -53.976 1.00 90.81 337 ILE A O 1
ATOM 2486 N N . THR A 1 338 ? 27.283 5.224 -53.138 1.00 89.62 338 THR A N 1
ATOM 2487 C CA . THR A 1 338 ? 27.745 6.108 -54.216 1.00 89.62 338 THR A CA 1
ATOM 2488 C C . THR A 1 338 ? 28.882 5.454 -54.984 1.00 89.62 338 THR A C 1
ATOM 2490 O O . THR A 1 338 ? 29.780 4.893 -54.379 1.00 89.62 338 THR A O 1
ATOM 2493 N N . ASP A 1 339 ? 28.836 5.503 -56.309 1.00 84.00 339 ASP A N 1
ATOM 2494 C CA . ASP A 1 339 ? 29.892 4.978 -57.183 1.00 84.00 339 ASP A CA 1
ATOM 2495 C C . ASP A 1 339 ? 31.072 5.972 -57.222 1.00 84.00 339 ASP A C 1
ATOM 2497 O O . ASP A 1 339 ? 30.842 7.191 -57.212 1.00 84.00 339 ASP A O 1
ATOM 2501 N N . VAL A 1 340 ? 32.324 5.498 -57.260 1.00 80.94 340 VAL A N 1
ATOM 2502 C CA . VAL A 1 340 ? 33.460 6.383 -57.565 1.00 80.94 340 VAL A CA 1
ATOM 2503 C C . VAL A 1 340 ? 33.265 6.893 -58.991 1.00 80.94 340 VAL A C 1
ATOM 2505 O O . VAL A 1 340 ? 33.424 6.149 -59.954 1.00 80.94 340 VAL A O 1
ATOM 2508 N N . ASP A 1 341 ? 32.952 8.184 -59.141 1.00 64.81 341 ASP A N 1
ATOM 2509 C CA . ASP A 1 341 ? 32.847 8.855 -60.442 1.00 64.81 341 ASP A CA 1
ATOM 2510 C C . ASP A 1 341 ? 34.194 8.776 -61.195 1.00 64.81 341 ASP A C 1
ATOM 2512 O O . ASP A 1 341 ? 35.035 9.675 -61.153 1.00 64.81 341 ASP A O 1
ATOM 2516 N N . THR A 1 342 ? 34.405 7.689 -61.934 1.00 56.03 342 THR A N 1
ATOM 2517 C CA . THR A 1 342 ? 35.558 7.481 -62.822 1.00 56.03 342 THR A CA 1
ATOM 2518 C C . THR A 1 342 ? 35.377 8.179 -64.176 1.00 56.03 342 THR A C 1
ATOM 2520 O O . THR A 1 342 ? 36.220 8.064 -65.064 1.00 56.03 342 THR A O 1
ATOM 2523 N N . GLY A 1 343 ? 34.282 8.926 -64.371 1.00 54.94 343 GLY A N 1
ATOM 2524 C CA . GLY A 1 343 ? 33.917 9.517 -65.663 1.00 54.94 343 GLY A CA 1
ATOM 2525 C C . GLY A 1 343 ? 33.297 8.517 -66.650 1.00 54.94 343 GLY A C 1
ATOM 2526 O O . GLY A 1 343 ? 33.032 8.883 -67.797 1.00 54.94 343 GLY A O 1
ATOM 2527 N N . GLN A 1 344 ? 33.030 7.280 -66.218 1.00 50.12 344 GLN A N 1
ATOM 2528 C CA . GLN A 1 344 ? 32.205 6.297 -66.922 1.00 50.12 344 GLN A CA 1
ATOM 2529 C C . GLN A 1 344 ? 30.820 6.194 -66.271 1.00 50.12 344 GLN A C 1
ATOM 2531 O O . GLN A 1 344 ? 30.638 6.509 -65.100 1.00 50.12 344 GLN A O 1
ATOM 2536 N N . ALA A 1 345 ? 29.808 5.840 -67.069 1.00 51.66 345 ALA A N 1
ATOM 2537 C CA . ALA A 1 345 ? 28.423 5.755 -66.617 1.00 51.66 345 ALA A CA 1
ATOM 2538 C C . ALA A 1 345 ? 28.301 4.826 -65.396 1.00 51.66 345 ALA A C 1
ATOM 2540 O O . ALA A 1 345 ? 28.693 3.669 -65.497 1.00 51.66 345 ALA A O 1
ATOM 2541 N N . SER A 1 346 ? 27.744 5.356 -64.297 1.00 48.06 346 SER A N 1
ATOM 2542 C CA . SER A 1 346 ? 27.475 4.665 -63.023 1.00 48.06 346 SER A CA 1
ATOM 2543 C C . SER A 1 346 ? 27.142 3.182 -63.225 1.00 48.06 346 SER A C 1
ATOM 2545 O O . SER A 1 346 ? 26.173 2.837 -63.912 1.00 48.06 346 SER A O 1
ATOM 2547 N N . THR A 1 347 ? 27.994 2.328 -62.663 1.00 49.44 347 THR A N 1
ATOM 2548 C CA . THR A 1 347 ? 27.947 0.863 -62.756 1.00 49.44 347 THR A CA 1
ATOM 2549 C C . THR A 1 347 ? 26.928 0.282 -61.786 1.00 49.44 347 THR A C 1
ATOM 2551 O O . THR A 1 347 ? 26.306 -0.749 -62.066 1.00 49.44 347 THR A O 1
ATOM 2554 N N . THR A 1 348 ? 26.638 1.011 -60.707 1.00 50.22 348 THR A N 1
ATOM 2555 C CA . THR A 1 348 ? 25.425 0.812 -59.926 1.00 50.22 348 THR A CA 1
ATOM 2556 C C . THR A 1 348 ? 24.245 1.101 -60.840 1.00 50.22 348 THR A C 1
ATOM 2558 O O . THR A 1 348 ? 24.014 2.237 -61.262 1.00 50.22 348 THR A O 1
ATOM 2561 N N . ARG A 1 349 ? 23.487 0.060 -61.197 1.00 49.62 349 ARG A N 1
ATOM 2562 C CA . ARG A 1 349 ? 22.274 0.200 -62.003 1.00 49.62 349 ARG A CA 1
ATOM 2563 C C . ARG A 1 349 ? 21.389 1.229 -61.304 1.00 49.62 349 ARG A C 1
ATOM 2565 O O . ARG A 1 349 ? 20.746 0.887 -60.319 1.00 49.62 349 ARG A O 1
ATOM 2572 N N . LYS A 1 350 ? 21.357 2.479 -61.794 1.00 43.97 350 LYS A N 1
ATOM 2573 C CA . LYS A 1 350 ? 20.413 3.496 -61.322 1.00 43.97 350 LYS A CA 1
ATOM 2574 C C . LYS A 1 350 ? 19.035 2.883 -61.478 1.00 43.97 350 LYS A C 1
ATOM 2576 O O . LYS A 1 350 ? 18.505 2.824 -62.593 1.00 43.97 350 LYS A O 1
ATOM 2581 N N . VAL A 1 351 ? 18.474 2.382 -60.380 1.00 39.34 351 VAL A N 1
ATOM 2582 C CA . VAL A 1 351 ? 17.091 1.936 -60.337 1.00 39.34 351 VAL A CA 1
ATOM 2583 C C . VAL A 1 351 ? 16.292 3.215 -60.460 1.00 39.34 351 VAL A C 1
ATOM 2585 O O . VAL A 1 351 ? 15.972 3.900 -59.496 1.00 39.34 351 VAL A O 1
ATOM 2588 N N . THR A 1 352 ? 16.059 3.602 -61.707 1.00 35.69 352 THR A N 1
ATOM 2589 C CA . THR A 1 352 ? 15.141 4.672 -62.034 1.00 35.69 352 THR A CA 1
ATOM 2590 C C . THR A 1 352 ? 13.782 4.076 -61.728 1.00 35.69 352 THR A C 1
ATOM 2592 O O . THR A 1 352 ? 13.203 3.383 -62.567 1.00 35.69 352 THR A O 1
ATOM 2595 N N . VAL A 1 353 ? 13.314 4.258 -60.492 1.00 32.41 353 VAL A N 1
ATOM 2596 C CA . VAL A 1 353 ? 11.943 3.941 -60.113 1.00 32.41 353 VAL A CA 1
ATOM 2597 C C . VAL A 1 353 ? 11.076 4.857 -60.962 1.00 32.41 353 VAL A C 1
ATOM 2599 O O . VAL A 1 353 ? 10.841 6.021 -60.648 1.00 32.41 353 VAL A O 1
ATOM 2602 N N . THR A 1 354 ? 10.652 4.351 -62.113 1.00 35.62 354 THR A N 1
ATOM 2603 C CA . THR A 1 354 ? 9.646 4.990 -62.948 1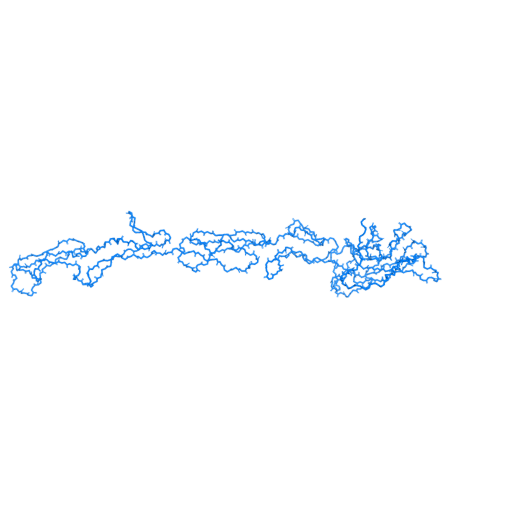.00 35.62 354 THR A CA 1
ATOM 2604 C C . THR A 1 354 ? 8.314 4.758 -62.253 1.00 35.62 354 THR A C 1
ATOM 2606 O O . THR A 1 354 ? 7.516 3.905 -62.628 1.00 35.62 354 THR A O 1
ATOM 2609 N N . GLY A 1 355 ? 8.088 5.510 -61.174 1.00 33.94 355 GLY A N 1
ATOM 2610 C CA . GLY A 1 355 ? 6.761 5.698 -60.625 1.00 33.94 355 GLY A CA 1
ATOM 2611 C C . GLY A 1 355 ? 5.932 6.381 -61.701 1.00 33.94 355 GLY A C 1
ATOM 2612 O O . GLY A 1 355 ? 6.091 7.574 -61.951 1.00 33.94 355 GLY A O 1
ATOM 2613 N N . ALA A 1 356 ? 5.089 5.614 -62.389 1.00 33.03 356 ALA A N 1
ATOM 2614 C CA . ALA A 1 356 ? 4.079 6.166 -63.271 1.00 33.03 356 ALA A CA 1
ATOM 2615 C C . ALA A 1 356 ? 3.143 7.025 -62.415 1.00 33.03 356 ALA A C 1
ATOM 2617 O O . ALA A 1 356 ? 2.224 6.511 -61.776 1.00 33.03 356 ALA A O 1
ATOM 2618 N N . ALA A 1 357 ? 3.400 8.332 -62.383 1.00 33.94 357 ALA A N 1
ATOM 2619 C CA . ALA A 1 357 ? 2.478 9.308 -61.839 1.00 33.94 357 ALA A CA 1
ATOM 2620 C C . ALA A 1 357 ? 1.169 9.181 -62.626 1.00 33.94 357 ALA A C 1
ATOM 2622 O O . ALA A 1 357 ? 1.051 9.656 -63.756 1.00 33.94 357 ALA A O 1
ATOM 2623 N N . HIS A 1 358 ? 0.188 8.488 -62.048 1.00 36.00 358 HIS A N 1
ATOM 2624 C CA . HIS A 1 358 ? -1.184 8.594 -62.508 1.00 36.00 358 HIS A CA 1
ATOM 2625 C C . HIS A 1 358 ? -1.604 10.041 -62.271 1.00 36.00 358 HIS A C 1
ATOM 2627 O O . HIS A 1 358 ? -1.803 10.470 -61.135 1.00 36.00 358 HIS A O 1
ATOM 2633 N N . ALA A 1 359 ? -1.690 10.801 -63.360 1.00 38.25 359 ALA A N 1
ATOM 2634 C CA . ALA A 1 359 ? -2.321 12.104 -63.377 1.00 38.25 359 ALA A CA 1
ATOM 2635 C C . ALA A 1 359 ? -3.792 11.921 -62.976 1.00 38.25 359 ALA A C 1
ATOM 2637 O O . ALA A 1 359 ? -4.638 11.560 -63.795 1.00 38.25 359 ALA A O 1
ATOM 2638 N N . ALA A 1 360 ? -4.086 12.130 -61.693 1.00 36.16 360 ALA A N 1
ATOM 2639 C CA . ALA A 1 360 ? -5.445 12.257 -61.204 1.00 36.16 360 ALA A CA 1
ATOM 2640 C C . ALA A 1 360 ? -6.030 13.543 -61.798 1.00 36.16 360 ALA A C 1
ATOM 2642 O O . ALA A 1 360 ? -5.593 14.657 -61.507 1.00 36.16 360 ALA A O 1
ATOM 2643 N N . THR A 1 361 ? -6.995 13.366 -62.691 1.00 40.41 361 THR A N 1
ATOM 2644 C CA . THR A 1 361 ? -7.822 14.437 -63.229 1.00 40.41 361 THR A CA 1
ATOM 2645 C C . THR A 1 361 ? -8.608 15.072 -62.085 1.00 40.41 361 THR A C 1
ATOM 2647 O O . THR A 1 361 ? -9.250 14.391 -61.288 1.00 40.41 361 THR A O 1
ATOM 2650 N N . ALA A 1 362 ? -8.513 16.397 -61.992 1.00 39.59 362 ALA A N 1
ATOM 2651 C CA . ALA A 1 362 ? -9.166 17.205 -60.979 1.00 39.59 362 ALA A CA 1
ATOM 2652 C C . ALA A 1 362 ? -10.696 17.085 -61.084 1.00 39.59 362 ALA A C 1
ATOM 2654 O O . ALA A 1 362 ? -11.318 17.650 -61.983 1.00 39.59 362 ALA A O 1
ATOM 2655 N N . GLY A 1 363 ? -11.290 16.358 -60.139 1.00 35.59 363 GLY A N 1
ATOM 2656 C CA . GLY A 1 363 ? -12.714 16.369 -59.833 1.00 35.59 363 GLY A CA 1
ATOM 2657 C C . GLY A 1 363 ? -12.897 16.762 -58.372 1.00 35.59 363 GLY A C 1
ATOM 2658 O O . GLY A 1 363 ? -12.633 15.973 -57.472 1.00 35.59 363 GLY A O 1
ATOM 2659 N N . SER A 1 364 ? -13.297 18.008 -58.145 1.00 45.16 364 SER A N 1
ATOM 2660 C CA . SER A 1 364 ? -13.505 18.626 -56.838 1.00 45.16 364 SER A CA 1
ATOM 2661 C C . SER A 1 364 ? -14.594 17.928 -56.016 1.00 45.16 364 SER A C 1
ATOM 2663 O O . SER A 1 364 ? -15.765 18.098 -56.336 1.00 45.16 364 SER A O 1
ATOM 2665 N N . VAL A 1 365 ? -14.239 17.256 -54.914 1.00 36.56 365 VAL A N 1
ATOM 2666 C CA . VAL A 1 365 ? -15.114 17.063 -53.738 1.00 36.56 365 VAL A CA 1
ATOM 2667 C C . VAL A 1 365 ? -14.245 16.998 -52.473 1.00 36.56 365 VAL A C 1
ATOM 2669 O O . VAL A 1 365 ? -13.210 16.343 -52.440 1.00 36.56 365 VAL A O 1
ATOM 2672 N N . TRP A 1 366 ? -14.661 17.741 -51.450 1.00 43.34 366 TRP A N 1
ATOM 2673 C CA . TRP A 1 366 ? -14.056 17.844 -50.122 1.00 43.34 366 TRP A CA 1
ATOM 2674 C C . TRP A 1 366 ? -14.109 16.535 -49.304 1.00 43.34 366 TRP A C 1
ATOM 2676 O O . TRP A 1 366 ? -15.085 15.800 -49.407 1.00 43.34 366 TRP A O 1
ATOM 2686 N N . LEU A 1 367 ? -13.135 16.415 -48.382 1.00 41.22 367 LEU A N 1
ATOM 2687 C CA . LEU A 1 367 ? -13.043 15.604 -47.146 1.00 41.22 367 LEU A CA 1
ATOM 2688 C C . LEU A 1 367 ? -12.118 14.366 -47.134 1.00 41.22 367 LEU A C 1
ATOM 2690 O O . LEU A 1 367 ? -12.243 13.459 -47.945 1.00 41.22 367 LEU A O 1
ATOM 2694 N N . LEU A 1 368 ? -11.332 14.340 -46.043 1.00 41.84 368 LEU A N 1
ATOM 2695 C CA . LEU A 1 368 ? -10.704 13.228 -45.307 1.00 41.84 368 LEU A CA 1
ATOM 2696 C C . LEU A 1 368 ? -9.193 12.962 -45.466 1.00 41.84 368 LEU A C 1
ATOM 2698 O O . LEU A 1 368 ? -8.639 12.807 -46.545 1.00 41.84 368 LEU A O 1
ATOM 2702 N N . PHE A 1 369 ? -8.580 12.906 -44.277 1.00 50.56 369 PHE A N 1
ATOM 2703 C CA . PHE A 1 369 ? -7.261 12.411 -43.893 1.00 50.56 369 PHE A CA 1
ATOM 2704 C C . PHE A 1 369 ? -6.832 11.123 -44.617 1.00 50.56 369 PHE A C 1
ATOM 2706 O O . PHE A 1 369 ? -7.536 10.123 -44.525 1.00 50.56 369 PHE A O 1
ATOM 2713 N N . THR A 1 370 ? -5.609 11.109 -45.157 1.00 39.47 370 THR A N 1
ATOM 2714 C CA . THR A 1 370 ? -4.774 9.909 -45.396 1.00 39.47 370 THR A CA 1
ATOM 2715 C C . THR A 1 370 ? -3.307 10.364 -45.412 1.00 39.47 370 THR A C 1
ATOM 2717 O O . THR A 1 370 ? -2.952 11.231 -46.205 1.00 39.47 370 THR A O 1
ATOM 2720 N N . ALA A 1 371 ? -2.468 10.018 -44.431 1.00 41.19 371 ALA A N 1
ATOM 2721 C CA . ALA A 1 371 ? -1.777 8.729 -44.288 1.00 41.19 371 ALA A CA 1
ATOM 2722 C C . ALA A 1 371 ? -0.977 8.367 -45.554 1.00 41.19 371 ALA A C 1
ATOM 2724 O O . ALA A 1 371 ? -1.536 7.936 -46.559 1.00 41.19 371 ALA A O 1
ATOM 2725 N N . VAL A 1 372 ? 0.339 8.591 -45.483 1.00 45.94 372 VAL A N 1
ATOM 2726 C CA . VAL A 1 372 ? 1.326 8.229 -46.507 1.00 45.94 372 VAL A CA 1
ATOM 2727 C C . VAL A 1 372 ? 1.373 6.704 -46.638 1.00 45.94 372 VAL A C 1
ATOM 2729 O O . VAL A 1 372 ? 1.494 5.990 -45.643 1.00 45.94 372 VAL A O 1
ATOM 2732 N N . LEU A 1 373 ? 1.235 6.224 -47.877 1.00 50.19 373 LEU A N 1
ATOM 2733 C CA . LEU A 1 373 ? 1.262 4.813 -48.246 1.00 50.19 373 LEU A CA 1
ATOM 2734 C C . LEU A 1 373 ? 2.639 4.186 -47.982 1.00 50.19 373 LEU A C 1
ATOM 2736 O O . LEU A 1 373 ? 3.582 4.427 -48.725 1.00 50.19 373 LEU A O 1
ATOM 2740 N N . CYS A 1 374 ? 2.684 3.284 -47.008 1.00 45.12 374 CYS A N 1
ATOM 2741 C CA . CYS A 1 374 ? 3.504 2.074 -47.028 1.00 45.12 374 CYS A CA 1
ATOM 2742 C C . CYS A 1 374 ? 2.605 0.939 -46.517 1.00 45.12 374 CYS A C 1
ATOM 2744 O O . CYS A 1 374 ? 2.555 0.658 -45.324 1.00 45.12 374 CYS A O 1
ATOM 2746 N N . LEU A 1 375 ? 1.802 0.344 -47.402 1.00 47.28 375 LEU A N 1
ATOM 2747 C CA . LEU A 1 375 ? 0.904 -0.762 -47.059 1.00 47.28 375 LEU A CA 1
ATOM 2748 C C . LEU A 1 375 ? 1.159 -1.959 -47.984 1.00 47.28 375 LEU A C 1
ATOM 2750 O O . LEU A 1 375 ? 0.796 -1.943 -49.154 1.00 47.28 375 LEU A O 1
ATOM 2754 N N . TRP A 1 376 ? 1.801 -2.964 -47.383 1.00 43.62 376 TRP A N 1
ATOM 2755 C CA . TRP A 1 376 ? 1.619 -4.412 -47.527 1.00 43.62 376 TRP A CA 1
ATOM 2756 C C . TRP A 1 376 ? 1.576 -5.053 -48.927 1.00 43.62 376 TRP A C 1
ATOM 2758 O O . TRP A 1 376 ? 0.610 -4.944 -49.680 1.00 43.62 376 TRP A O 1
ATOM 2768 N N . ARG A 1 377 ? 2.553 -5.939 -49.150 1.00 31.25 377 ARG A N 1
ATOM 2769 C CA . ARG A 1 377 ? 2.337 -7.258 -49.759 1.00 31.25 377 ARG A CA 1
ATOM 2770 C C . ARG A 1 377 ? 3.139 -8.278 -48.946 1.00 31.25 377 ARG A C 1
ATOM 2772 O O . ARG A 1 377 ? 4.366 -8.258 -49.010 1.00 31.25 377 ARG A O 1
ATOM 2779 N N . THR A 1 378 ? 2.438 -9.069 -48.136 1.00 50.28 378 THR A N 1
ATOM 2780 C CA . THR A 1 378 ? 2.920 -10.355 -47.617 1.00 50.28 378 THR A CA 1
ATOM 2781 C C . THR A 1 378 ? 2.951 -11.405 -48.716 1.00 50.28 378 THR A C 1
ATOM 2783 O O . THR A 1 378 ? 2.189 -11.252 -49.704 1.00 50.28 378 THR A O 1
#

pLDDT: mean 87.62, std 16.46, range [31.25, 98.56]

Sequence (378 aa):
MDLTCMMETTCEGGLVEPGGSCEVYCRSPYVGGTENATCPSGNTDAGVTATLDLPMCTLQCEVPSEIPPGYQLTEYGWRCADGYTGGVLARCVLDQETCRSSLLLEGCLRLQPCKPPPNPDECRHDLFGCDRVQPGSFCRLRCRPPFTGGSPKMICPAGNTNPDYVMKWAEPYCFCPAPEEVPAAYVADGQGGFDCAPGYVGLPALFCGGAPQCQLQPALTGCVSPDVCHVEPFTDEDDRPGLVRGVVSFGPAEVQGVIAELHVESYDILLADDCGQALPLPPLAIVQRRPLAASGGCCETRSYQVTVEADLTDLPHRAATVLVAVSGLLHGKVINITDVDTGQASTTRKVTVTGAAHAATAGSVWLLFTAVLCLWRT

Secondary structure (DSSP, 8-state):
--GGGTEEE-SGGG---TT-EEEEEEPTTEE--EEEEE--TT---TTPPPEEPPP--EE--PPPSSPPTTEEEETTEEEEPTTEES--EEEEEEETTTTEEEEEEE--EE--PBBPPP-S-TTTEE-TT-TTBPTT-EEE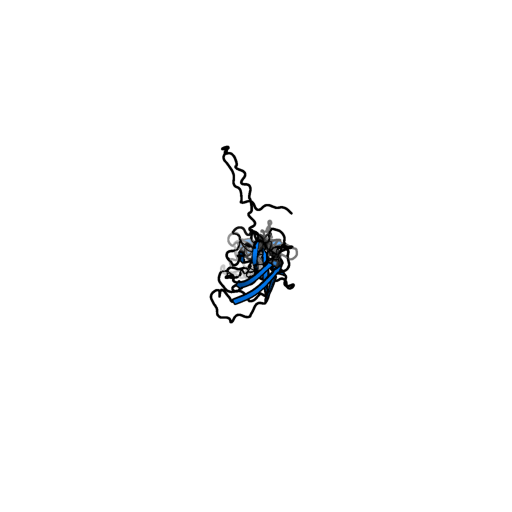-EEPTT-EE--PEEE--TT---TTPBPB-----EEPPPPSS--TTEEE-SSS-EEEPTT-EEEEEEEE---TT----EEEEEEE--EES-BPPEEE---STTEEEEEEEEPPEEETTEE--TT--EEEEEEE-TT-PBPSS--SEEEEPP----------TTSEEEEEEEE-TTS-TT--EEEEEETT-S--EEEEEEE---SS--SS------------------------------

Radius of gyration: 50.42 Å; chains: 1; bounding box: 86×35×154 Å

Organism: NCBI:txid878477

Foldseek 3Di:
DPCVLFKDWPAVVQDAPAQGKIWIAGHPPWHWDIWIFGHHNPDPDPPDGTDTDDTPTDGDADDDPDDDQQWDQDPVGIDGDPQWDFDWDWDWDADPVVSHIHIDIDTIAGWAFAAEDDDPDPLFWDCPPRGGHGAQGWDWIATDPPWHWDTWIFHHHNNHRDNHHYTDTDDIDTDGQDAPDDPQQWDDPVPRDIDGHAQWFFDKDWDQDDDPPSPTGTDIDTTDHWAFPAWDAWEFPDPAFQKGKTKTFTWATDDPQFRTCPRQQWKFWAFDFPVQFGDPDHGQDIGGDDPDDPPSDGTDGGPDMDIGIDRRPPPDPGRFWIAIGRPPDRHYDTHGYHYDPPVDDDSHPPPPPPPPPPPDDDDDDDDDDDDDDDDDDD